Protein AF-A0AAN8ECB1-F1 (afdb_monomer_lite)

Secondary structure (DSSP, 8-state):
-PPPPPTTSTTTT-PPPHHHHHHHHHHH-TT-EEEEEEEPPTTS-SSEEEEEEEEEPPTT--SS-SEEEEEEEPTTT-HHHHHHHHHHHHHHHHH-TTS--PPEEEEESSSSSEEEEETTEEEEPP-----TT-SS---S-EEEEEPPPSEE--TTGGGS--HHHHHHHHHHHHHHHHHSPPBSSBBEEEEEEPPTT-TTBSSSEEEEEEE-TTSSS--SS-B-SHHHHHHHHHHHHHHHHHH-GGGTTTHHHHHHHHHHIIIIIGGG-GGGS---TT-PPPPS--BEEE-S---GGGEEEEEETTEEEEEEE--GGG-EEE-HHHHHHIIIIITHHHHTTHIIIIIHHHHHHTT---TTTTS-HHHHHHHHHHHHHHHHHS-HHHHTT---THHHHHHHHHHHHHHHHHHHHHHHHHHHHH-

pLDDT: mean 85.13, std 13.66, range [38.84, 98.19]

Radius of gyration: 22.58 Å; chains: 1; bounding box: 56×55×62 Å

InterPro domains:
  IPR002575 Aminoglycoside phosphotransferase [PF01636] (67-331)
  IPR011009 Protein kinase-like domain superfamily [SSF56112] (22-333)
  IPR051678 Aminoglycoside Phosphotransferase Enzymes [PTHR21310] (18-331)

Sequence (423 aa):
MSKATPPNWPIYGLRLSEVQIQQCVKQAFPDSKLVNWAELGQQQSYNNRIYFLDVYHPPTQHELSGQVVLKVIGRHFGASKVQNEVACLFLLAKYCPAVPAPRVVAWSEDGSQGRAIRNGVFSVLDNEAVDGSCEHPLQHGWVMLSRLPGVPLTKYDLSTTDEGLVRQIADLLNTWRTQIPPRPVIGNLGLQPAGHTSSNDLHGLENMVSGLLLCGSQPEQPLRNLYQYYDHLLHDQIEKLKKNDVFAGMRPMILDRVEQFHVRILPHLRCLRGLRNDGTEPARNIAVFTHQDFAPRNILVTKVSGKLSVTGVLDFEFAGFFPETKEYIVCMSRQKSDWGGLFASNILPVLTEQGLPNPSHDFDTSNFDSLRRLDNLIDSIAPWQLESGHMEGDDLDKAIEGAKSVVIRLLGEFEDEERQHHT

Foldseek 3Di:
DDDQDDPLFLCHPVDDDPVLVQLVCCQLAVQKGWDDKDWDDPPLDGFWTKMWTFMGDDPVDPDAHRIKIKIWGGPQQALLLQQLLQLLLLLCVVQPVVAQAWDWRWKDRQQQWIWGQDPLATDTGDCPPPPPPPPDGGGTIMTMTHDWDFAFFALVLLVDPQLVALLQLLCNVLRQQPRRAFAQFDATWGWDQDDPDDPCDRNRIHIDRWAHSPAPDGDPDTHRFQLSVLLRLLVRLLVCCVPPPLNVVLCVPCNVLSVCCSVPQSVPQPLRQAWDPPPDHRPSGFWGKAQLPSFSRQWGWDADPNDIDTGYGYRSSRIDTHGLLRNVLCVVPVCCVRNVCSCVVRNQVSNVVVVRDRCCPRTPVVSSVLVSLSVLLSCLSNPVVSSSVPDDDPRSVVSSVVSSVSNVVSSVVSVVVVVVVVD

Organism: NCBI:txid191047

Structure (mmCIF, N/CA/C/O backbone):
data_AF-A0AAN8ECB1-F1
#
_entry.id   AF-A0AAN8ECB1-F1
#
loop_
_atom_site.group_PDB
_atom_site.id
_atom_site.type_symbol
_atom_site.label_atom_id
_atom_site.label_alt_id
_atom_site.label_comp_id
_atom_site.label_asym_id
_atom_site.label_entity_id
_atom_site.label_seq_id
_atom_site.pdbx_PDB_ins_code
_atom_site.Cartn_x
_atom_site.Cartn_y
_atom_site.Cartn_z
_atom_site.occupancy
_atom_site.B_iso_or_equiv
_atom_site.auth_seq_id
_atom_site.auth_comp_id
_atom_site.auth_asym_id
_atom_site.auth_atom_id
_atom_site.pdbx_PDB_model_num
ATOM 1 N N . MET A 1 1 ? -29.036 -14.623 -5.980 1.00 38.84 1 MET A N 1
ATOM 2 C CA . MET A 1 1 ? -27.899 -15.524 -5.692 1.00 38.84 1 MET A CA 1
ATOM 3 C C . MET A 1 1 ? -26.627 -14.721 -5.905 1.00 38.84 1 MET A C 1
ATOM 5 O O . MET A 1 1 ? -26.478 -14.166 -6.987 1.00 38.84 1 MET A O 1
ATOM 9 N N . SER A 1 2 ? -25.785 -14.548 -4.881 1.00 50.09 2 SER A N 1
ATOM 10 C CA . SER A 1 2 ? -24.491 -13.871 -5.055 1.00 50.09 2 SER A CA 1
ATOM 11 C C . SER A 1 2 ? -23.592 -14.725 -5.953 1.00 50.09 2 SER A C 1
ATOM 13 O O . SER A 1 2 ? -23.619 -15.953 -5.864 1.00 50.09 2 SER A O 1
ATOM 15 N N . LYS A 1 3 ? -22.837 -14.100 -6.863 1.00 58.62 3 LYS A N 1
ATOM 16 C CA . LYS A 1 3 ? -21.892 -14.831 -7.720 1.00 58.62 3 LYS A CA 1
ATOM 17 C C . LYS A 1 3 ? -20.788 -15.428 -6.842 1.00 58.62 3 LYS A C 1
ATOM 19 O O . LYS A 1 3 ? -20.358 -14.802 -5.877 1.00 58.62 3 LYS A O 1
ATOM 24 N N . ALA A 1 4 ? -20.335 -16.642 -7.140 1.00 73.75 4 ALA A N 1
ATOM 25 C CA . ALA A 1 4 ? -19.206 -17.230 -6.425 1.00 73.75 4 ALA A CA 1
ATOM 26 C C . ALA A 1 4 ? -17.947 -16.367 -6.621 1.00 73.75 4 ALA A C 1
ATOM 28 O O . ALA A 1 4 ? -17.760 -15.754 -7.672 1.00 73.75 4 ALA A O 1
ATOM 29 N N . THR A 1 5 ? -17.093 -16.296 -5.598 1.00 76.69 5 THR A N 1
ATOM 30 C CA . THR A 1 5 ? -15.782 -15.649 -5.744 1.00 76.69 5 THR A CA 1
ATOM 31 C C . THR A 1 5 ? -14.924 -16.488 -6.683 1.00 76.69 5 THR A C 1
ATOM 33 O O . THR A 1 5 ? -14.877 -17.701 -6.478 1.00 76.69 5 THR A O 1
ATOM 36 N N . PRO A 1 6 ? -14.257 -15.894 -7.684 1.00 75.06 6 PRO A N 1
ATOM 37 C CA . PRO A 1 6 ? -13.486 -16.688 -8.629 1.00 75.06 6 PRO A CA 1
ATOM 38 C C . PRO A 1 6 ? -12.280 -17.383 -7.955 1.00 75.06 6 PRO A C 1
ATOM 40 O O . PRO A 1 6 ? -11.650 -16.766 -7.089 1.00 75.06 6 PRO A O 1
ATOM 43 N N . PRO A 1 7 ? -11.941 -18.640 -8.325 1.00 78.00 7 PRO A N 1
ATOM 44 C CA . PRO A 1 7 ? -10.881 -19.461 -7.707 1.00 78.00 7 PRO A CA 1
ATOM 45 C C . PRO A 1 7 ? -9.498 -18.827 -7.616 1.00 78.00 7 PRO A C 1
ATOM 47 O O . PRO A 1 7 ? -8.668 -19.205 -6.796 1.00 78.00 7 PRO A O 1
ATOM 50 N N . ASN A 1 8 ? -9.251 -17.875 -8.490 1.00 72.25 8 ASN A N 1
ATOM 51 C CA . ASN A 1 8 ? -8.009 -17.175 -8.742 1.00 72.25 8 ASN A CA 1
ATOM 52 C C . ASN A 1 8 ? -7.864 -15.892 -7.893 1.00 72.25 8 ASN A C 1
ATOM 54 O O . ASN A 1 8 ? -6.755 -15.401 -7.708 1.00 72.25 8 ASN A O 1
ATOM 58 N N . TRP A 1 9 ? -8.948 -15.408 -7.273 1.00 78.19 9 TRP A N 1
ATOM 59 C CA . TRP A 1 9 ? -8.889 -14.263 -6.358 1.00 78.19 9 TRP A CA 1
ATOM 60 C C . TRP A 1 9 ? -8.165 -14.618 -5.047 1.00 78.19 9 TRP A C 1
ATOM 62 O O . TRP A 1 9 ? -8.386 -15.710 -4.512 1.00 78.19 9 TRP A O 1
ATOM 72 N N . PRO A 1 10 ? -7.401 -13.680 -4.445 1.00 83.75 10 PRO A N 1
ATOM 73 C CA . PRO A 1 10 ? -6.750 -13.885 -3.146 1.00 83.75 10 PRO A CA 1
ATOM 74 C C . PRO A 1 10 ? -7.719 -14.282 -2.027 1.00 83.75 10 PRO A C 1
ATOM 76 O O . PRO A 1 10 ? -7.323 -14.933 -1.063 1.00 83.75 10 PRO A O 1
ATOM 79 N N . ILE A 1 11 ? -8.987 -13.893 -2.177 1.00 86.88 11 ILE A N 1
ATOM 80 C CA . ILE A 1 11 ? -10.080 -14.101 -1.224 1.00 86.88 11 ILE A CA 1
ATOM 81 C C . ILE A 1 11 ? -10.955 -15.324 -1.519 1.00 86.88 11 ILE A C 1
ATOM 83 O O . ILE A 1 11 ? -12.037 -15.468 -0.930 1.00 86.88 11 ILE A O 1
ATOM 87 N N . TYR A 1 12 ? -10.547 -16.174 -2.461 1.00 84.88 12 TYR A N 1
ATOM 88 C CA . TYR A 1 12 ? -11.228 -17.433 -2.736 1.00 84.88 12 TYR A CA 1
ATOM 89 C C . TYR A 1 12 ? -11.110 -18.392 -1.549 1.00 84.88 12 TYR A C 1
ATOM 91 O O . TYR A 1 12 ? -10.027 -18.573 -1.002 1.00 84.88 12 TYR A O 1
ATOM 99 N N . GLY A 1 13 ? -12.228 -19.001 -1.146 1.00 84.75 13 GLY A N 1
ATOM 100 C CA . GLY A 1 13 ? -12.271 -19.931 -0.011 1.00 84.75 13 GLY A CA 1
ATOM 101 C C . GLY A 1 13 ? -12.136 -19.284 1.375 1.00 84.75 13 GLY A C 1
ATOM 102 O O . GLY A 1 13 ? -12.277 -19.981 2.367 1.00 84.75 13 GLY A O 1
ATOM 103 N N . LEU A 1 14 ? -11.939 -17.962 1.472 1.00 86.94 14 LEU A N 1
ATOM 104 C CA . LEU A 1 14 ? -11.685 -17.264 2.746 1.00 86.94 14 LEU A CA 1
ATOM 105 C C . LEU A 1 14 ? -12.943 -16.847 3.521 1.00 86.94 14 LEU A C 1
ATOM 107 O O . LEU A 1 14 ? -12.885 -15.991 4.408 1.00 86.94 14 LEU A O 1
ATOM 111 N N . ARG A 1 15 ? -14.111 -17.372 3.150 1.00 89.50 15 ARG A N 1
ATOM 112 C CA . ARG A 1 15 ? -15.354 -16.996 3.821 1.00 89.50 15 ARG A CA 1
ATOM 113 C C . ARG A 1 15 ? -15.438 -17.714 5.163 1.00 89.50 15 ARG A C 1
ATOM 115 O O . ARG A 1 15 ? -15.396 -18.938 5.199 1.00 89.50 15 ARG A O 1
ATOM 122 N N . LEU A 1 16 ? -15.583 -16.949 6.237 1.00 90.50 16 LEU A N 1
ATOM 123 C CA . LEU A 1 16 ? -15.741 -17.492 7.575 1.00 90.50 16 LEU A CA 1
ATOM 124 C C . LEU A 1 16 ? -17.204 -17.844 7.825 1.00 90.50 16 LEU A C 1
ATOM 126 O O . LEU A 1 16 ? -18.116 -17.114 7.431 1.00 90.50 16 LEU A O 1
ATOM 130 N N . SER A 1 17 ? -17.413 -18.964 8.505 1.00 90.56 17 SER A N 1
ATOM 131 C CA . SER A 1 17 ? -18.682 -19.276 9.154 1.00 90.56 17 SER A CA 1
ATOM 132 C C . SER A 1 17 ? -18.897 -18.378 10.374 1.00 90.56 17 SER A C 1
ATOM 134 O O . SER A 1 17 ? -17.949 -17.842 10.949 1.00 90.56 17 SER A O 1
ATOM 136 N N . GLU A 1 18 ? -20.144 -18.254 10.823 1.00 91.88 18 GLU A N 1
ATOM 137 C CA . GLU A 1 18 ? -20.454 -17.524 12.055 1.00 91.88 18 GLU A CA 1
ATOM 138 C C . GLU A 1 18 ? -19.700 -18.092 13.268 1.00 91.88 18 GLU A C 1
ATOM 140 O O . GLU A 1 18 ? -19.188 -17.328 14.081 1.00 91.88 18 GLU A O 1
ATOM 145 N N . VAL A 1 19 ? -19.552 -19.420 13.353 1.00 90.00 19 VAL A N 1
ATOM 146 C CA . VAL A 1 19 ? -18.792 -20.089 14.422 1.00 90.00 19 VAL A CA 1
ATOM 147 C C . VAL A 1 19 ? -17.333 -19.623 14.436 1.00 90.00 19 VAL A C 1
ATOM 149 O O . VAL A 1 19 ? -16.802 -19.299 15.495 1.00 90.00 19 VAL A O 1
ATOM 152 N N . GLN A 1 20 ? -16.700 -19.515 13.266 1.00 90.69 20 GLN A N 1
ATOM 153 C CA . GLN A 1 20 ? -15.332 -19.002 13.142 1.00 90.69 20 GLN A CA 1
ATOM 154 C C . GLN A 1 20 ? -15.237 -17.515 13.519 1.00 90.69 20 GLN A C 1
ATOM 156 O O . GLN A 1 20 ? -14.311 -17.116 14.220 1.00 90.69 20 GLN A O 1
ATOM 161 N N . ILE A 1 21 ? -16.213 -16.686 13.130 1.00 93.62 21 ILE A N 1
ATOM 162 C CA . ILE A 1 21 ? -16.255 -15.271 13.544 1.00 93.62 21 ILE A CA 1
ATOM 163 C C . ILE A 1 21 ? -16.388 -15.165 15.073 1.00 93.62 21 ILE A C 1
ATOM 165 O O . ILE A 1 21 ? -15.671 -14.388 15.706 1.00 93.62 21 ILE A O 1
ATOM 169 N N . GLN A 1 22 ? -17.261 -15.970 15.686 1.00 91.19 22 GLN A N 1
ATOM 170 C CA . GLN A 1 22 ? -17.423 -16.026 17.140 1.00 91.19 22 GLN A CA 1
ATOM 171 C C . GLN A 1 22 ? -16.135 -16.469 17.848 1.00 91.19 22 GLN A C 1
ATOM 173 O O . GLN A 1 22 ? -15.828 -15.942 18.915 1.00 91.19 22 GLN A O 1
ATOM 178 N N . GLN A 1 23 ? -15.360 -17.386 17.263 1.00 87.94 23 GLN A N 1
ATOM 179 C CA . GLN A 1 23 ? -14.049 -17.780 17.793 1.00 87.94 23 GLN A CA 1
ATOM 180 C C . GLN A 1 23 ? -13.068 -16.604 17.804 1.00 87.94 23 GLN A C 1
ATOM 182 O O . GLN A 1 23 ? -12.472 -16.334 18.845 1.00 87.94 23 GLN A O 1
ATOM 187 N N . CYS A 1 24 ? -12.955 -15.850 16.703 1.00 90.81 24 CYS A N 1
ATOM 188 C CA . CYS A 1 24 ? -12.120 -14.644 16.664 1.00 90.81 24 CYS A CA 1
ATOM 189 C C . CYS A 1 24 ? -12.542 -13.625 17.739 1.00 90.81 24 CYS A C 1
ATOM 191 O O . CYS A 1 24 ? -11.688 -13.051 18.416 1.00 90.81 24 CYS A O 1
ATOM 193 N N . VAL A 1 25 ? -13.854 -13.425 17.933 1.00 90.88 25 VAL A N 1
ATOM 194 C CA . VAL A 1 25 ? -14.389 -12.534 18.979 1.00 90.88 25 VAL A CA 1
ATOM 195 C C . VAL A 1 25 ? -14.040 -13.036 20.376 1.00 90.88 25 VAL A C 1
ATOM 197 O O . VAL A 1 25 ? -13.587 -12.235 21.182 1.00 90.88 25 VAL A O 1
ATOM 200 N N . LYS A 1 26 ? -14.195 -14.333 20.666 1.00 87.44 26 LYS A N 1
ATOM 201 C CA . LYS A 1 26 ? -13.840 -14.909 21.974 1.00 87.44 26 LYS A CA 1
ATOM 202 C C . LYS A 1 26 ? -12.350 -14.793 22.277 1.00 87.44 26 LYS A C 1
ATOM 204 O O . LYS A 1 26 ? -11.994 -14.457 23.399 1.00 87.44 26 LYS A O 1
ATOM 209 N N . GLN A 1 27 ? -11.481 -15.024 21.291 1.00 86.44 27 GLN A N 1
ATOM 210 C CA . GLN A 1 27 ? -10.042 -14.840 21.487 1.00 86.44 27 GLN A CA 1
ATOM 211 C C . GLN A 1 27 ? -9.730 -13.380 21.845 1.00 86.44 27 GLN A C 1
ATOM 213 O O . GLN A 1 27 ? -9.083 -13.111 22.858 1.00 86.44 27 GLN A O 1
ATOM 218 N N . ALA A 1 28 ? -10.237 -12.427 21.055 1.00 86.75 28 ALA A N 1
ATOM 219 C CA . ALA A 1 28 ? -10.021 -11.000 21.291 1.00 86.75 28 ALA A CA 1
ATOM 220 C C . ALA A 1 28 ? -10.638 -10.520 22.619 1.00 86.75 28 ALA A C 1
ATOM 222 O O . ALA A 1 28 ? -10.009 -9.770 23.369 1.00 86.75 28 ALA A O 1
ATOM 223 N N . PHE A 1 29 ? -11.845 -10.996 22.925 1.00 87.19 29 PHE A N 1
ATOM 224 C CA . PHE A 1 29 ? -12.696 -10.555 24.022 1.00 87.19 29 PHE A CA 1
ATOM 225 C C . PHE A 1 29 ? -13.365 -11.755 24.732 1.00 87.19 29 PHE A C 1
ATOM 227 O O . PHE A 1 29 ? -14.530 -12.056 24.459 1.00 87.19 29 PHE A O 1
ATOM 234 N N . PRO A 1 30 ? -12.672 -12.426 25.673 1.00 84.00 30 PRO A N 1
ATOM 235 C CA . PRO A 1 30 ? -13.144 -13.675 26.286 1.00 84.00 30 PRO A CA 1
ATOM 236 C C . PRO A 1 30 ? -14.536 -13.590 26.919 1.00 84.00 30 PRO A C 1
ATOM 238 O O . PRO A 1 30 ? -15.350 -14.497 26.764 1.00 84.00 30 PRO A O 1
ATOM 241 N N . ASP A 1 31 ? -14.844 -12.464 27.565 1.00 84.88 31 ASP A N 1
ATOM 242 C CA . ASP A 1 31 ? -16.112 -12.269 28.278 1.00 84.88 31 ASP A CA 1
ATOM 243 C C . ASP A 1 31 ? -17.223 -11.658 27.407 1.00 84.88 31 ASP A C 1
ATOM 245 O O . ASP A 1 31 ? -18.320 -11.372 27.891 1.00 84.88 31 ASP A O 1
ATOM 249 N N . SER A 1 32 ? -16.947 -11.398 26.129 1.00 87.31 32 SER A N 1
ATOM 250 C CA . SER A 1 32 ? -17.859 -10.678 25.238 1.00 87.31 32 SER A CA 1
ATOM 251 C C . SER A 1 32 ? -18.622 -11.612 24.305 1.00 87.31 32 SER A C 1
ATOM 253 O O . SER A 1 32 ? -18.267 -12.772 24.101 1.00 87.31 32 SER A O 1
ATOM 255 N N . LYS A 1 33 ? -19.712 -11.103 23.727 1.00 89.56 33 LYS A N 1
ATOM 256 C CA . LYS A 1 33 ? -20.574 -11.869 22.819 1.00 89.56 33 LYS A CA 1
ATOM 257 C C . LYS A 1 33 ? -20.717 -11.164 21.482 1.00 89.56 33 LYS A C 1
ATOM 259 O O . LYS A 1 33 ? -20.940 -9.957 21.445 1.00 89.56 33 LYS A O 1
ATOM 264 N N . LEU A 1 34 ? -20.649 -11.927 20.393 1.00 93.38 34 LEU A N 1
ATOM 265 C CA . LEU A 1 34 ? -21.042 -11.436 19.077 1.00 93.38 34 LEU A CA 1
ATOM 266 C C . LEU A 1 34 ? -22.556 -11.186 19.079 1.00 93.38 34 LEU A C 1
ATOM 268 O O . LEU A 1 34 ? -23.328 -12.088 19.399 1.00 93.38 34 LEU A O 1
ATOM 272 N N . VAL A 1 35 ? -22.964 -9.963 18.752 1.00 93.56 35 VAL A N 1
ATOM 273 C CA . VAL A 1 35 ? -24.375 -9.557 18.669 1.00 93.56 35 VAL A CA 1
ATOM 274 C C . VAL A 1 35 ? -24.858 -9.633 17.232 1.00 93.56 35 VAL A C 1
ATOM 276 O O . VAL A 1 35 ? -25.940 -10.148 16.964 1.00 93.56 35 VAL A O 1
ATOM 279 N N . ASN A 1 36 ? -24.063 -9.096 16.311 1.00 95.06 36 ASN A N 1
ATOM 280 C CA . ASN A 1 36 ? -24.409 -8.998 14.904 1.00 95.06 36 ASN A CA 1
ATOM 281 C C . ASN A 1 36 ? -23.137 -8.939 14.053 1.00 95.06 36 ASN A C 1
ATOM 283 O O . ASN A 1 36 ? -22.080 -8.519 14.527 1.00 95.06 36 ASN A O 1
ATOM 287 N N . TRP A 1 37 ? -23.237 -9.355 12.793 1.00 96.12 37 TRP A N 1
ATOM 288 C CA . TRP A 1 37 ? -22.137 -9.258 11.845 1.00 96.12 37 TRP A CA 1
ATOM 289 C C . TRP A 1 37 ? -22.637 -9.026 10.420 1.00 96.12 37 TRP A C 1
ATOM 291 O O . TRP A 1 37 ? -23.714 -9.474 10.031 1.00 96.12 37 TRP A O 1
ATOM 301 N N . ALA A 1 38 ? -21.825 -8.336 9.624 1.00 95.44 38 ALA A N 1
ATOM 302 C CA . ALA A 1 38 ? -22.061 -8.137 8.202 1.00 95.44 38 ALA A CA 1
ATOM 303 C C . ALA A 1 38 ? -20.752 -8.270 7.421 1.00 95.44 38 ALA A C 1
ATOM 305 O O . ALA A 1 38 ? -19.753 -7.645 7.765 1.00 95.44 38 ALA A O 1
ATOM 306 N N . GLU A 1 39 ? -20.756 -9.060 6.351 1.00 94.19 39 GLU A N 1
ATOM 307 C CA . GLU A 1 39 ? -19.646 -9.109 5.392 1.00 94.19 39 GLU A CA 1
ATOM 308 C C . GLU A 1 39 ? -19.696 -7.869 4.486 1.00 94.19 39 GLU A C 1
ATOM 310 O O . GLU A 1 39 ? -20.768 -7.478 4.013 1.00 94.19 39 GLU A O 1
ATOM 315 N N . LEU A 1 40 ? -18.541 -7.257 4.219 1.00 91.44 40 LEU A N 1
ATOM 316 C CA . LEU A 1 40 ? -18.411 -6.235 3.183 1.00 91.44 40 LEU A CA 1
ATOM 317 C C . LEU A 1 40 ? -18.810 -6.830 1.819 1.00 91.44 40 LEU A C 1
ATOM 319 O O . LEU A 1 40 ? -18.505 -7.985 1.517 1.00 91.44 40 LEU A O 1
ATOM 323 N N . GLY A 1 41 ? -19.500 -6.045 0.988 1.00 80.94 41 GLY A N 1
ATOM 324 C CA . GLY A 1 41 ? -20.035 -6.520 -0.287 1.00 80.94 41 GLY A CA 1
ATOM 325 C C . GLY A 1 41 ? -18.967 -7.123 -1.208 1.00 80.94 41 GLY A C 1
ATOM 326 O O . GLY A 1 41 ? -17.796 -6.740 -1.185 1.00 80.94 41 GLY A O 1
ATOM 327 N N . GLN A 1 42 ? -19.373 -8.067 -2.063 1.00 69.69 42 GLN A N 1
ATOM 328 C CA . GLN A 1 42 ? -18.465 -8.667 -3.045 1.00 69.69 42 GLN A CA 1
ATOM 329 C C . GLN A 1 42 ? -17.813 -7.592 -3.928 1.00 69.69 42 GLN A C 1
ATOM 331 O O . GLN A 1 42 ? -18.467 -6.626 -4.310 1.00 69.69 42 GLN A O 1
ATOM 336 N N . GLN A 1 43 ? -16.534 -7.796 -4.267 1.00 69.62 43 GLN A N 1
ATOM 337 C CA . GLN A 1 43 ? -15.707 -6.890 -5.083 1.00 69.62 43 GLN A CA 1
ATOM 338 C C . GLN A 1 43 ? -15.374 -5.530 -4.442 1.00 69.62 43 GLN A C 1
ATOM 340 O O . GLN A 1 43 ? -14.763 -4.692 -5.095 1.00 69.62 43 GLN A O 1
ATOM 345 N N . GLN A 1 44 ? -15.721 -5.309 -3.170 1.00 78.75 44 GLN A N 1
ATOM 346 C CA . GLN A 1 44 ? -15.344 -4.089 -2.438 1.00 78.75 44 GLN A CA 1
ATOM 347 C C . GLN A 1 44 ? -14.019 -4.227 -1.677 1.00 78.75 44 GLN A C 1
ATOM 349 O O . GLN A 1 44 ? -13.455 -3.231 -1.240 1.00 78.75 44 GLN A O 1
ATOM 354 N N . SER A 1 45 ? -13.503 -5.449 -1.539 1.00 83.81 45 SER A N 1
ATOM 355 C CA . SER A 1 45 ? -12.131 -5.715 -1.115 1.00 83.81 45 SER A CA 1
ATOM 356 C C . SER A 1 45 ? -11.551 -6.816 -1.986 1.00 83.81 45 SER A C 1
ATOM 358 O O . SER A 1 45 ? -12.237 -7.786 -2.317 1.00 83.81 45 SER A O 1
ATOM 360 N N . TYR A 1 46 ? -10.301 -6.627 -2.394 1.00 82.94 46 TYR A N 1
ATOM 361 C CA . TYR A 1 46 ? -9.628 -7.528 -3.316 1.00 82.94 46 TYR A CA 1
ATOM 362 C C . TYR A 1 46 ? -8.748 -8.549 -2.592 1.00 82.94 46 TYR A C 1
ATOM 364 O O . TYR A 1 46 ? -8.824 -9.749 -2.856 1.00 82.94 46 TYR A O 1
ATOM 372 N N . ASN A 1 47 ? -7.934 -8.068 -1.650 1.00 86.88 47 ASN A N 1
ATOM 373 C CA . ASN A 1 47 ? -6.939 -8.890 -0.975 1.00 86.88 47 ASN A CA 1
ATOM 374 C C . ASN A 1 47 ? -7.469 -9.593 0.271 1.00 86.88 47 ASN A C 1
ATOM 376 O O . ASN A 1 47 ? -6.853 -10.561 0.703 1.00 86.88 47 ASN A O 1
ATOM 380 N N . ASN A 1 48 ? -8.555 -9.102 0.871 1.00 92.44 48 ASN A N 1
ATOM 381 C CA . ASN A 1 48 ? -8.996 -9.538 2.192 1.00 92.44 48 ASN A CA 1
ATOM 382 C C . ASN A 1 48 ? -10.512 -9.725 2.241 1.00 92.44 48 ASN A C 1
ATOM 384 O O . ASN A 1 48 ? -11.262 -9.108 1.483 1.00 92.44 48 ASN A O 1
ATOM 388 N N . ARG A 1 49 ? -10.979 -10.558 3.171 1.00 92.88 49 ARG A N 1
ATOM 389 C CA . ARG A 1 49 ? -12.393 -10.583 3.565 1.00 92.88 49 ARG A CA 1
ATOM 390 C C . ARG A 1 49 ? -12.589 -9.684 4.766 1.00 92.88 49 ARG A C 1
ATOM 392 O O . ARG A 1 49 ? -11.817 -9.762 5.714 1.00 92.88 49 ARG A O 1
ATOM 399 N N . ILE A 1 50 ? -13.615 -8.845 4.720 1.00 95.75 50 ILE A N 1
ATOM 400 C CA . ILE A 1 50 ? -13.873 -7.840 5.749 1.00 95.75 50 ILE A CA 1
ATOM 401 C C . ILE A 1 50 ? -15.257 -8.096 6.337 1.00 95.75 50 ILE A C 1
ATOM 403 O O . ILE A 1 50 ? -16.235 -8.197 5.597 1.00 95.75 50 ILE A O 1
ATOM 407 N N . TYR A 1 51 ? -15.329 -8.179 7.662 1.00 96.88 51 TYR A N 1
ATOM 408 C CA . TYR A 1 51 ? -16.565 -8.320 8.422 1.00 96.88 51 TYR A CA 1
ATOM 409 C C . TYR A 1 51 ? -16.687 -7.163 9.413 1.00 96.88 51 TYR A C 1
ATOM 411 O O . TYR A 1 51 ? -15.762 -6.887 10.173 1.00 96.88 51 TYR A O 1
ATOM 419 N N . PHE A 1 52 ? -17.835 -6.499 9.425 1.00 96.81 52 PHE A N 1
ATOM 420 C CA . PHE A 1 52 ? -18.217 -5.532 10.449 1.00 96.81 52 PHE A CA 1
ATOM 421 C C . PHE A 1 52 ? -18.942 -6.275 11.557 1.00 96.81 52 PHE A C 1
ATOM 423 O O . PHE A 1 52 ? -19.924 -6.960 11.277 1.00 96.81 52 PHE A O 1
ATOM 430 N N . LEU A 1 53 ? -18.461 -6.155 12.789 1.00 96.88 53 LEU A N 1
ATOM 431 C CA . LEU A 1 53 ? -18.974 -6.897 13.933 1.00 96.88 53 LEU A CA 1
ATOM 432 C C . LEU A 1 53 ? -19.507 -5.928 14.984 1.00 96.88 53 LEU A C 1
ATOM 434 O O . LEU A 1 53 ? -18.822 -4.966 15.336 1.00 96.88 53 LEU A O 1
ATOM 438 N N . ASP A 1 54 ? -20.685 -6.237 15.518 1.00 94.38 54 ASP A N 1
ATOM 439 C CA . ASP A 1 54 ? -21.197 -5.643 16.746 1.00 94.38 54 ASP A CA 1
ATOM 440 C C . ASP A 1 54 ? -20.965 -6.637 17.899 1.00 94.38 54 ASP A C 1
ATOM 442 O O . ASP A 1 54 ? -21.411 -7.787 17.848 1.00 94.38 54 ASP A O 1
ATOM 446 N N . VAL A 1 55 ? -20.252 -6.209 18.937 1.00 92.19 55 VAL A N 1
ATOM 447 C CA . VAL A 1 55 ? -19.818 -7.014 20.083 1.00 92.19 55 VAL A CA 1
ATOM 448 C C . VAL A 1 55 ? -20.381 -6.413 21.368 1.00 92.19 55 VAL A C 1
ATOM 450 O O . VAL A 1 55 ? -20.228 -5.228 21.646 1.00 92.19 55 VAL A O 1
ATOM 453 N N . TYR A 1 56 ? -21.035 -7.239 22.177 1.00 87.94 56 TYR A N 1
ATOM 454 C CA . TYR A 1 56 ? -21.490 -6.863 23.507 1.00 87.94 56 TYR A CA 1
ATOM 455 C C . TYR A 1 56 ? -20.392 -7.143 24.528 1.00 87.94 56 TYR A C 1
ATOM 457 O O . TYR A 1 56 ? -20.002 -8.299 24.711 1.00 87.94 56 TYR A O 1
ATOM 465 N N . HIS A 1 57 ? -19.953 -6.093 25.218 1.00 84.88 57 HIS A N 1
ATOM 466 C CA . HIS A 1 57 ? -19.043 -6.180 26.353 1.00 84.88 57 HIS A CA 1
ATOM 467 C C . HIS A 1 57 ? -19.839 -6.165 27.669 1.00 84.88 57 HIS A C 1
ATOM 469 O O . HIS A 1 57 ? -20.794 -5.389 27.795 1.00 84.88 57 HIS A O 1
ATOM 475 N N . PRO A 1 58 ? -19.475 -6.989 28.669 1.00 79.25 58 PRO A N 1
ATOM 476 C CA . PRO A 1 58 ? -20.054 -6.891 30.002 1.00 79.25 58 PRO A CA 1
ATOM 477 C C . PRO A 1 58 ? -19.829 -5.494 30.606 1.00 79.25 58 PRO A C 1
ATOM 479 O O . PRO A 1 58 ? -18.809 -4.866 30.318 1.00 79.25 58 PRO A O 1
ATOM 482 N N . PRO A 1 59 ? -20.713 -5.020 31.507 1.00 67.94 59 PRO A N 1
ATOM 483 C CA . PRO A 1 59 ? -20.650 -3.667 32.074 1.00 67.94 59 PRO A CA 1
ATOM 484 C C . PRO A 1 59 ? -19.334 -3.301 32.771 1.00 67.94 59 PRO A C 1
ATOM 486 O O . PRO A 1 59 ? -19.090 -2.132 33.021 1.00 67.94 59 PRO A O 1
ATOM 489 N N . THR A 1 60 ? -18.501 -4.282 33.111 1.00 63.28 60 THR A N 1
ATOM 490 C CA . THR A 1 60 ? -17.214 -4.096 33.787 1.00 63.28 60 THR A CA 1
ATOM 491 C C . THR A 1 60 ? -16.056 -3.748 32.840 1.00 63.28 60 THR A C 1
ATOM 493 O O . THR A 1 60 ? -14.985 -3.390 33.325 1.00 63.28 60 THR A O 1
ATOM 496 N N . GLN A 1 61 ? -16.239 -3.823 31.514 1.00 58.97 61 GLN A N 1
ATOM 497 C CA . GLN A 1 61 ? -15.219 -3.506 30.502 1.00 58.97 61 GLN A CA 1
ATOM 498 C C . GLN A 1 61 ? -15.606 -2.220 29.750 1.00 58.97 61 GLN A C 1
ATOM 500 O O . GLN A 1 61 ? -16.358 -2.247 28.781 1.00 58.97 61 GLN A O 1
ATOM 505 N N . HIS A 1 62 ? -15.125 -1.069 30.228 1.00 52.56 62 HIS A N 1
ATOM 506 C CA . HIS A 1 62 ? -15.595 0.257 29.796 1.00 52.56 62 HIS A CA 1
ATOM 507 C C . HIS A 1 62 ? -14.858 0.885 28.596 1.00 52.56 62 HIS A C 1
ATOM 509 O O . HIS A 1 62 ? -15.230 1.981 28.181 1.00 52.56 62 HIS A O 1
ATOM 515 N N . GLU A 1 63 ? -13.827 0.253 28.027 1.00 54.88 63 GLU A N 1
ATOM 516 C CA . GLU A 1 63 ? -12.864 0.992 27.186 1.00 54.88 63 GLU A CA 1
ATOM 517 C C . GLU A 1 63 ? -12.992 0.810 25.667 1.00 54.88 63 GLU A C 1
ATOM 519 O O . GLU A 1 63 ? -12.447 1.623 24.919 1.00 54.88 63 GLU A O 1
ATOM 524 N N . LEU A 1 64 ? -13.732 -0.187 25.171 1.00 56.06 64 LEU A N 1
ATOM 525 C CA . LEU A 1 64 ? -13.903 -0.396 23.730 1.00 56.06 64 LEU A CA 1
ATOM 526 C C . LEU A 1 64 ? -15.386 -0.393 23.362 1.00 56.06 64 LEU A C 1
ATOM 528 O O . LEU A 1 64 ? -16.188 -1.162 23.884 1.00 56.06 64 LEU A O 1
ATOM 532 N N . SER A 1 65 ? -15.759 0.516 22.458 1.00 55.84 65 SER A N 1
ATOM 533 C CA . SER A 1 65 ? -17.077 0.508 21.833 1.00 55.84 65 SER A CA 1
ATOM 534 C C . SER A 1 65 ? -17.281 -0.820 21.113 1.00 55.84 65 SER A C 1
ATOM 536 O O . SER A 1 65 ? -16.387 -1.257 20.389 1.00 55.84 65 SER A O 1
ATOM 538 N N . GLY A 1 66 ? -18.472 -1.400 21.250 1.00 76.50 66 GLY A N 1
ATOM 539 C CA . GLY A 1 66 ? -18.861 -2.696 20.696 1.00 76.50 66 GLY A CA 1
ATOM 540 C C . GLY A 1 66 ? -18.926 -2.790 19.171 1.00 76.50 66 GLY A C 1
ATOM 541 O O . GLY A 1 66 ? -19.759 -3.526 18.671 1.00 76.50 66 GLY A O 1
ATOM 542 N N . GLN A 1 67 ? -18.121 -2.042 18.415 1.00 91.75 67 GLN A N 1
ATOM 543 C CA . GLN A 1 67 ? -18.050 -2.123 16.957 1.00 91.75 67 GLN A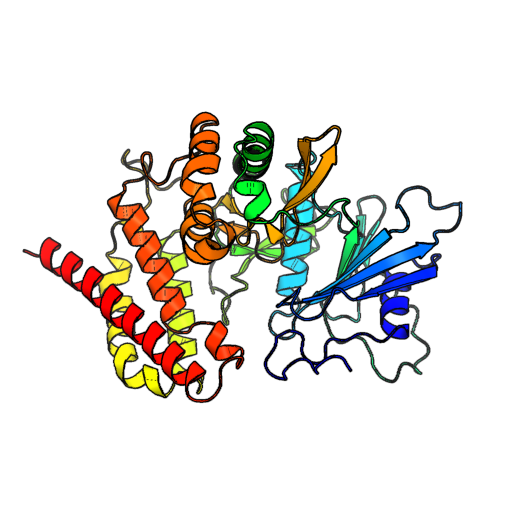 CA 1
ATOM 544 C C . GLN A 1 67 ? -16.606 -2.295 16.498 1.00 91.75 67 GLN A C 1
ATOM 546 O O . GLN A 1 67 ? -15.770 -1.399 16.647 1.00 91.75 67 GLN A O 1
ATOM 551 N N . VAL A 1 68 ? -16.324 -3.441 15.889 1.00 95.25 68 VAL A N 1
ATOM 552 C CA . VAL A 1 68 ? -14.995 -3.798 15.381 1.00 95.25 68 VAL A CA 1
ATOM 553 C C . VAL A 1 68 ? -15.080 -4.272 13.936 1.00 95.25 68 VAL A C 1
ATOM 555 O O . VAL A 1 68 ? -16.148 -4.605 13.420 1.00 95.25 68 VAL A O 1
ATOM 558 N N . VAL A 1 69 ? -13.937 -4.278 13.263 1.00 96.94 69 VAL A N 1
ATOM 559 C CA . VAL A 1 69 ? -13.768 -4.818 11.917 1.00 96.94 69 VAL A CA 1
ATOM 560 C C . VAL A 1 69 ? -12.839 -6.017 12.008 1.00 96.94 69 VAL A C 1
ATOM 562 O O . VAL A 1 69 ? -11.724 -5.893 12.507 1.00 96.94 69 VAL A O 1
ATOM 565 N N . LEU A 1 70 ? -13.289 -7.171 11.524 1.00 97.00 70 LEU A N 1
ATOM 566 C CA . LEU A 1 70 ? -12.463 -8.360 11.354 1.00 97.00 70 LEU A CA 1
ATOM 567 C C . LEU A 1 70 ? -12.028 -8.457 9.893 1.00 97.00 70 LEU A C 1
ATOM 569 O O . LEU A 1 70 ? -12.860 -8.563 8.991 1.00 97.00 70 LEU A O 1
ATOM 573 N N . LYS A 1 71 ? -10.719 -8.435 9.671 1.00 96.50 71 LYS A N 1
ATOM 574 C CA . LYS A 1 71 ? -10.079 -8.514 8.361 1.00 96.50 71 LYS A CA 1
ATOM 575 C C . LYS A 1 71 ? -9.319 -9.833 8.250 1.00 96.50 71 LYS A C 1
ATOM 577 O O . LYS A 1 71 ? -8.360 -10.049 8.980 1.00 96.50 71 LYS A O 1
ATOM 582 N N . VAL A 1 72 ? -9.747 -10.713 7.350 1.00 95.00 72 VAL A N 1
ATOM 583 C CA . VAL A 1 72 ? -9.110 -12.012 7.075 1.00 95.00 72 VAL A CA 1
ATOM 584 C C . VAL A 1 72 ? -8.225 -11.879 5.845 1.00 95.00 72 VAL A C 1
ATOM 586 O O . VAL A 1 72 ? -8.693 -11.446 4.787 1.00 95.00 72 VAL A O 1
ATOM 589 N N . ILE A 1 73 ? -6.956 -12.244 5.987 1.00 92.75 73 ILE A N 1
ATOM 590 C CA . ILE A 1 73 ? -5.918 -11.972 4.997 1.00 92.75 73 ILE A CA 1
ATOM 591 C C . ILE A 1 73 ? -5.942 -12.982 3.846 1.00 92.75 73 ILE A C 1
ATOM 593 O O . ILE A 1 73 ? -6.086 -14.186 4.048 1.00 92.75 73 ILE A O 1
ATOM 597 N N . GLY A 1 74 ? -5.755 -12.466 2.628 1.00 88.69 74 GLY A N 1
ATOM 598 C CA . GLY A 1 74 ? -5.615 -13.223 1.385 1.00 88.69 74 GLY A CA 1
ATOM 599 C C . GLY A 1 74 ? -4.571 -14.343 1.435 1.00 88.69 74 GLY A C 1
ATOM 600 O O . GLY A 1 74 ? -3.488 -14.176 1.997 1.00 88.69 74 GLY A O 1
ATOM 601 N N . ARG A 1 75 ? -4.840 -15.452 0.739 1.00 83.25 75 ARG A N 1
ATOM 602 C CA . ARG A 1 75 ? -4.016 -16.681 0.753 1.00 83.25 75 ARG A CA 1
ATOM 603 C C . ARG A 1 75 ? -2.557 -16.533 0.284 1.00 83.25 75 ARG A C 1
ATOM 605 O O . ARG A 1 75 ? -1.764 -17.435 0.514 1.00 83.25 75 ARG A O 1
ATOM 612 N N . HIS A 1 76 ? -2.207 -15.438 -0.392 1.00 80.56 76 HIS A N 1
ATOM 613 C CA . HIS A 1 76 ? -0.890 -15.252 -1.018 1.00 80.56 76 HIS A CA 1
ATOM 614 C C . HIS A 1 76 ? 0.133 -14.519 -0.142 1.00 80.56 76 HIS A C 1
ATOM 616 O O . HIS A 1 76 ? 1.302 -14.473 -0.504 1.00 80.56 76 HIS A O 1
ATOM 622 N N . PHE A 1 77 ? -0.283 -13.942 0.989 1.00 83.25 77 PHE A N 1
ATOM 623 C CA . PHE A 1 77 ? 0.584 -13.053 1.768 1.00 83.25 77 PHE A CA 1
ATOM 624 C C . PHE A 1 77 ? 1.111 -13.668 3.071 1.00 83.25 77 PHE A C 1
ATOM 626 O O . PHE A 1 77 ? 2.199 -13.319 3.524 1.00 83.25 77 PHE A O 1
ATOM 633 N N . GLY A 1 78 ? 0.339 -14.569 3.685 1.00 86.25 78 GLY A N 1
ATOM 634 C CA . GLY A 1 78 ? 0.702 -15.213 4.949 1.00 86.25 78 GLY A CA 1
ATOM 635 C C . GLY A 1 78 ? 0.872 -14.242 6.128 1.00 86.25 78 GLY A C 1
ATOM 636 O O . GLY A 1 78 ? 0.307 -13.145 6.154 1.00 86.25 78 GLY A O 1
ATOM 637 N N . ALA A 1 79 ? 1.669 -14.669 7.111 1.00 90.31 79 ALA A N 1
ATOM 638 C CA . ALA A 1 79 ? 1.883 -13.967 8.378 1.00 90.31 79 ALA A CA 1
ATOM 639 C C . ALA A 1 79 ? 2.484 -12.561 8.217 1.00 90.31 79 ALA A C 1
ATOM 641 O O . ALA A 1 79 ? 2.119 -11.644 8.952 1.00 90.31 79 ALA A O 1
ATOM 642 N N . SER A 1 80 ? 3.376 -12.362 7.242 1.00 91.00 80 SER A N 1
ATOM 643 C CA . SER A 1 80 ? 4.109 -11.100 7.075 1.00 91.00 80 SER A CA 1
ATOM 644 C C . SER A 1 80 ? 3.186 -9.907 6.837 1.00 91.00 80 SER A C 1
ATOM 646 O O . SER A 1 80 ? 3.467 -8.807 7.305 1.00 91.00 80 SER A O 1
ATOM 648 N N . LYS A 1 81 ? 2.053 -10.106 6.158 1.00 92.94 81 LYS A N 1
ATOM 649 C CA . LYS A 1 81 ? 1.095 -9.023 5.912 1.00 92.94 81 LYS A CA 1
ATOM 650 C C . LYS A 1 81 ? 0.304 -8.634 7.159 1.00 92.94 81 LYS A C 1
ATOM 652 O O . LYS A 1 81 ? 0.106 -7.445 7.392 1.00 92.94 81 LYS A O 1
ATOM 657 N N . VAL A 1 82 ? -0.073 -9.616 7.983 1.00 94.38 82 VAL A N 1
ATOM 658 C CA . VAL A 1 82 ? -0.655 -9.372 9.315 1.00 94.38 82 VAL A CA 1
ATOM 659 C C . VAL A 1 82 ? 0.320 -8.556 10.163 1.00 94.38 82 VAL A C 1
ATOM 661 O O . VAL A 1 82 ? -0.047 -7.513 10.700 1.00 94.38 82 VAL A O 1
ATOM 664 N N . GLN A 1 83 ? 1.573 -9.012 10.249 1.00 93.44 83 GLN A N 1
ATOM 665 C CA . GLN A 1 83 ? 2.616 -8.346 11.027 1.00 93.44 83 GLN A CA 1
ATOM 666 C C . GLN A 1 83 ? 2.847 -6.910 10.559 1.00 93.44 83 GLN A C 1
ATOM 668 O O . GLN A 1 83 ? 2.924 -6.009 11.393 1.00 93.44 83 GLN A O 1
ATOM 673 N N . ASN A 1 84 ? 2.914 -6.691 9.244 1.00 95.50 84 ASN A N 1
ATOM 674 C CA . ASN A 1 84 ? 3.127 -5.367 8.679 1.00 95.50 84 ASN A CA 1
ATOM 675 C C . ASN A 1 84 ? 1.993 -4.402 9.033 1.00 95.50 84 ASN A C 1
ATOM 677 O O . ASN A 1 84 ? 2.265 -3.322 9.551 1.00 95.50 84 ASN A O 1
ATOM 681 N N . GLU A 1 85 ? 0.733 -4.793 8.814 1.00 96.75 85 GLU A N 1
ATOM 682 C CA . GLU A 1 85 ? -0.414 -3.928 9.116 1.00 96.75 85 GLU A CA 1
ATOM 683 C C . GLU A 1 85 ? -0.452 -3.550 10.603 1.00 96.75 85 GLU A C 1
ATOM 685 O O . GLU A 1 85 ? -0.571 -2.373 10.948 1.00 96.75 85 GLU A O 1
ATOM 690 N N . VAL A 1 86 ? -0.263 -4.532 11.490 1.00 95.50 86 VAL A N 1
ATOM 691 C CA . VAL A 1 86 ? -0.229 -4.308 12.941 1.00 95.50 86 VAL A CA 1
ATOM 692 C C . VAL A 1 86 ? 0.933 -3.385 13.334 1.00 95.50 86 VAL A C 1
ATOM 694 O O . VAL A 1 86 ? 0.729 -2.424 14.078 1.00 95.50 86 VAL A O 1
ATOM 697 N N . ALA A 1 87 ? 2.139 -3.619 12.808 1.00 94.62 87 ALA A N 1
ATOM 698 C CA . ALA A 1 87 ? 3.314 -2.793 13.089 1.00 94.62 87 ALA A CA 1
ATOM 699 C C . ALA A 1 87 ? 3.143 -1.342 12.611 1.00 94.62 87 ALA A C 1
ATOM 701 O O . ALA A 1 87 ? 3.501 -0.405 13.331 1.00 94.62 87 ALA A O 1
ATOM 702 N N . CYS A 1 88 ? 2.582 -1.143 11.416 1.00 96.31 88 CYS A N 1
ATOM 703 C CA . CYS A 1 88 ? 2.298 0.175 10.856 1.00 96.31 88 CYS A CA 1
ATOM 704 C C . CYS A 1 88 ? 1.278 0.945 11.702 1.00 96.31 88 CYS A C 1
ATOM 706 O O . CYS A 1 88 ? 1.495 2.122 11.998 1.00 96.31 88 CYS A O 1
ATOM 708 N N . LEU A 1 89 ? 0.203 0.288 12.147 1.00 96.75 89 LEU A N 1
ATOM 709 C CA . LEU A 1 89 ? -0.805 0.916 13.005 1.00 96.75 89 LEU A CA 1
ATOM 710 C C . LEU A 1 89 ? -0.248 1.272 14.392 1.00 96.75 89 LEU A C 1
ATOM 712 O O . LEU A 1 89 ? -0.552 2.347 14.909 1.00 96.75 89 LEU A O 1
ATOM 716 N N . PHE A 1 90 ? 0.620 0.441 14.978 1.00 94.25 90 PHE A N 1
ATOM 717 C CA . PHE A 1 90 ? 1.311 0.796 16.225 1.00 94.25 90 PHE A CA 1
ATOM 718 C C . PHE A 1 90 ? 2.283 1.968 16.057 1.00 94.25 90 PHE A C 1
ATOM 720 O O . PHE A 1 90 ? 2.341 2.839 16.927 1.00 94.25 90 PHE A O 1
ATOM 727 N N . LEU A 1 91 ? 3.014 2.041 14.941 1.00 93.75 91 LEU A N 1
ATOM 728 C CA . LEU A 1 91 ? 3.855 3.202 14.635 1.00 93.75 91 LEU A CA 1
ATOM 729 C C . LEU A 1 91 ? 3.033 4.487 14.524 1.00 93.75 91 LEU A C 1
ATOM 731 O O . LEU A 1 91 ? 3.409 5.495 15.122 1.00 93.75 91 LEU A O 1
ATOM 735 N N . LEU A 1 92 ? 1.908 4.447 13.809 1.00 95.38 92 LEU A N 1
ATOM 736 C CA . LEU A 1 92 ? 1.005 5.592 13.695 1.00 95.38 92 LEU A CA 1
ATOM 737 C C . LEU A 1 92 ? 0.449 6.004 15.053 1.00 95.38 92 LEU A C 1
ATOM 739 O O . LEU A 1 92 ? 0.485 7.182 15.382 1.00 95.38 92 LEU A O 1
ATOM 743 N N . ALA A 1 93 ? 0.011 5.055 15.880 1.00 93.75 93 ALA A N 1
ATOM 744 C CA . ALA A 1 93 ? -0.479 5.367 17.219 1.00 93.75 93 ALA A CA 1
ATOM 745 C C . ALA A 1 93 ? 0.597 6.034 18.099 1.00 93.75 93 ALA A C 1
ATOM 747 O O . ALA A 1 93 ? 0.282 6.941 18.868 1.00 93.75 93 ALA A O 1
ATOM 748 N N . LYS A 1 94 ? 1.864 5.612 17.973 1.00 92.75 94 LYS A N 1
ATOM 749 C CA . LYS A 1 94 ? 2.992 6.152 18.748 1.00 92.75 94 LYS A CA 1
ATOM 750 C C . LYS A 1 94 ? 3.413 7.549 18.296 1.00 92.75 94 LYS A C 1
ATOM 752 O O . LYS A 1 94 ? 3.622 8.420 19.134 1.00 92.75 94 LYS A O 1
ATOM 757 N N . TYR A 1 95 ? 3.592 7.744 16.994 1.00 95.62 95 TYR A N 1
ATOM 758 C CA . TYR A 1 95 ? 4.204 8.959 16.447 1.00 95.62 95 TYR A CA 1
ATOM 759 C C . TYR A 1 95 ? 3.191 9.953 15.888 1.00 95.62 95 TYR A C 1
ATOM 761 O O . TYR A 1 95 ? 3.494 11.135 15.817 1.00 95.62 95 TYR A O 1
ATOM 769 N N . CYS A 1 96 ? 2.003 9.492 15.506 1.00 96.75 96 CYS A N 1
ATOM 770 C CA . CYS A 1 96 ? 0.972 10.279 14.837 1.00 96.75 96 CYS A CA 1
ATOM 771 C C . CYS A 1 96 ? -0.411 10.074 15.486 1.00 96.75 96 CYS A C 1
ATOM 773 O O . CYS A 1 96 ? -1.370 9.757 14.780 1.00 96.75 96 CYS A O 1
ATOM 775 N N . PRO A 1 97 ? -0.572 10.267 16.811 1.00 95.69 97 PRO A N 1
ATOM 776 C CA . PRO A 1 97 ? -1.826 9.963 17.512 1.00 95.69 97 PRO A CA 1
ATOM 777 C C . PRO A 1 97 ? -3.030 10.796 17.037 1.00 95.69 97 PRO A C 1
ATOM 779 O O . PRO A 1 97 ? -4.171 10.444 17.328 1.00 95.69 97 PRO A O 1
ATOM 782 N N . ALA A 1 98 ? -2.785 11.899 16.320 1.00 94.88 98 ALA A N 1
ATOM 783 C CA . ALA A 1 98 ? -3.820 12.731 15.709 1.00 94.88 98 ALA A CA 1
ATOM 784 C C . ALA A 1 98 ? -4.357 12.171 14.378 1.00 94.88 98 ALA A C 1
ATOM 786 O O . ALA A 1 98 ? -5.423 12.596 13.936 1.00 94.88 98 ALA A O 1
ATOM 787 N N . VAL A 1 99 ? -3.651 11.233 13.732 1.00 96.75 99 VAL A N 1
ATOM 788 C CA . VAL A 1 99 ? -4.134 10.583 12.507 1.00 96.75 99 VAL A CA 1
ATOM 789 C C . VAL A 1 99 ? -5.274 9.633 12.881 1.00 96.75 99 VAL A C 1
ATOM 791 O O . VAL A 1 99 ? -5.062 8.718 13.682 1.00 96.75 99 VAL A O 1
ATOM 794 N N . PRO A 1 100 ? -6.483 9.798 12.311 1.00 96.75 100 PRO A N 1
ATOM 795 C CA . PRO A 1 100 ? -7.600 8.909 12.590 1.00 96.75 100 PRO A CA 1
ATOM 796 C C . PRO A 1 100 ? -7.400 7.574 11.856 1.00 96.75 100 PRO A C 1
ATOM 798 O O . PRO A 1 100 ? -7.906 7.369 10.759 1.00 96.75 100 PRO A O 1
ATOM 801 N N . ALA A 1 101 ? -6.635 6.660 12.447 1.00 97.56 101 ALA A N 1
ATOM 802 C CA . ALA A 1 101 ? -6.410 5.310 11.932 1.00 97.56 101 ALA A CA 1
ATOM 803 C C . ALA A 1 101 ? -7.075 4.252 12.836 1.00 97.56 101 ALA A C 1
ATOM 805 O O . ALA A 1 101 ? -7.305 4.512 14.024 1.00 97.56 101 ALA A O 1
ATOM 806 N N . PRO A 1 102 ? -7.400 3.053 12.312 1.00 96.56 102 PRO A N 1
ATOM 807 C CA . PRO A 1 102 ? -7.927 1.973 13.128 1.00 96.56 102 PRO A CA 1
ATOM 808 C C . PRO A 1 102 ? -6.936 1.574 14.222 1.00 96.56 102 PRO A C 1
ATOM 810 O O . PRO A 1 102 ? -5.735 1.464 13.992 1.00 96.56 102 PRO A O 1
ATOM 813 N N . ARG A 1 103 ? -7.443 1.307 15.422 1.00 93.81 103 ARG A N 1
ATOM 814 C CA . ARG A 1 103 ? -6.657 0.736 16.516 1.00 93.81 103 ARG A CA 1
ATOM 815 C C . ARG A 1 103 ? -6.656 -0.778 16.401 1.00 93.81 103 ARG A C 1
ATOM 817 O O . ARG A 1 103 ? -7.711 -1.375 16.189 1.00 93.81 103 ARG A O 1
ATOM 824 N N . VAL A 1 104 ? -5.492 -1.391 16.588 1.00 94.19 104 VAL A N 1
ATOM 825 C CA . VAL A 1 104 ? -5.374 -2.850 16.659 1.00 94.19 104 VAL A CA 1
ATOM 826 C C . VAL A 1 104 ? -5.985 -3.337 17.967 1.00 94.19 104 VAL A C 1
ATOM 828 O O . VAL A 1 104 ? -5.594 -2.890 19.042 1.00 94.19 104 VAL A O 1
ATOM 831 N N . VAL A 1 105 ? -6.939 -4.257 17.862 1.00 92.25 105 VAL A N 1
ATOM 832 C CA . VAL A 1 105 ? -7.576 -4.924 19.003 1.00 92.25 105 VAL A CA 1
ATOM 833 C C . VAL A 1 105 ? -6.866 -6.245 19.281 1.00 92.25 105 VAL A C 1
ATOM 835 O O . VAL A 1 105 ? -6.357 -6.476 20.375 1.00 92.25 105 VAL A O 1
ATOM 838 N N . ALA A 1 106 ? -6.824 -7.107 18.269 1.00 93.50 106 ALA A N 1
ATOM 839 C CA . ALA A 1 106 ? -6.217 -8.428 18.323 1.00 93.50 106 ALA A CA 1
ATOM 840 C C . ALA A 1 106 ? -5.844 -8.871 16.907 1.00 93.50 106 ALA A C 1
ATOM 842 O O . ALA A 1 106 ? -6.371 -8.343 15.929 1.00 93.50 106 ALA A O 1
ATOM 843 N N . TRP A 1 107 ? -4.955 -9.844 16.780 1.00 95.25 107 TRP A N 1
ATOM 844 C CA . TRP A 1 107 ? -4.602 -10.431 15.492 1.00 95.25 107 TRP A CA 1
ATOM 845 C C . TRP A 1 107 ? -4.152 -11.878 15.653 1.00 95.25 107 TRP A C 1
ATOM 847 O O . TRP A 1 107 ? -3.818 -12.325 16.748 1.00 95.25 107 TRP A O 1
ATOM 857 N N . SER A 1 108 ? -4.099 -12.598 14.542 1.00 93.38 108 SER A N 1
ATOM 858 C CA . SER A 1 108 ? -3.464 -13.903 14.439 1.00 93.38 108 SER A CA 1
ATOM 859 C C . SER A 1 108 ? -2.726 -13.998 13.113 1.00 93.38 108 SER A C 1
ATOM 861 O O . SER A 1 108 ? -3.236 -13.578 12.078 1.00 93.38 108 SER A O 1
ATOM 863 N N . GLU A 1 109 ? -1.513 -14.534 13.140 1.00 92.19 109 GLU A N 1
ATOM 864 C CA . GLU A 1 109 ? -0.666 -14.685 11.952 1.00 92.19 109 GLU A CA 1
ATOM 865 C C . GLU A 1 109 ? -1.040 -15.924 11.129 1.00 92.19 109 GLU A C 1
ATOM 867 O O . GLU A 1 109 ? -0.957 -15.900 9.903 1.00 92.19 109 GLU A O 1
ATOM 872 N N . ASP A 1 110 ? -1.476 -16.985 11.808 1.00 88.06 110 ASP A N 1
ATOM 873 C CA . ASP A 1 110 ? -1.789 -18.298 11.237 1.00 88.06 110 ASP A CA 1
ATOM 874 C C . ASP A 1 110 ? -3.283 -18.659 11.330 1.00 88.06 110 ASP A C 1
ATOM 876 O O . ASP A 1 110 ? -3.720 -19.662 10.770 1.00 88.06 110 ASP A O 1
ATOM 880 N N . GLY A 1 111 ? -4.077 -17.826 12.008 1.00 86.94 111 GLY A N 1
ATOM 881 C CA . GLY A 1 111 ? -5.501 -18.040 12.259 1.00 86.94 111 GLY A CA 1
ATOM 882 C C . GLY A 1 111 ? -5.797 -18.855 13.517 1.00 86.94 111 GLY A C 1
ATOM 883 O O . GLY A 1 111 ? -6.939 -18.851 13.977 1.00 86.94 111 GLY A O 1
ATOM 884 N N . SER A 1 112 ? -4.784 -19.500 14.097 1.00 83.12 112 SER A N 1
ATOM 885 C CA . SER A 1 112 ? -4.914 -20.399 15.240 1.00 83.12 112 SER A CA 1
ATOM 886 C C . SER A 1 112 ? -4.540 -19.732 16.560 1.00 83.12 112 SER A C 1
ATOM 888 O O . SER A 1 112 ? -5.259 -19.893 17.541 1.00 83.12 112 SER A O 1
ATOM 890 N N . GLN A 1 113 ? -3.446 -18.966 16.597 1.00 87.25 113 GLN A N 1
ATOM 891 C CA . GLN A 1 113 ? -2.934 -18.355 17.820 1.00 87.25 113 GLN A CA 1
ATOM 892 C C . GLN A 1 113 ? -3.244 -16.859 17.828 1.00 87.25 113 GLN A C 1
ATOM 894 O O . GLN A 1 113 ? -2.649 -16.081 17.074 1.00 87.25 113 GLN A O 1
ATOM 899 N N . GLY A 1 114 ? -4.183 -16.455 18.682 1.00 88.19 114 GLY A N 1
ATOM 900 C CA . GLY A 1 114 ? -4.529 -15.053 18.890 1.00 88.19 114 GLY A CA 1
ATOM 901 C C . GLY A 1 114 ? -3.456 -14.300 19.682 1.00 88.19 114 GLY A C 1
ATOM 902 O O . GLY A 1 114 ? -2.779 -14.860 20.549 1.00 88.19 114 GLY A O 1
ATOM 903 N N . ARG A 1 115 ? -3.308 -13.009 19.388 1.00 90.88 115 ARG A N 1
ATOM 904 C CA . ARG A 1 115 ? -2.395 -12.057 20.033 1.00 90.88 115 ARG A CA 1
ATOM 905 C C . ARG A 1 115 ? -3.114 -10.724 20.237 1.00 90.88 115 ARG A C 1
ATOM 907 O O . ARG A 1 115 ? -3.941 -10.343 19.412 1.00 90.88 115 ARG A O 1
ATOM 914 N N . ALA A 1 116 ? -2.809 -10.010 21.315 1.00 87.75 116 ALA A N 1
ATOM 915 C CA . ALA A 1 116 ? -3.358 -8.678 21.583 1.00 87.75 116 ALA A CA 1
ATOM 916 C C . ALA A 1 116 ? -2.396 -7.830 22.423 1.00 87.75 116 ALA A C 1
ATOM 918 O O . ALA A 1 116 ? -1.459 -8.350 23.030 1.00 87.75 116 ALA A O 1
ATOM 919 N N . ILE A 1 117 ? -2.668 -6.526 22.507 1.00 80.31 117 ILE A N 1
ATOM 920 C CA . ILE A 1 117 ? -2.058 -5.642 23.506 1.00 80.31 117 ILE A CA 1
ATOM 921 C C . ILE A 1 117 ? -3.084 -5.405 24.615 1.00 80.31 117 ILE A C 1
ATOM 923 O O . ILE A 1 117 ? -4.120 -4.787 24.378 1.00 80.31 117 ILE A O 1
ATOM 927 N N . ARG A 1 118 ? -2.806 -5.887 25.830 1.00 76.88 118 ARG A N 1
ATOM 928 C CA . ARG A 1 118 ? -3.662 -5.685 27.010 1.00 76.88 118 ARG A CA 1
ATOM 929 C C . ARG A 1 118 ? -2.931 -4.814 28.018 1.00 76.88 118 ARG A C 1
ATOM 931 O O . ARG A 1 118 ? -1.803 -5.121 28.388 1.00 76.88 118 ARG A O 1
ATOM 938 N N . ASN A 1 119 ? -3.550 -3.709 28.436 1.00 71.31 119 ASN A N 1
ATOM 939 C CA . ASN A 1 119 ? -2.942 -2.730 29.349 1.00 71.31 119 ASN A CA 1
ATOM 940 C C . ASN A 1 119 ? -1.541 -2.268 28.895 1.00 71.31 119 ASN A C 1
ATOM 942 O O . ASN A 1 119 ? -0.635 -2.092 29.705 1.00 71.31 119 ASN A O 1
ATOM 946 N N . GLY A 1 120 ? -1.349 -2.117 27.579 1.00 69.56 120 GLY A N 1
ATOM 947 C CA . GLY A 1 120 ? -0.074 -1.709 26.984 1.00 69.56 120 GLY A CA 1
ATOM 948 C C . GLY A 1 120 ? 0.985 -2.811 26.865 1.00 69.56 120 GLY A C 1
ATOM 949 O O . GLY A 1 120 ? 2.089 -2.503 26.422 1.00 69.56 120 GLY A O 1
ATOM 950 N N . VAL A 1 121 ? 0.661 -4.062 27.209 1.00 74.25 121 VAL A N 1
ATOM 951 C CA . VAL A 1 121 ? 1.587 -5.203 27.190 1.00 74.25 121 VAL A CA 1
ATOM 952 C C . VAL A 1 121 ? 1.152 -6.238 26.153 1.00 74.25 121 VAL A C 1
ATOM 954 O O . VAL A 1 121 ? -0.016 -6.636 26.106 1.00 74.25 121 VAL A O 1
ATOM 957 N N . PHE A 1 122 ? 2.098 -6.697 25.332 1.00 81.25 122 PHE A N 1
ATOM 958 C CA . PHE A 1 122 ? 1.889 -7.824 24.429 1.00 81.25 122 PHE A CA 1
ATOM 959 C C . PHE A 1 122 ? 1.464 -9.082 25.192 1.00 81.25 122 PHE A C 1
ATOM 961 O O . PHE A 1 122 ? 2.091 -9.484 26.169 1.00 81.25 122 PHE A O 1
ATOM 968 N N . SER A 1 123 ? 0.388 -9.709 24.730 1.00 79.88 123 SER A N 1
ATOM 969 C CA . SER A 1 123 ? -0.158 -10.934 25.302 1.00 79.88 123 SER A CA 1
ATOM 970 C C . SER A 1 123 ? -0.485 -11.927 24.194 1.00 79.88 123 SER A C 1
ATOM 972 O O . SER A 1 123 ? -1.132 -11.586 23.199 1.00 79.88 123 SER A O 1
ATOM 974 N N . VAL A 1 124 ? -0.063 -13.173 24.393 1.00 81.69 124 VAL A N 1
ATOM 975 C CA . VAL A 1 124 ? -0.566 -14.322 23.639 1.00 81.69 124 VAL A CA 1
ATOM 976 C C . VAL A 1 124 ? -1.909 -14.705 24.256 1.00 81.69 124 VAL A C 1
ATOM 978 O O . VAL A 1 124 ? -2.022 -14.782 25.476 1.00 81.69 124 VAL A O 1
ATOM 981 N N . LEU A 1 125 ? -2.939 -14.851 23.428 1.00 80.81 125 LEU A N 1
ATOM 982 C CA . LEU A 1 125 ? -4.294 -15.143 23.888 1.00 80.81 125 LEU A CA 1
ATOM 983 C C . LEU A 1 125 ? -4.443 -16.651 24.056 1.00 80.81 125 LEU A C 1
ATOM 985 O O . LEU A 1 125 ? -4.081 -17.405 23.155 1.00 80.81 125 LEU A O 1
ATOM 989 N N . ASP A 1 126 ? -4.970 -17.093 25.193 1.00 69.69 126 ASP A N 1
ATOM 990 C CA . ASP A 1 126 ? -5.194 -18.516 25.409 1.00 69.69 126 ASP A CA 1
ATOM 991 C C . ASP A 1 126 ? -6.179 -19.052 24.369 1.00 69.69 126 ASP A C 1
ATOM 993 O O . ASP A 1 126 ? -7.286 -18.536 24.186 1.00 69.69 126 ASP A O 1
ATOM 997 N N . ASN A 1 127 ? -5.770 -20.124 23.699 1.00 63.03 127 ASN A N 1
ATOM 998 C CA . ASN A 1 127 ? -6.697 -20.973 22.981 1.00 63.03 127 ASN A CA 1
ATOM 999 C C . ASN A 1 127 ? -7.423 -21.797 24.037 1.00 63.03 127 ASN A C 1
ATOM 1001 O O . ASN A 1 127 ? -7.023 -22.928 24.313 1.00 63.03 127 ASN A O 1
ATOM 1005 N N . GLU A 1 128 ? -8.471 -21.247 24.660 1.00 54.59 128 GLU A N 1
ATOM 1006 C CA . GLU A 1 128 ? -9.448 -22.131 25.288 1.00 54.59 128 GLU A CA 1
ATOM 1007 C C . GLU A 1 128 ? -9.865 -23.113 24.204 1.00 54.59 128 GLU A C 1
ATOM 1009 O O . GLU A 1 128 ? -10.377 -22.696 23.160 1.00 54.59 128 GLU A O 1
ATOM 1014 N N . ALA A 1 129 ? -9.499 -24.382 24.411 1.00 42.66 129 ALA A N 1
ATOM 1015 C CA . ALA A 1 129 ? -9.657 -25.439 23.438 1.00 42.66 129 ALA A CA 1
ATOM 1016 C C . ALA A 1 129 ? -11.075 -25.340 22.893 1.00 42.66 129 ALA A C 1
ATOM 1018 O O . ALA A 1 129 ? -12.050 -25.585 23.606 1.00 42.66 129 ALA A O 1
ATOM 1019 N N . VAL A 1 130 ? -11.177 -24.907 21.637 1.00 47.06 130 VAL A N 1
ATOM 1020 C CA . VAL A 1 130 ? -12.410 -25.029 20.887 1.00 47.06 130 VAL A CA 1
ATOM 1021 C C . VAL A 1 130 ? -12.724 -26.506 20.979 1.00 47.06 130 VAL A C 1
ATOM 1023 O O . VAL A 1 130 ? -11.936 -27.325 20.505 1.00 47.06 130 VAL A O 1
ATOM 1026 N N . ASP A 1 131 ? -13.810 -26.824 21.678 1.00 44.28 131 ASP A N 1
ATOM 1027 C CA . ASP A 1 131 ? -14.370 -28.162 21.757 1.00 44.28 131 ASP A CA 1
ATOM 1028 C C . ASP A 1 131 ? -14.238 -28.764 20.357 1.00 44.28 131 ASP A C 1
ATOM 1030 O O . ASP A 1 131 ? -14.738 -28.149 19.409 1.00 44.28 131 ASP A O 1
ATOM 1034 N N . GLY A 1 132 ? -13.454 -29.843 20.202 1.00 45.31 132 GLY A N 1
ATOM 1035 C CA . GLY A 1 132 ? -12.815 -30.303 18.946 1.00 45.31 132 GLY A CA 1
ATOM 1036 C C . GLY A 1 132 ? -13.758 -30.658 17.782 1.00 45.31 132 GLY A C 1
ATOM 1037 O O . GLY A 1 132 ? -13.366 -31.307 16.822 1.00 45.31 132 GLY A O 1
ATOM 1038 N N . SER A 1 133 ? -15.009 -30.236 17.900 1.00 46.47 133 SER A N 1
ATOM 1039 C CA . SER A 1 133 ? -16.152 -30.265 17.001 1.00 46.47 133 SER A CA 1
ATOM 1040 C C . SER A 1 133 ? -16.157 -29.217 15.880 1.00 46.47 133 SER A C 1
ATOM 1042 O O . SER A 1 133 ? -17.020 -29.296 15.008 1.00 46.47 133 SER A O 1
ATOM 1044 N N . CYS A 1 134 ? -15.255 -28.226 15.860 1.00 49.53 134 CYS A N 1
ATOM 1045 C CA . CYS A 1 134 ? -15.217 -27.290 14.733 1.00 49.53 134 CYS A CA 1
ATOM 1046 C C . CYS A 1 134 ? -14.563 -27.982 13.529 1.00 49.53 134 CYS A C 1
ATOM 1048 O O . CYS A 1 134 ? -13.342 -27.974 13.395 1.00 49.53 134 CYS A O 1
ATOM 1050 N N . GLU A 1 135 ? -15.384 -28.569 12.653 1.00 51.56 135 GLU A N 1
ATOM 1051 C CA . GLU A 1 135 ? -14.963 -29.329 11.461 1.00 51.56 135 GLU A CA 1
ATOM 1052 C C . GLU A 1 135 ? -14.010 -28.548 10.527 1.00 51.56 135 GLU A C 1
ATOM 1054 O O . GLU A 1 135 ? -13.321 -29.145 9.697 1.00 51.56 135 GLU A O 1
ATOM 1059 N N . HIS A 1 136 ? -13.911 -27.220 10.685 1.00 60.19 136 HIS A N 1
ATOM 1060 C CA . HIS A 1 136 ? -13.053 -26.335 9.895 1.00 60.19 136 HIS A CA 1
ATOM 1061 C C . HIS A 1 136 ? -12.298 -25.311 10.774 1.00 60.19 136 HIS A C 1
ATOM 1063 O O . HIS A 1 136 ? -12.829 -24.226 11.041 1.00 60.19 136 HIS A O 1
ATOM 1069 N N . PRO A 1 137 ? -11.065 -25.606 11.235 1.00 67.06 137 PRO A N 1
ATOM 1070 C CA . PRO A 1 137 ? -10.237 -24.628 11.945 1.00 67.06 137 PRO A CA 1
ATOM 1071 C C . PRO A 1 137 ? -9.900 -23.421 11.052 1.00 67.06 137 PRO A C 1
ATOM 1073 O O . PRO A 1 137 ? -9.784 -23.553 9.833 1.00 67.06 137 PRO A O 1
ATOM 1076 N N . LEU A 1 138 ? -9.741 -22.236 11.652 1.00 72.50 138 LEU A N 1
ATOM 1077 C CA . LEU A 1 138 ? -9.227 -21.046 10.962 1.00 72.50 138 LEU A CA 1
ATOM 1078 C C . LEU A 1 138 ? -7.763 -21.284 10.561 1.00 72.50 138 LEU A C 1
ATOM 1080 O O . LEU A 1 138 ? -6.911 -21.481 11.419 1.00 72.50 138 LEU A O 1
ATOM 1084 N N . GLN A 1 139 ? -7.483 -21.262 9.257 1.00 81.00 139 GLN A N 1
ATOM 1085 C CA . GLN A 1 139 ? -6.140 -21.480 8.688 1.00 81.00 139 GLN A CA 1
ATOM 1086 C C . GLN A 1 139 ? -5.552 -20.212 8.051 1.00 81.00 139 GLN A C 1
ATOM 1088 O O . GLN A 1 139 ? -4.599 -20.270 7.273 1.00 81.00 139 GLN A O 1
ATOM 1093 N N . HIS A 1 140 ? -6.168 -19.061 8.315 1.00 86.31 140 HIS A N 1
ATOM 1094 C CA . HIS A 1 140 ? -5.807 -17.798 7.692 1.00 86.31 140 HIS A CA 1
ATOM 1095 C C . HIS A 1 140 ? -5.579 -16.740 8.755 1.00 86.31 140 HIS A C 1
ATOM 1097 O O . HIS A 1 140 ? -6.401 -16.572 9.660 1.00 86.31 140 HIS A O 1
ATOM 1103 N N . GLY A 1 141 ? -4.480 -16.005 8.600 1.00 93.12 141 GLY A N 1
ATOM 1104 C CA . GLY A 1 141 ? -4.195 -14.851 9.4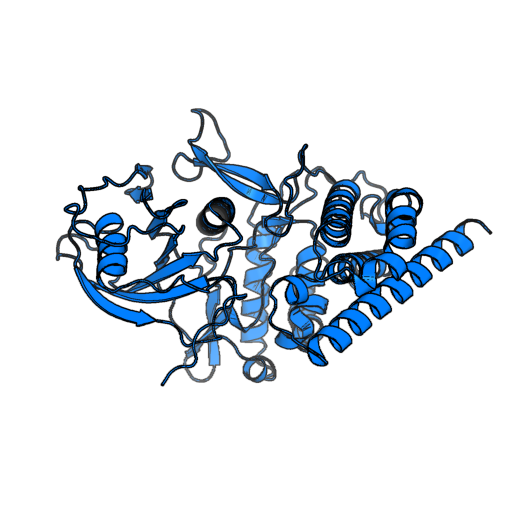32 1.00 93.12 141 GLY A CA 1
ATOM 1105 C C . GLY A 1 141 ? -5.318 -13.817 9.354 1.00 93.12 141 GLY A C 1
ATOM 1106 O O . GLY A 1 141 ? -5.962 -13.632 8.315 1.00 93.12 141 GLY A O 1
ATOM 1107 N N . TRP A 1 142 ? -5.564 -13.144 10.469 1.00 95.31 142 TRP A N 1
ATOM 1108 C CA . TRP A 1 142 ? -6.607 -12.140 10.596 1.00 95.31 142 TRP A CA 1
ATOM 1109 C C . TRP A 1 142 ? -6.174 -11.008 11.522 1.00 95.31 142 TRP A C 1
ATOM 1111 O O . TRP A 1 142 ? -5.340 -11.185 12.408 1.00 95.31 142 TRP A O 1
ATOM 1121 N N . VAL A 1 143 ? -6.771 -9.836 11.327 1.00 96.94 143 VAL A N 1
ATOM 1122 C CA . VAL A 1 143 ? -6.594 -8.658 12.178 1.00 96.94 143 VAL A CA 1
ATOM 1123 C C . VAL A 1 143 ? -7.968 -8.143 12.584 1.00 96.94 143 VAL A C 1
ATOM 1125 O O . VAL A 1 143 ? -8.857 -7.985 11.748 1.00 96.94 143 VAL A O 1
ATOM 1128 N N . MET A 1 144 ? -8.151 -7.889 13.874 1.00 96.31 144 MET A N 1
ATOM 1129 C CA . MET A 1 144 ? -9.318 -7.217 14.427 1.00 96.31 144 MET A CA 1
ATOM 1130 C C . MET A 1 144 ? -8.953 -5.776 14.772 1.00 96.31 144 MET A C 1
ATOM 1132 O O . MET A 1 144 ? -8.000 -5.517 15.510 1.00 96.31 144 MET A O 1
ATOM 1136 N N . LEU A 1 145 ? -9.721 -4.839 14.228 1.00 96.44 145 LEU A N 1
ATOM 1137 C CA . LEU A 1 145 ? -9.473 -3.405 14.298 1.00 96.44 145 LEU A CA 1
ATOM 1138 C C . LEU A 1 145 ? -10.690 -2.668 14.861 1.00 96.44 145 LEU A C 1
ATOM 1140 O O . LEU A 1 145 ? -11.828 -3.103 14.678 1.00 96.44 145 LEU A O 1
ATOM 1144 N N . SER A 1 146 ? -10.484 -1.515 15.495 1.00 94.62 146 SER A N 1
ATOM 1145 C CA . SER A 1 146 ? -11.591 -0.612 15.828 1.00 94.62 146 SER A CA 1
ATOM 1146 C C . SER A 1 146 ? -12.286 -0.124 14.555 1.00 94.62 146 SER A C 1
ATOM 1148 O O . SER A 1 146 ? -11.613 0.277 13.601 1.00 94.62 146 SER A O 1
ATOM 1150 N N . ARG A 1 147 ? -13.619 -0.067 14.549 1.00 94.94 147 ARG A N 1
ATOM 1151 C CA . ARG A 1 147 ? -14.359 0.513 13.425 1.00 94.94 147 ARG A CA 1
ATOM 1152 C C . ARG A 1 147 ? -14.271 2.041 13.449 1.00 94.94 147 ARG A C 1
ATOM 1154 O O . ARG A 1 147 ? -14.634 2.665 14.441 1.00 94.94 147 ARG A O 1
ATOM 1161 N N . LEU A 1 148 ? -13.836 2.642 12.343 1.00 95.06 148 LEU A N 1
ATOM 1162 C CA . LEU A 1 148 ? -13.872 4.095 12.161 1.00 95.06 148 LEU A CA 1
ATOM 1163 C C . LEU A 1 148 ? -15.224 4.547 11.575 1.00 95.06 148 LEU A C 1
ATOM 1165 O O . LEU A 1 148 ? -15.813 3.815 10.771 1.00 95.06 148 LEU A O 1
ATOM 1169 N N . PRO A 1 149 ? -15.737 5.731 11.958 1.00 93.75 149 PRO A N 1
ATOM 1170 C CA . PRO A 1 149 ? -16.968 6.278 11.400 1.00 93.75 149 PRO A CA 1
ATOM 1171 C C . PRO A 1 149 ? -16.732 6.885 10.010 1.00 93.75 149 PRO A C 1
ATOM 1173 O O . PRO A 1 149 ? -15.629 7.322 9.682 1.00 93.75 149 PRO A O 1
ATOM 1176 N N . GLY A 1 150 ? -17.802 6.989 9.222 1.00 94.50 150 GLY A N 1
ATOM 1177 C CA . GLY A 1 150 ? -17.793 7.649 7.915 1.00 94.50 150 GLY A CA 1
ATOM 1178 C C . GLY A 1 150 ? -17.965 6.697 6.738 1.00 94.50 150 GLY A C 1
ATOM 1179 O O . GLY A 1 150 ? -18.206 5.502 6.904 1.00 94.50 150 GLY A O 1
ATOM 1180 N N . VAL A 1 151 ? -17.886 7.266 5.539 1.00 93.69 151 VAL A N 1
ATOM 1181 C CA . VAL A 1 151 ? -17.971 6.551 4.260 1.00 93.69 151 VAL A CA 1
ATOM 1182 C C . VAL A 1 151 ? -16.718 6.828 3.429 1.00 93.69 151 VAL A C 1
ATOM 1184 O O . VAL A 1 151 ? -16.152 7.913 3.572 1.00 93.69 151 VAL A O 1
ATOM 1187 N N . PRO A 1 152 ? -16.268 5.889 2.577 1.00 93.75 152 PRO A N 1
ATOM 1188 C CA . PRO A 1 152 ? -15.131 6.120 1.693 1.00 93.75 152 PRO A CA 1
ATOM 1189 C C . PRO A 1 152 ? -15.321 7.343 0.801 1.00 93.75 152 PRO A C 1
ATOM 1191 O O . PRO A 1 152 ? -16.403 7.555 0.247 1.00 93.75 152 PRO A O 1
ATOM 1194 N N . LEU A 1 153 ? -14.253 8.112 0.631 1.00 91.50 153 LEU A N 1
ATOM 1195 C CA . LEU A 1 153 ? -14.211 9.241 -0.276 1.00 91.50 153 LEU A CA 1
ATOM 1196 C C . LEU A 1 153 ? -14.278 8.744 -1.721 1.00 91.50 153 LEU A C 1
ATOM 1198 O O . LEU A 1 153 ? -13.587 7.804 -2.122 1.00 91.50 153 LEU A O 1
ATOM 1202 N N . THR A 1 154 ? -15.098 9.400 -2.532 1.00 86.06 154 THR A N 1
ATOM 1203 C CA . THR A 1 154 ? -15.212 9.098 -3.956 1.00 86.06 154 THR A CA 1
ATOM 1204 C C . THR A 1 154 ? -14.491 10.146 -4.795 1.00 86.06 154 THR A C 1
ATOM 1206 O O . THR A 1 154 ? -14.281 11.287 -4.381 1.00 86.06 154 THR A O 1
ATOM 1209 N N . LYS A 1 155 ? -14.168 9.798 -6.044 1.00 75.38 155 LYS A N 1
ATOM 1210 C CA . LYS A 1 155 ? -13.619 10.758 -7.017 1.00 75.38 155 LYS A CA 1
ATOM 1211 C C . LYS A 1 155 ? -14.514 11.989 -7.236 1.00 75.38 155 LYS A C 1
ATOM 1213 O O . LYS A 1 155 ? -14.021 13.034 -7.646 1.00 75.38 155 LYS A O 1
ATOM 1218 N N . TYR A 1 156 ? -15.823 11.871 -6.989 1.00 78.62 156 TYR A N 1
ATOM 1219 C CA . TYR A 1 156 ? -16.772 12.972 -7.154 1.00 78.62 156 TYR A CA 1
ATOM 1220 C C . TYR A 1 156 ? -16.690 13.965 -5.999 1.00 78.62 156 TYR A C 1
ATOM 1222 O O . TYR A 1 156 ? -16.785 15.168 -6.229 1.00 78.62 156 TYR A O 1
ATOM 1230 N N . ASP A 1 157 ? -16.432 13.487 -4.784 1.00 79.00 157 ASP A N 1
ATOM 1231 C CA . ASP A 1 157 ? -16.244 14.347 -3.614 1.00 79.00 157 ASP A CA 1
ATOM 1232 C C . ASP A 1 157 ? -15.012 15.248 -3.785 1.00 79.00 157 ASP A C 1
ATOM 1234 O O . ASP A 1 157 ? -15.035 16.427 -3.437 1.00 79.00 157 ASP A O 1
ATOM 1238 N N . LEU A 1 158 ? -13.968 14.720 -4.430 1.00 70.81 158 LEU A N 1
ATOM 1239 C CA . LEU A 1 158 ? -12.733 15.441 -4.745 1.00 70.81 158 LEU A CA 1
ATOM 1240 C C . LEU A 1 158 ? -12.860 16.437 -5.910 1.00 70.81 158 LEU A C 1
ATOM 1242 O O . LEU A 1 158 ? -11.982 17.278 -6.090 1.00 70.81 158 LEU A O 1
ATOM 1246 N N . SER A 1 159 ? -13.927 16.355 -6.711 1.00 66.69 159 SER A N 1
ATOM 1247 C CA . SER A 1 159 ? -14.185 17.330 -7.784 1.00 66.69 159 SER A CA 1
ATOM 1248 C C . SER A 1 159 ? -14.685 18.676 -7.250 1.00 66.69 159 SER A C 1
ATOM 1250 O O . SER A 1 159 ? -14.745 19.659 -7.989 1.00 66.69 159 SER A O 1
ATOM 1252 N N . THR A 1 160 ? -15.036 18.727 -5.963 1.00 58.47 160 THR A N 1
ATOM 1253 C CA . THR A 1 160 ? -15.422 19.957 -5.280 1.00 58.47 160 THR A CA 1
ATOM 1254 C C . THR A 1 160 ? -14.170 20.733 -4.867 1.00 58.47 160 THR A C 1
ATOM 1256 O O . THR A 1 160 ? -13.205 20.159 -4.368 1.00 58.47 160 THR A O 1
ATOM 1259 N N . THR A 1 161 ? -14.167 22.052 -5.061 1.00 62.44 161 THR A N 1
ATOM 1260 C CA . THR A 1 161 ? -13.091 22.966 -4.632 1.00 62.44 161 THR A CA 1
ATOM 1261 C C . THR A 1 161 ? -13.073 23.159 -3.107 1.00 62.44 161 THR A C 1
ATOM 1263 O O . THR A 1 161 ? -12.833 24.265 -2.628 1.00 62.44 161 THR A O 1
ATOM 1266 N N . ASP A 1 162 ? -13.406 22.128 -2.322 1.00 82.44 162 ASP A N 1
ATOM 1267 C CA . ASP A 1 162 ? -13.368 22.197 -0.861 1.00 82.44 162 ASP A CA 1
ATOM 1268 C C . ASP A 1 162 ? -11.906 22.164 -0.399 1.00 82.44 162 ASP A C 1
ATOM 1270 O O . ASP A 1 162 ? -11.334 21.117 -0.086 1.00 82.44 162 ASP A O 1
ATOM 1274 N N . GLU A 1 163 ? -11.293 23.348 -0.382 1.00 86.81 163 GLU A N 1
ATOM 1275 C CA . GLU A 1 163 ? -9.922 23.575 0.079 1.00 86.81 163 GLU A CA 1
ATOM 1276 C C . GLU A 1 163 ? -9.686 23.010 1.488 1.00 86.81 163 GLU A C 1
ATOM 1278 O O . GLU A 1 163 ? -8.581 22.566 1.803 1.00 86.81 163 GLU A O 1
ATOM 1283 N N . GLY A 1 164 ? -10.727 22.973 2.329 1.00 90.94 164 GLY A N 1
ATOM 1284 C CA . GLY A 1 164 ? -10.651 22.419 3.676 1.00 90.94 164 GLY A CA 1
ATOM 1285 C C . GLY A 1 164 ? -10.466 20.904 3.680 1.00 90.94 164 GLY A C 1
ATOM 1286 O O . GLY A 1 164 ? -9.692 20.388 4.487 1.00 90.94 164 GLY A O 1
ATOM 1287 N N . LEU A 1 165 ? -11.139 20.179 2.783 1.00 92.19 165 LEU A N 1
ATOM 1288 C CA . LEU A 1 165 ? -10.958 18.733 2.640 1.00 92.19 165 LEU A CA 1
ATOM 1289 C C . LEU A 1 165 ? -9.588 18.401 2.035 1.00 92.19 165 LEU A C 1
ATOM 1291 O O . LEU A 1 165 ? -8.890 17.527 2.544 1.00 92.19 165 LEU A O 1
ATOM 1295 N N . VAL A 1 166 ?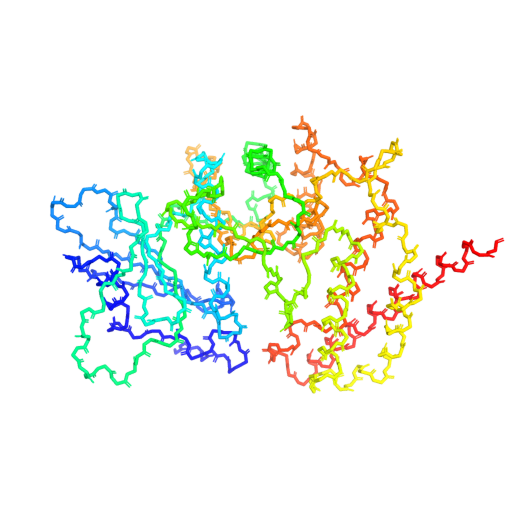 -9.181 19.125 0.987 1.00 92.12 166 VAL A N 1
ATOM 1296 C CA . VAL A 1 166 ? -7.860 18.971 0.348 1.00 92.12 166 VAL A CA 1
ATOM 1297 C C . VAL A 1 166 ? -6.744 19.153 1.379 1.00 92.12 166 VAL A C 1
ATOM 1299 O O . VAL A 1 166 ? -5.836 18.325 1.453 1.00 92.12 166 VAL A O 1
ATOM 1302 N N . ARG A 1 167 ? -6.844 20.187 2.226 1.00 94.06 167 ARG A N 1
ATOM 1303 C CA . ARG A 1 167 ? -5.868 20.441 3.290 1.00 94.06 167 ARG A CA 1
ATOM 1304 C C . ARG A 1 167 ? -5.853 19.337 4.345 1.00 94.06 167 ARG A C 1
ATOM 1306 O O . ARG A 1 167 ? -4.773 18.864 4.662 1.00 94.06 167 ARG A O 1
ATOM 1313 N N . GLN A 1 168 ? -7.011 18.845 4.797 1.00 95.44 168 GLN A N 1
ATOM 1314 C CA . GLN A 1 168 ? -7.069 17.700 5.722 1.00 95.44 168 GLN A CA 1
ATOM 1315 C C . GLN A 1 168 ? -6.375 16.451 5.152 1.00 95.44 168 GLN A C 1
ATOM 1317 O O . GLN A 1 168 ? -5.666 15.757 5.873 1.00 95.44 168 GLN A O 1
ATOM 1322 N N . ILE A 1 169 ? -6.558 16.162 3.860 1.00 95.12 169 ILE A N 1
ATOM 1323 C CA . ILE A 1 169 ? -5.915 15.019 3.194 1.00 95.12 169 ILE A CA 1
ATOM 1324 C C . ILE A 1 169 ? -4.396 15.226 3.093 1.00 95.12 169 ILE A C 1
ATOM 1326 O O . ILE A 1 169 ? -3.634 14.295 3.353 1.00 95.12 169 ILE A O 1
ATOM 1330 N N . ALA A 1 170 ? -3.946 16.437 2.752 1.00 94.81 170 ALA A N 1
ATOM 1331 C CA . ALA A 1 170 ? -2.524 16.779 2.735 1.00 94.81 170 ALA A CA 1
ATOM 1332 C C . ALA A 1 170 ? -1.896 16.690 4.140 1.00 94.81 170 ALA A C 1
ATOM 1334 O O . ALA A 1 170 ? -0.814 16.123 4.296 1.00 94.81 170 ALA A O 1
ATOM 1335 N N . ASP A 1 171 ? -2.610 17.152 5.171 1.00 96.88 171 ASP A N 1
ATOM 1336 C CA . ASP A 1 171 ? -2.170 17.111 6.567 1.00 96.88 171 ASP A CA 1
ATOM 1337 C C . ASP A 1 171 ? -1.903 15.677 7.041 1.00 96.88 171 ASP A C 1
ATOM 1339 O O . ASP A 1 171 ? -0.936 15.454 7.770 1.00 96.88 171 ASP A O 1
ATOM 1343 N N . LEU A 1 172 ? -2.698 14.690 6.604 1.00 96.75 172 LEU A N 1
ATOM 1344 C CA . LEU A 1 172 ? -2.457 13.273 6.907 1.00 96.75 172 LEU A CA 1
ATOM 1345 C C . LEU A 1 172 ? -1.081 12.815 6.405 1.00 96.75 172 LEU A C 1
ATOM 1347 O O . LEU A 1 172 ? -0.271 12.311 7.186 1.00 96.75 172 LEU A O 1
ATOM 1351 N N . LEU A 1 173 ? -0.813 13.037 5.112 1.00 94.31 173 LEU A N 1
ATOM 1352 C CA . LEU A 1 173 ? 0.458 12.687 4.477 1.00 94.31 173 LEU A CA 1
ATOM 1353 C C . LEU A 1 173 ? 1.622 13.406 5.154 1.00 94.31 173 LEU A C 1
ATOM 1355 O O . LEU A 1 173 ? 2.606 12.773 5.534 1.00 94.31 173 LEU A O 1
ATOM 1359 N N . ASN A 1 174 ? 1.499 14.718 5.348 1.00 95.44 174 ASN A N 1
ATOM 1360 C CA . ASN A 1 174 ? 2.531 15.513 5.994 1.00 95.44 174 ASN A CA 1
ATOM 1361 C C . ASN A 1 174 ? 2.824 15.031 7.419 1.00 95.44 174 ASN A C 1
ATOM 1363 O O . ASN A 1 174 ? 3.987 14.908 7.808 1.00 95.44 174 ASN A O 1
ATOM 1367 N N . THR A 1 175 ? 1.785 14.676 8.174 1.00 96.44 175 THR A N 1
ATOM 1368 C CA . THR A 1 175 ? 1.910 14.204 9.554 1.00 96.44 175 THR A CA 1
ATOM 1369 C C . THR A 1 175 ? 2.798 12.967 9.651 1.00 96.44 175 THR A C 1
ATOM 1371 O O . THR A 1 175 ? 3.816 13.015 10.339 1.00 96.44 175 THR A O 1
ATOM 1374 N N . TRP A 1 176 ? 2.500 11.872 8.944 1.00 95.12 176 TRP A N 1
ATOM 1375 C CA . TRP A 1 176 ? 3.346 10.676 9.063 1.00 95.12 176 TRP A CA 1
ATOM 1376 C C . TRP A 1 176 ? 4.694 10.813 8.352 1.00 95.12 176 TRP A C 1
ATOM 1378 O O . TRP A 1 176 ? 5.661 10.176 8.765 1.00 95.12 176 TRP A O 1
ATOM 1388 N N . ARG A 1 177 ? 4.801 11.672 7.328 1.00 91.62 177 ARG A N 1
ATOM 1389 C CA . ARG A 1 177 ? 6.075 11.936 6.638 1.00 91.62 177 ARG A CA 1
ATOM 1390 C C . ARG A 1 177 ? 7.068 12.704 7.507 1.00 91.62 177 ARG A C 1
ATOM 1392 O O . ARG A 1 177 ? 8.268 12.548 7.291 1.00 91.62 177 ARG A O 1
ATOM 1399 N N . THR A 1 178 ? 6.585 13.514 8.449 1.00 92.12 178 THR A N 1
ATOM 1400 C CA . THR A 1 178 ? 7.422 14.381 9.294 1.00 92.12 178 THR A CA 1
ATOM 1401 C C . THR A 1 178 ? 7.546 13.898 10.737 1.00 92.12 178 THR A C 1
ATOM 1403 O O . THR A 1 178 ? 8.584 14.122 11.356 1.00 92.12 178 THR A O 1
ATOM 1406 N N . GLN A 1 179 ? 6.530 13.220 11.281 1.00 95.31 179 GLN A N 1
ATOM 1407 C CA . GLN A 1 179 ? 6.524 12.787 12.683 1.00 95.31 179 GLN A CA 1
ATOM 1408 C C . GLN A 1 179 ? 7.060 11.366 12.889 1.00 95.31 179 GLN A C 1
ATOM 1410 O O . GLN A 1 179 ? 7.624 11.093 13.949 1.00 95.31 179 GLN A O 1
ATOM 1415 N N . ILE A 1 180 ? 6.929 10.461 11.908 1.00 94.25 180 ILE A N 1
ATOM 1416 C CA . ILE A 1 180 ? 7.539 9.125 11.995 1.00 94.25 180 ILE A CA 1
ATOM 1417 C C . ILE A 1 180 ? 9.013 9.236 11.591 1.00 94.25 180 ILE A C 1
ATOM 1419 O O . ILE A 1 180 ? 9.297 9.609 10.449 1.00 94.25 180 ILE A O 1
ATOM 1423 N N . PRO A 1 181 ? 9.967 8.887 12.476 1.00 92.00 181 PRO A N 1
ATOM 1424 C CA . PRO A 1 181 ? 11.381 8.967 12.147 1.00 92.00 181 PRO A CA 1
ATOM 1425 C C . PRO A 1 181 ? 11.725 8.089 10.937 1.00 92.00 181 PRO A C 1
ATOM 1427 O O . PRO A 1 181 ? 11.316 6.922 10.895 1.00 92.00 181 PRO A O 1
ATOM 1430 N N . PRO A 1 182 ? 12.496 8.607 9.968 1.00 91.19 182 PRO A N 1
ATOM 1431 C CA . PRO A 1 182 ? 12.921 7.820 8.822 1.00 91.19 182 PRO A CA 1
ATOM 1432 C C . PRO A 1 182 ? 13.874 6.693 9.240 1.00 91.19 182 PRO A C 1
ATOM 1434 O O . PRO A 1 182 ? 14.453 6.695 10.330 1.00 91.19 182 PRO A O 1
ATOM 1437 N N . ARG A 1 183 ? 14.050 5.714 8.350 1.00 88.94 183 ARG A N 1
ATOM 1438 C CA . ARG A 1 183 ? 14.883 4.530 8.573 1.00 88.94 183 ARG A CA 1
ATOM 1439 C C . ARG A 1 183 ? 16.024 4.448 7.553 1.00 88.94 183 ARG A C 1
ATOM 1441 O O . ARG A 1 183 ? 15.881 4.903 6.416 1.00 88.94 183 ARG A O 1
ATOM 1448 N N . PRO A 1 184 ? 17.152 3.819 7.926 1.00 87.88 184 PRO A N 1
ATOM 1449 C CA . PRO A 1 184 ? 18.261 3.555 7.009 1.00 87.88 184 PRO A CA 1
ATOM 1450 C C . PRO A 1 184 ? 18.017 2.331 6.107 1.00 87.88 184 PRO A C 1
ATOM 1452 O O . PRO A 1 184 ? 18.915 1.936 5.369 1.00 87.88 184 PRO A O 1
ATOM 1455 N N . VAL A 1 185 ? 16.846 1.692 6.199 1.00 90.31 185 VAL A N 1
ATOM 1456 C CA . VAL A 1 185 ? 16.491 0.465 5.475 1.00 90.31 185 VAL A CA 1
ATOM 1457 C C . VAL A 1 185 ? 15.111 0.628 4.842 1.00 90.31 185 VAL A C 1
ATOM 1459 O O . VAL A 1 185 ? 14.209 1.179 5.473 1.00 90.31 185 VAL A O 1
ATOM 1462 N N . ILE A 1 186 ? 14.967 0.132 3.614 1.00 93.25 186 ILE A N 1
ATOM 1463 C CA . ILE A 1 186 ? 13.734 0.107 2.827 1.00 93.25 186 ILE A CA 1
ATOM 1464 C C . ILE A 1 186 ? 13.017 -1.234 3.025 1.00 93.25 186 ILE A C 1
ATOM 1466 O O . ILE A 1 186 ? 13.637 -2.291 2.917 1.00 93.25 186 ILE A O 1
ATOM 1470 N N . GLY A 1 187 ? 11.709 -1.187 3.266 1.00 95.44 187 GLY A N 1
ATOM 1471 C CA . GLY A 1 187 ? 10.838 -2.351 3.286 1.00 95.44 187 GLY A CA 1
ATOM 1472 C C . GLY A 1 187 ? 9.593 -2.215 4.161 1.00 95.44 187 GLY A C 1
ATOM 1473 O O . GLY A 1 187 ? 9.362 -1.222 4.860 1.00 95.44 187 GLY A O 1
ATOM 1474 N N . ASN A 1 188 ? 8.804 -3.280 4.132 1.00 95.50 188 ASN A N 1
ATOM 1475 C CA . ASN A 1 188 ? 7.721 -3.562 5.058 1.00 95.50 188 ASN A CA 1
ATOM 1476 C C . ASN A 1 188 ? 8.265 -4.019 6.420 1.00 95.50 188 ASN A C 1
ATOM 1478 O O . ASN A 1 188 ? 9.413 -4.457 6.566 1.00 95.50 188 ASN A O 1
ATOM 1482 N N . LEU A 1 189 ? 7.415 -3.890 7.430 1.00 92.88 189 LEU A N 1
ATOM 1483 C CA . LEU A 1 189 ? 7.706 -4.182 8.821 1.00 92.88 189 LEU A CA 1
ATOM 1484 C C . LEU A 1 189 ? 7.291 -5.606 9.187 1.00 92.88 189 LEU A C 1
ATOM 1486 O O . LEU A 1 189 ? 6.246 -6.099 8.773 1.00 92.88 189 LEU A O 1
ATOM 1490 N N . GLY A 1 190 ? 8.109 -6.231 10.023 1.00 89.00 190 GLY A N 1
ATOM 1491 C CA . GLY A 1 190 ? 7.780 -7.437 10.769 1.00 89.00 190 GLY A CA 1
ATOM 1492 C C . GLY A 1 190 ? 7.723 -7.135 12.263 1.00 89.00 190 GLY A C 1
ATOM 1493 O O . GLY A 1 190 ? 8.303 -6.148 12.730 1.00 89.00 190 GLY A O 1
ATOM 1494 N N . LEU A 1 191 ? 7.040 -8.001 13.008 1.00 86.31 191 LEU A N 1
ATOM 1495 C CA . LEU A 1 191 ? 6.984 -7.960 14.467 1.00 86.31 191 LEU A CA 1
ATOM 1496 C C . LEU A 1 191 ? 7.798 -9.116 15.038 1.00 86.31 191 LEU A C 1
ATOM 1498 O O . LEU A 1 191 ? 7.602 -10.267 14.649 1.00 86.31 191 LEU A O 1
ATOM 1502 N N . GLN A 1 192 ? 8.676 -8.815 15.989 1.00 75.25 192 GLN A N 1
ATOM 1503 C CA . GLN A 1 192 ? 9.367 -9.817 16.797 1.00 75.25 192 GLN A CA 1
ATOM 1504 C C . GLN A 1 192 ? 9.225 -9.479 18.285 1.00 75.25 192 GLN A C 1
ATOM 1506 O O . GLN A 1 192 ? 9.079 -8.305 18.623 1.00 75.25 192 GLN A O 1
ATOM 1511 N N . PRO A 1 193 ? 9.248 -10.469 19.197 1.00 66.19 193 PRO A N 1
ATOM 1512 C CA . PRO A 1 193 ? 9.362 -10.190 20.627 1.00 66.19 193 PRO A CA 1
ATOM 1513 C C . PRO A 1 193 ? 10.602 -9.329 20.892 1.00 66.19 193 PRO A C 1
ATOM 1515 O O . PRO A 1 193 ? 11.692 -9.677 20.440 1.00 66.19 193 PRO A O 1
ATOM 1518 N N . ALA A 1 194 ? 10.446 -8.205 21.592 1.00 61.00 194 ALA A N 1
ATOM 1519 C CA . ALA A 1 194 ? 11.566 -7.313 21.860 1.00 61.00 194 ALA A CA 1
ATOM 1520 C C . ALA A 1 194 ? 12.589 -7.984 22.789 1.00 61.00 194 ALA A C 1
ATOM 1522 O O . ALA A 1 194 ? 12.239 -8.546 23.830 1.00 61.00 194 ALA A O 1
ATOM 1523 N N . GLY A 1 195 ? 13.876 -7.870 22.453 1.00 56.22 195 GLY A N 1
ATOM 1524 C CA . GLY A 1 195 ? 14.943 -8.054 23.438 1.00 56.22 195 GLY A CA 1
ATOM 1525 C C . GLY A 1 195 ? 14.911 -6.934 24.490 1.00 56.22 195 GLY A C 1
ATOM 1526 O O . GLY A 1 195 ? 14.421 -5.839 24.220 1.00 56.22 195 GLY A O 1
ATOM 1527 N N . HIS A 1 196 ? 15.469 -7.176 25.682 1.00 45.88 196 HIS A N 1
ATOM 1528 C CA . HIS A 1 196 ? 15.399 -6.287 26.860 1.00 45.88 196 HIS A CA 1
ATOM 1529 C C . HIS A 1 196 ? 15.941 -4.840 26.691 1.00 45.88 196 HIS A C 1
ATOM 1531 O O . HIS A 1 196 ? 15.943 -4.086 27.661 1.00 45.88 196 HIS A O 1
ATOM 1537 N N . THR A 1 197 ? 16.409 -4.424 25.509 1.00 45.31 197 THR A N 1
ATOM 1538 C CA . THR A 1 197 ? 17.100 -3.138 25.284 1.00 45.31 197 THR A CA 1
ATOM 1539 C C . THR A 1 197 ? 16.752 -2.429 23.963 1.00 45.31 197 THR A C 1
ATOM 1541 O O . THR A 1 197 ? 17.475 -1.521 23.550 1.00 45.31 197 THR A O 1
ATOM 1544 N N . SER A 1 198 ? 15.660 -2.791 23.281 1.00 51.88 198 SER A N 1
ATOM 1545 C CA . SER A 1 198 ? 15.310 -2.183 21.985 1.00 51.88 198 SER A CA 1
ATOM 1546 C C . SER A 1 198 ? 14.689 -0.781 22.129 1.00 51.88 198 SER A C 1
ATOM 1548 O O . SER A 1 198 ? 13.629 -0.611 22.724 1.00 51.88 198 SER A O 1
ATOM 1550 N N . SER A 1 199 ? 15.298 0.245 21.521 1.00 51.69 199 SER A N 1
ATOM 1551 C CA . SER A 1 199 ? 14.699 1.590 21.388 1.00 51.69 199 SER A CA 1
ATOM 1552 C C . SER A 1 199 ? 13.518 1.637 20.402 1.00 51.69 199 SER A C 1
ATOM 1554 O O . SER A 1 199 ? 12.803 2.640 20.326 1.00 51.69 199 SER A O 1
ATOM 1556 N N . ASN A 1 200 ? 13.294 0.542 19.669 1.00 57.59 200 ASN A N 1
ATOM 1557 C CA . ASN A 1 200 ? 12.191 0.335 18.732 1.00 57.59 200 ASN A CA 1
ATOM 1558 C C . ASN A 1 200 ? 10.982 -0.349 19.379 1.00 57.59 200 ASN A C 1
ATOM 1560 O O . ASN A 1 200 ? 10.088 -0.804 18.668 1.00 57.59 200 ASN A O 1
ATOM 1564 N N . ASP A 1 201 ? 10.947 -0.402 20.710 1.00 63.47 201 ASP A N 1
ATOM 1565 C CA . ASP A 1 201 ? 9.876 -1.048 21.446 1.00 63.47 201 ASP A CA 1
ATOM 1566 C C . ASP A 1 201 ? 8.501 -0.414 21.145 1.00 63.47 201 ASP A C 1
ATOM 1568 O O . ASP A 1 201 ? 8.279 0.806 21.268 1.00 63.47 201 ASP A O 1
ATOM 1572 N N . LEU A 1 202 ? 7.589 -1.281 20.713 1.00 65.62 202 LEU A N 1
ATOM 1573 C CA . LEU A 1 202 ? 6.159 -1.078 20.556 1.00 65.62 202 LEU A CA 1
ATOM 1574 C C . LEU A 1 202 ? 5.440 -2.145 21.390 1.00 65.62 202 LEU A C 1
ATOM 1576 O O . LEU A 1 202 ? 5.083 -3.204 20.880 1.00 65.62 202 LEU A O 1
ATOM 1580 N N . HIS A 1 203 ? 5.203 -1.856 22.670 1.00 64.44 203 HIS A N 1
ATOM 1581 C CA . HIS A 1 203 ? 4.460 -2.734 23.590 1.00 64.44 203 HIS A CA 1
ATOM 1582 C C . HIS A 1 203 ? 5.124 -4.093 23.892 1.00 64.44 203 HIS A C 1
ATOM 1584 O O . HIS A 1 203 ? 4.442 -5.104 24.058 1.00 64.44 203 HIS A O 1
ATOM 1590 N N . GLY A 1 204 ? 6.450 -4.130 23.985 1.00 57.66 204 GLY A N 1
ATOM 1591 C CA . GLY A 1 204 ? 7.257 -5.341 24.137 1.00 57.66 204 GLY A CA 1
ATOM 1592 C C . GLY A 1 204 ? 7.579 -6.035 22.811 1.00 57.66 204 GLY A C 1
ATOM 1593 O O . GLY A 1 204 ? 8.035 -7.180 22.822 1.00 57.66 204 GLY A O 1
ATOM 1594 N N . LEU A 1 205 ? 7.330 -5.379 21.673 1.00 65.31 205 LEU A N 1
ATOM 1595 C CA . LEU A 1 205 ? 7.626 -5.888 20.335 1.00 65.31 205 LEU A CA 1
ATOM 1596 C C . LEU A 1 205 ? 8.635 -4.984 19.633 1.00 65.31 205 LEU A C 1
ATOM 1598 O O . LEU A 1 205 ? 8.495 -3.763 19.611 1.00 65.31 205 LEU A O 1
ATOM 1602 N N . GLU A 1 206 ? 9.635 -5.596 19.014 1.00 73.19 206 GLU A N 1
ATOM 1603 C CA . GLU A 1 206 ? 10.557 -4.915 18.124 1.00 73.19 206 GLU A CA 1
ATOM 1604 C C . GLU A 1 206 ? 9.982 -4.906 16.707 1.00 73.19 206 GLU A C 1
ATOM 1606 O O . GLU A 1 206 ? 9.598 -5.949 16.165 1.00 73.19 206 GLU A O 1
ATOM 1611 N N . ASN A 1 207 ? 9.927 -3.720 16.096 1.00 76.00 207 ASN A N 1
ATOM 1612 C CA . ASN A 1 207 ? 9.614 -3.599 14.682 1.00 76.00 207 ASN A CA 1
ATOM 1613 C C . ASN A 1 207 ? 10.893 -3.609 13.841 1.00 76.00 207 ASN A C 1
ATOM 1615 O O . ASN A 1 207 ? 11.779 -2.767 13.990 1.00 76.00 207 ASN A O 1
ATOM 1619 N N . MET A 1 208 ? 10.982 -4.561 12.917 1.00 83.25 208 MET A N 1
ATOM 1620 C CA . MET A 1 208 ? 12.111 -4.655 11.996 1.00 83.25 208 MET A CA 1
ATOM 1621 C C . MET A 1 208 ? 11.641 -4.474 10.566 1.00 83.25 208 MET A C 1
ATOM 1623 O O . MET A 1 208 ? 10.700 -5.129 10.120 1.00 83.25 208 MET A O 1
ATOM 1627 N N . VAL A 1 209 ? 12.338 -3.617 9.825 1.00 84.19 209 VAL A N 1
ATOM 1628 C CA . VAL A 1 209 ? 12.191 -3.550 8.371 1.00 84.19 209 VAL A CA 1
ATOM 1629 C C . VAL A 1 209 ? 12.828 -4.815 7.804 1.00 84.19 209 VAL A C 1
ATOM 1631 O O . VAL A 1 209 ? 14.045 -4.972 7.886 1.00 84.19 209 VAL A O 1
ATOM 1634 N N . SER A 1 210 ? 12.007 -5.748 7.328 1.00 73.69 210 SER A N 1
ATOM 1635 C CA . SER A 1 210 ? 12.439 -7.135 7.091 1.00 73.69 210 SER A CA 1
ATOM 1636 C C . SER A 1 210 ? 12.071 -7.690 5.720 1.00 73.69 210 SER A C 1
ATOM 1638 O O . SER A 1 210 ? 12.378 -8.847 5.446 1.00 73.69 210 SER A O 1
ATOM 1640 N N . GLY A 1 211 ? 11.460 -6.894 4.838 1.00 84.75 211 GLY A N 1
ATOM 1641 C CA . GLY A 1 211 ? 11.022 -7.460 3.573 1.00 84.75 211 GLY A CA 1
ATOM 1642 C C . GLY A 1 211 ? 10.286 -6.542 2.623 1.00 84.75 211 GLY A C 1
ATOM 1643 O O . GLY A 1 211 ? 10.112 -5.355 2.880 1.00 84.75 211 GLY A O 1
ATOM 1644 N N . LEU A 1 212 ? 9.816 -7.133 1.528 1.00 92.31 212 LEU A N 1
ATOM 1645 C CA . LEU A 1 212 ? 8.917 -6.507 0.563 1.00 92.31 212 LEU A CA 1
ATOM 1646 C C . LEU A 1 212 ? 7.725 -7.439 0.334 1.00 92.31 212 LEU A C 1
ATOM 1648 O O . LEU A 1 212 ? 7.877 -8.512 -0.240 1.00 92.31 212 LEU A O 1
ATOM 1652 N N . LEU A 1 213 ? 6.534 -7.033 0.782 1.00 90.31 213 LEU A N 1
ATOM 1653 C CA . LEU A 1 213 ? 5.328 -7.878 0.757 1.00 90.31 213 LEU A CA 1
ATOM 1654 C C . LEU A 1 213 ? 4.861 -8.259 -0.651 1.00 90.31 213 LEU A C 1
ATOM 1656 O O . LEU A 1 213 ? 4.147 -9.243 -0.812 1.00 90.31 213 LEU A O 1
ATOM 1660 N N . LEU A 1 214 ? 5.213 -7.455 -1.654 1.00 87.56 214 LEU A N 1
ATOM 1661 C CA . LEU A 1 214 ? 4.816 -7.674 -3.048 1.00 87.56 214 LEU A CA 1
ATOM 1662 C C . LEU A 1 214 ? 5.823 -8.538 -3.827 1.00 87.56 214 LEU A C 1
ATOM 1664 O O . LEU A 1 214 ? 5.563 -8.903 -4.978 1.00 87.56 214 LEU A O 1
ATOM 1668 N N . CYS A 1 215 ? 6.953 -8.884 -3.208 1.00 89.75 215 CYS A N 1
ATOM 1669 C CA . CYS A 1 215 ? 7.952 -9.768 -3.790 1.00 89.75 215 CYS A CA 1
ATOM 1670 C C . CYS A 1 215 ? 7.717 -11.212 -3.338 1.00 89.75 215 CYS A C 1
ATOM 1672 O O . CYS A 1 215 ? 7.337 -11.469 -2.197 1.00 89.75 215 CYS A O 1
ATOM 1674 N N . GLY A 1 216 ? 7.951 -12.159 -4.244 1.00 85.31 216 GLY A N 1
ATOM 1675 C CA . GLY A 1 216 ? 7.923 -13.588 -3.942 1.00 85.31 216 GLY A CA 1
ATOM 1676 C C . GLY A 1 216 ? 9.135 -14.040 -3.123 1.00 85.31 216 GLY A C 1
ATOM 1677 O O . GLY A 1 216 ? 9.054 -15.048 -2.423 1.00 85.31 216 GLY A O 1
ATOM 1678 N N . SER A 1 217 ? 10.241 -13.290 -3.173 1.00 87.81 217 SER A N 1
ATOM 1679 C CA . SER A 1 217 ? 11.434 -13.512 -2.352 1.00 87.81 217 SER A CA 1
ATOM 1680 C C . SER A 1 217 ? 11.723 -12.339 -1.412 1.00 87.81 217 SER A C 1
ATOM 1682 O O . SER A 1 217 ? 11.515 -11.165 -1.740 1.00 87.81 217 SER A O 1
ATOM 1684 N N . GLN A 1 218 ? 12.230 -12.671 -0.223 1.00 89.75 218 GLN A N 1
ATOM 1685 C CA . GLN A 1 218 ? 12.734 -11.683 0.727 1.00 89.75 218 GLN A CA 1
ATOM 1686 C C . GLN A 1 218 ? 14.170 -11.283 0.367 1.00 89.75 218 GLN A C 1
ATOM 1688 O O . GLN A 1 218 ? 14.927 -12.129 -0.115 1.00 89.75 218 GLN A O 1
ATOM 1693 N N . PRO A 1 219 ? 14.560 -10.017 0.587 1.00 90.12 219 PRO A N 1
ATOM 1694 C CA . PRO A 1 219 ? 15.927 -9.584 0.344 1.00 90.12 219 PRO A CA 1
ATOM 1695 C C . PRO A 1 219 ? 16.889 -10.281 1.316 1.00 90.12 219 PRO A C 1
ATOM 1697 O O . PRO A 1 219 ? 16.637 -10.341 2.518 1.00 90.12 219 PRO A O 1
ATOM 1700 N N . GLU A 1 220 ? 18.014 -10.785 0.804 1.00 87.44 220 GLU A N 1
ATOM 1701 C CA . GLU A 1 220 ? 19.035 -11.464 1.622 1.00 87.44 220 GLU A CA 1
ATOM 1702 C C . GLU A 1 220 ? 19.728 -10.516 2.610 1.00 87.44 220 GLU A C 1
ATOM 1704 O O . GLU A 1 220 ? 20.258 -10.940 3.637 1.00 87.44 220 GLU A O 1
ATOM 1709 N N . GLN A 1 221 ? 19.753 -9.223 2.283 1.00 87.56 221 GLN A N 1
ATOM 1710 C CA . GLN A 1 221 ? 20.362 -8.164 3.077 1.00 87.56 221 GLN A CA 1
ATOM 1711 C C . GLN A 1 221 ? 19.423 -6.955 3.152 1.00 87.56 221 GLN A C 1
ATOM 1713 O O . GLN A 1 221 ? 18.675 -6.702 2.207 1.00 87.56 221 GLN A O 1
ATOM 1718 N N . PRO A 1 222 ? 19.484 -6.153 4.232 1.00 89.88 222 PRO A N 1
ATOM 1719 C CA . PRO A 1 222 ? 18.722 -4.914 4.322 1.00 89.88 222 PRO A CA 1
ATOM 1720 C C . PRO A 1 222 ? 18.975 -3.994 3.121 1.00 89.88 222 PRO A C 1
ATOM 1722 O O . PRO A 1 222 ? 20.124 -3.670 2.812 1.00 89.88 222 PRO A O 1
ATOM 1725 N N . LEU A 1 223 ? 17.901 -3.532 2.481 1.00 90.94 223 LEU A N 1
ATOM 1726 C CA . LEU A 1 223 ? 17.958 -2.641 1.323 1.00 90.94 223 LEU A CA 1
ATOM 1727 C C . LEU A 1 223 ? 18.258 -1.211 1.793 1.00 90.94 223 LEU A C 1
ATOM 1729 O O . LEU A 1 223 ? 17.435 -0.585 2.457 1.00 90.94 223 LEU A O 1
ATOM 1733 N N . ARG A 1 224 ? 19.450 -0.697 1.482 1.00 89.19 224 ARG A N 1
ATOM 1734 C CA . ARG A 1 224 ? 20.014 0.558 2.015 1.00 89.19 224 ARG A CA 1
ATOM 1735 C C . ARG A 1 224 ? 20.210 1.658 0.971 1.00 89.19 224 ARG A C 1
ATOM 1737 O O . ARG A 1 224 ? 20.815 2.685 1.266 1.00 89.19 224 ARG A O 1
ATOM 1744 N N . ASN A 1 225 ? 19.716 1.480 -0.247 1.00 87.31 225 ASN A N 1
ATOM 1745 C CA . ASN A 1 225 ? 19.667 2.543 -1.249 1.00 87.31 225 ASN A CA 1
ATOM 1746 C C . ASN A 1 225 ? 18.665 2.206 -2.363 1.00 87.31 225 ASN A C 1
ATOM 1748 O O . ASN A 1 225 ? 18.137 1.095 -2.429 1.00 87.31 225 ASN A O 1
ATOM 1752 N N . LEU A 1 226 ? 18.420 3.186 -3.241 1.00 89.50 226 LEU A N 1
ATOM 1753 C CA . LEU A 1 226 ? 17.531 3.040 -4.396 1.00 89.50 226 LEU A CA 1
ATOM 1754 C C . LEU A 1 226 ? 17.969 1.908 -5.326 1.00 89.50 226 LEU A C 1
ATOM 1756 O O . LEU A 1 226 ? 17.119 1.133 -5.747 1.00 89.50 226 LEU A O 1
ATOM 1760 N N . TYR A 1 227 ? 19.268 1.791 -5.618 1.00 91.12 227 TYR A N 1
ATOM 1761 C CA . TYR A 1 227 ? 19.770 0.730 -6.489 1.00 91.12 227 TYR A CA 1
ATOM 1762 C C . TYR A 1 227 ? 19.415 -0.655 -5.943 1.00 91.12 227 TYR A C 1
ATOM 1764 O O . TYR A 1 227 ? 18.750 -1.408 -6.634 1.00 91.12 227 TYR A O 1
ATOM 1772 N N . GLN A 1 228 ? 19.755 -0.952 -4.686 1.00 91.88 228 GLN A N 1
ATOM 1773 C CA . GLN A 1 228 ? 19.432 -2.231 -4.042 1.00 91.88 228 GLN A CA 1
ATOM 1774 C C . GLN A 1 228 ? 17.925 -2.517 -4.045 1.00 91.88 228 GLN A C 1
ATOM 1776 O O . GLN A 1 228 ? 17.512 -3.649 -4.271 1.00 91.88 228 GLN A O 1
ATOM 1781 N N . TYR A 1 229 ? 17.097 -1.495 -3.810 1.00 93.38 229 TYR A N 1
ATOM 1782 C CA . TYR A 1 229 ? 15.643 -1.639 -3.854 1.00 93.38 229 TYR A CA 1
ATOM 1783 C C . TYR A 1 229 ? 15.136 -2.022 -5.250 1.00 93.38 229 TYR A C 1
ATOM 1785 O O . TYR A 1 229 ? 14.412 -3.005 -5.386 1.00 93.38 229 TYR A O 1
ATOM 1793 N N . TYR A 1 230 ? 15.526 -1.278 -6.285 1.00 95.00 230 TYR A N 1
ATOM 1794 C CA . TYR A 1 230 ? 15.081 -1.540 -7.654 1.00 95.00 230 TYR A CA 1
ATOM 1795 C C . TYR A 1 230 ? 15.707 -2.800 -8.261 1.00 95.00 230 TYR A C 1
ATOM 1797 O O . TYR A 1 230 ? 15.038 -3.487 -9.026 1.00 95.00 230 TYR A O 1
ATOM 1805 N N . ASP A 1 231 ? 16.942 -3.130 -7.888 1.00 95.06 231 ASP A N 1
ATOM 1806 C CA . ASP A 1 231 ? 17.618 -4.381 -8.239 1.00 95.06 231 ASP A CA 1
ATOM 1807 C C . ASP A 1 231 ? 16.838 -5.591 -7.712 1.00 95.06 231 ASP A C 1
ATOM 1809 O O . ASP A 1 231 ? 16.492 -6.485 -8.484 1.00 95.06 231 ASP A O 1
ATOM 1813 N N . HIS A 1 232 ? 16.448 -5.564 -6.431 1.00 96.31 232 HIS A N 1
ATOM 1814 C CA . HIS A 1 232 ? 15.630 -6.623 -5.833 1.00 96.31 232 HIS A CA 1
ATOM 1815 C C . HIS A 1 232 ? 14.260 -6.747 -6.507 1.00 96.31 232 HIS A C 1
ATOM 1817 O O . HIS A 1 232 ? 13.833 -7.852 -6.842 1.00 96.31 232 HIS A O 1
ATOM 1823 N N . LEU A 1 233 ? 13.570 -5.622 -6.735 1.00 96.00 233 LEU A N 1
ATOM 1824 C CA . LEU A 1 233 ? 12.272 -5.622 -7.417 1.00 96.00 233 LEU A CA 1
ATOM 1825 C C . LEU A 1 233 ? 12.367 -6.203 -8.831 1.00 96.00 233 LEU A C 1
ATOM 1827 O O . LEU A 1 233 ? 11.529 -7.012 -9.222 1.00 96.00 233 LEU A O 1
ATOM 1831 N N . LEU A 1 234 ? 13.374 -5.788 -9.601 1.00 97.19 234 LEU A N 1
ATOM 1832 C CA . LEU A 1 234 ? 13.551 -6.244 -10.973 1.00 97.19 234 LEU A CA 1
ATOM 1833 C C . LEU A 1 234 ? 13.903 -7.734 -11.020 1.00 97.19 234 LEU A C 1
ATOM 1835 O O . LEU A 1 234 ? 13.323 -8.468 -11.818 1.00 97.19 234 LEU A O 1
ATOM 1839 N N . HIS A 1 235 ? 14.786 -8.190 -10.129 1.00 97.19 235 HIS A N 1
ATOM 1840 C CA . HIS A 1 235 ? 15.120 -9.603 -9.997 1.00 97.19 235 HIS A CA 1
ATOM 1841 C C . HIS A 1 235 ? 13.879 -10.457 -9.691 1.00 97.19 235 HIS A C 1
ATOM 1843 O O . HIS A 1 235 ? 13.637 -11.453 -10.372 1.00 97.19 235 HIS A O 1
ATOM 1849 N N . ASP A 1 236 ? 13.046 -10.041 -8.730 1.00 96.25 236 ASP A N 1
ATOM 1850 C CA . ASP A 1 236 ? 11.795 -10.734 -8.394 1.00 96.25 236 ASP A CA 1
ATOM 1851 C C . ASP A 1 236 ? 10.848 -10.850 -9.603 1.00 96.25 236 ASP A C 1
ATOM 1853 O O . ASP A 1 236 ? 10.301 -11.922 -9.872 1.00 96.25 236 ASP A O 1
A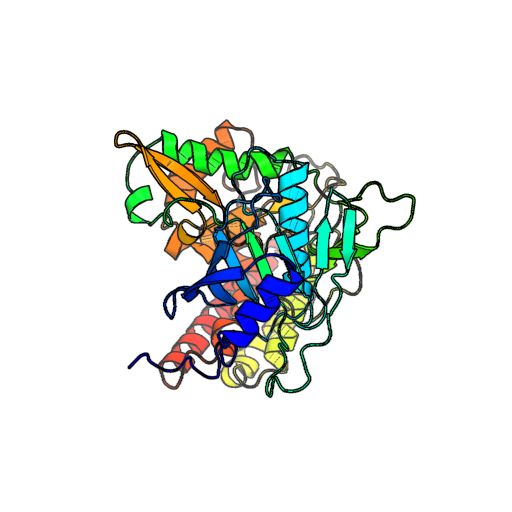TOM 1857 N N . GLN A 1 237 ? 10.690 -9.773 -10.378 1.00 96.88 237 GLN A N 1
ATOM 1858 C CA . GLN A 1 237 ? 9.849 -9.775 -11.579 1.00 96.88 237 GLN A CA 1
ATOM 1859 C C . GLN A 1 237 ? 10.414 -10.661 -12.697 1.00 96.88 237 GLN A C 1
ATOM 1861 O O . GLN A 1 237 ? 9.652 -11.370 -13.356 1.00 96.88 237 GLN A O 1
ATOM 1866 N N . ILE A 1 238 ? 11.736 -10.678 -12.894 1.00 97.50 238 ILE A N 1
ATOM 1867 C CA . ILE A 1 238 ? 12.402 -11.583 -13.844 1.00 97.50 238 ILE A CA 1
ATOM 1868 C C . ILE A 1 238 ? 12.159 -13.043 -13.448 1.00 97.50 238 ILE A C 1
ATOM 1870 O O . ILE A 1 238 ? 11.818 -13.871 -14.294 1.00 97.50 238 ILE A O 1
ATOM 1874 N N . GLU A 1 239 ? 12.288 -13.374 -12.164 1.00 96.69 239 GLU A N 1
ATOM 1875 C CA . GLU A 1 239 ? 12.056 -14.734 -11.679 1.00 96.69 239 GLU A CA 1
ATOM 1876 C C . GLU A 1 239 ? 10.591 -15.164 -11.841 1.00 96.69 239 GLU A C 1
ATOM 1878 O O . GLU A 1 239 ? 10.330 -16.301 -12.250 1.00 96.69 239 GLU A O 1
ATOM 1883 N N . LYS A 1 240 ? 9.631 -14.260 -11.608 1.00 94.62 240 LYS A N 1
ATOM 1884 C CA . LYS A 1 240 ? 8.206 -14.497 -11.903 1.00 94.62 240 LYS A CA 1
ATOM 1885 C C . LYS A 1 240 ? 7.968 -14.730 -13.395 1.00 94.62 240 LYS A C 1
ATOM 1887 O O . LYS A 1 240 ? 7.352 -15.733 -13.756 1.00 94.62 240 LYS A O 1
ATOM 1892 N N . LEU A 1 241 ? 8.522 -13.879 -14.262 1.00 95.62 241 LEU A N 1
ATOM 1893 C CA . LEU A 1 241 ? 8.446 -14.023 -15.721 1.00 95.62 241 LEU A CA 1
ATOM 1894 C C . LEU A 1 241 ? 8.985 -15.387 -16.192 1.00 95.62 241 LEU A C 1
ATOM 1896 O O . LEU A 1 241 ? 8.397 -16.022 -17.074 1.00 95.62 241 LEU A O 1
ATOM 1900 N N . LYS A 1 242 ? 10.083 -15.868 -15.597 1.00 96.06 242 LYS A N 1
ATOM 1901 C CA . LYS A 1 242 ? 10.680 -17.178 -15.909 1.00 96.06 242 LYS A CA 1
ATOM 1902 C C . LYS A 1 242 ? 9.816 -18.355 -15.465 1.00 96.06 242 LYS A C 1
ATOM 1904 O O . LYS A 1 242 ? 9.695 -19.318 -16.218 1.00 96.06 242 LYS A O 1
ATOM 1909 N N . LYS A 1 243 ? 9.258 -18.298 -14.253 1.00 93.75 243 LYS A N 1
ATOM 1910 C CA . LYS A 1 243 ? 8.646 -19.460 -13.582 1.00 93.75 243 LYS A CA 1
ATOM 1911 C C . LYS A 1 243 ? 7.143 -19.585 -13.792 1.00 93.75 243 LYS A C 1
ATOM 1913 O O . LYS A 1 243 ? 6.638 -20.700 -13.774 1.00 93.75 243 LYS A O 1
ATOM 1918 N N . ASN A 1 244 ? 6.426 -18.474 -13.942 1.00 91.12 244 ASN A N 1
ATOM 1919 C CA . ASN A 1 244 ? 4.970 -18.492 -14.004 1.00 91.12 244 ASN A CA 1
ATOM 1920 C C . ASN A 1 244 ? 4.488 -18.697 -15.450 1.00 91.12 244 ASN A C 1
ATOM 1922 O O . ASN A 1 244 ? 4.832 -17.928 -16.353 1.00 91.12 244 ASN A O 1
ATOM 1926 N N . ASP A 1 245 ? 3.690 -19.743 -15.668 1.00 90.56 245 ASP A N 1
ATOM 1927 C CA . ASP A 1 245 ? 3.196 -20.146 -16.989 1.00 90.56 245 ASP A CA 1
ATOM 1928 C C . ASP A 1 245 ? 2.267 -19.115 -17.628 1.00 90.56 245 ASP A C 1
ATOM 1930 O O . ASP A 1 245 ? 2.205 -19.035 -18.856 1.00 90.56 245 ASP A O 1
ATOM 1934 N N . VAL A 1 246 ? 1.622 -18.258 -16.827 1.00 88.56 246 VAL A N 1
ATOM 1935 C CA . VAL A 1 246 ? 0.776 -17.175 -17.354 1.00 88.56 246 VAL A CA 1
ATOM 1936 C C . VAL A 1 246 ? 1.558 -16.214 -18.260 1.00 88.56 246 VAL A C 1
ATOM 1938 O O . VAL A 1 246 ? 0.988 -15.603 -19.160 1.00 88.56 246 VAL A O 1
ATOM 1941 N N . PHE A 1 247 ? 2.881 -16.122 -18.084 1.00 91.75 247 PHE A N 1
ATOM 1942 C CA . PHE A 1 247 ? 3.746 -15.259 -18.889 1.00 91.75 247 PHE A CA 1
ATOM 1943 C C . PHE A 1 247 ? 4.461 -15.984 -20.033 1.00 91.75 247 PHE A C 1
ATOM 1945 O O . PHE A 1 247 ? 5.316 -15.386 -20.691 1.00 91.75 247 PHE A O 1
ATOM 1952 N N . ALA A 1 248 ? 4.129 -17.249 -20.318 1.00 91.06 248 ALA A N 1
ATOM 1953 C CA . ALA A 1 248 ? 4.799 -18.030 -21.358 1.00 91.06 248 ALA A CA 1
ATOM 1954 C C . ALA A 1 248 ? 4.755 -17.358 -22.744 1.00 91.06 248 ALA A C 1
ATOM 1956 O O . ALA A 1 248 ? 5.734 -17.436 -23.483 1.00 91.06 248 ALA A O 1
ATOM 1957 N N . GLY A 1 249 ? 3.669 -16.648 -23.076 1.00 87.00 249 GLY A N 1
ATOM 1958 C CA . GLY A 1 249 ? 3.538 -15.913 -24.341 1.00 87.00 249 GLY A CA 1
ATOM 1959 C C . GLY A 1 249 ? 4.406 -14.650 -24.437 1.00 87.00 249 GLY A C 1
ATOM 1960 O O . GLY A 1 249 ? 4.809 -14.256 -25.527 1.00 87.00 249 GLY A O 1
ATOM 1961 N N . MET A 1 250 ? 4.738 -14.029 -23.303 1.00 90.81 250 MET A N 1
ATOM 1962 C CA . MET A 1 250 ? 5.549 -12.808 -23.251 1.00 90.81 250 MET A CA 1
ATOM 1963 C C . MET A 1 250 ? 7.046 -13.114 -23.117 1.00 90.81 250 MET A C 1
ATOM 1965 O O . MET A 1 250 ? 7.883 -12.413 -23.687 1.00 90.81 250 MET A O 1
ATOM 1969 N N . ARG A 1 251 ? 7.384 -14.188 -22.393 1.00 94.81 251 ARG A N 1
ATOM 1970 C CA . ARG A 1 251 ? 8.750 -14.560 -22.004 1.00 94.81 251 ARG A CA 1
ATOM 1971 C C . ARG A 1 251 ? 9.754 -14.574 -23.171 1.00 94.81 251 ARG A C 1
ATOM 1973 O O . ARG A 1 251 ? 10.752 -13.868 -23.045 1.00 94.81 251 ARG A O 1
ATOM 1980 N N . PRO A 1 252 ? 9.521 -15.249 -24.319 1.00 94.75 252 PRO A N 1
ATOM 1981 C CA . PRO A 1 252 ? 10.506 -15.298 -25.407 1.00 94.75 252 PRO A CA 1
ATOM 1982 C C . PRO A 1 252 ? 10.783 -13.941 -26.065 1.00 94.75 252 PRO A C 1
ATOM 1984 O O . PRO A 1 252 ? 11.777 -13.793 -26.765 1.00 94.75 252 PRO A O 1
ATOM 1987 N N . MET A 1 253 ? 9.891 -12.963 -25.888 1.00 91.12 253 MET A N 1
ATOM 1988 C CA . MET A 1 253 ? 9.978 -11.669 -26.564 1.00 91.12 253 MET A CA 1
ATOM 1989 C C . MET A 1 253 ? 10.727 -10.616 -25.749 1.00 91.12 253 MET A C 1
ATOM 1991 O O . MET A 1 253 ? 11.285 -9.689 -26.333 1.00 91.12 253 MET A O 1
ATOM 1995 N N . ILE A 1 254 ? 10.700 -10.719 -24.417 1.00 96.88 254 ILE A N 1
ATOM 1996 C CA . ILE A 1 254 ? 11.242 -9.673 -23.539 1.00 96.88 254 ILE A CA 1
ATOM 1997 C C . ILE A 1 254 ? 12.316 -10.165 -22.572 1.00 96.88 254 ILE A C 1
ATOM 1999 O O . ILE A 1 254 ? 13.083 -9.327 -22.109 1.00 96.88 254 ILE A O 1
ATOM 2003 N N . LEU A 1 255 ? 12.394 -11.469 -22.264 1.00 97.62 255 LEU A N 1
ATOM 2004 C CA . LEU A 1 255 ? 13.239 -11.972 -21.173 1.00 97.62 255 LEU A CA 1
ATOM 2005 C C . LEU A 1 255 ? 14.706 -11.562 -21.350 1.00 97.62 255 LEU A C 1
ATOM 2007 O O . LEU A 1 255 ? 15.233 -10.858 -20.493 1.00 97.62 255 LEU A O 1
ATOM 2011 N N . ASP A 1 256 ? 15.315 -11.899 -22.488 1.00 97.62 256 ASP A N 1
ATOM 2012 C CA . ASP A 1 256 ? 16.723 -11.585 -22.763 1.00 97.62 256 ASP A CA 1
ATOM 2013 C C . ASP A 1 256 ? 17.008 -10.081 -22.665 1.00 97.62 256 ASP A C 1
ATOM 2015 O O . ASP A 1 256 ? 18.059 -9.662 -22.184 1.00 97.62 256 ASP A O 1
ATOM 2019 N N . ARG A 1 257 ? 16.064 -9.246 -23.114 1.00 97.12 257 ARG A N 1
ATOM 2020 C CA . ARG A 1 257 ? 16.220 -7.787 -23.110 1.00 97.12 257 ARG A CA 1
ATOM 2021 C C . ARG A 1 257 ? 16.092 -7.211 -21.702 1.00 97.12 257 ARG A C 1
ATOM 2023 O O . ARG A 1 257 ? 16.860 -6.328 -21.335 1.00 97.12 257 ARG A O 1
ATOM 2030 N N . VAL A 1 258 ? 15.159 -7.729 -20.903 1.00 98.12 258 VAL A N 1
ATOM 2031 C CA . VAL A 1 258 ? 14.999 -7.356 -19.492 1.00 98.12 258 VAL A CA 1
ATOM 2032 C C . VAL A 1 258 ? 16.230 -7.780 -18.684 1.00 98.12 258 VAL A C 1
ATOM 2034 O O . VAL A 1 258 ? 16.730 -6.987 -17.892 1.00 98.12 258 VAL A O 1
ATOM 2037 N N . GLU A 1 259 ? 16.763 -8.984 -18.907 1.00 98.19 259 GLU A N 1
ATOM 2038 C CA . GLU A 1 259 ? 17.990 -9.451 -18.246 1.00 98.19 259 GLU A CA 1
ATOM 2039 C C . GLU A 1 259 ? 19.211 -8.613 -18.647 1.00 98.19 259 GLU A C 1
ATOM 2041 O O . GLU A 1 259 ? 20.017 -8.232 -17.798 1.00 98.19 259 GLU A O 1
ATOM 2046 N N . GLN A 1 260 ? 19.333 -8.254 -19.929 1.00 97.06 260 GLN A N 1
ATOM 2047 C CA . GLN A 1 260 ? 20.387 -7.346 -20.383 1.00 97.06 260 GLN A CA 1
ATOM 2048 C C . GLN A 1 260 ? 20.256 -5.959 -19.754 1.00 97.06 260 GLN A C 1
ATOM 2050 O O . GLN A 1 260 ? 21.260 -5.407 -19.305 1.00 97.06 260 GLN A O 1
ATOM 2055 N N . PHE A 1 261 ? 19.043 -5.410 -19.675 1.00 97.75 261 PHE A N 1
ATOM 2056 C CA . PHE A 1 261 ? 18.787 -4.149 -18.984 1.00 97.75 261 PHE A CA 1
ATOM 2057 C C . PHE A 1 261 ? 19.169 -4.231 -17.502 1.00 97.75 261 PHE A C 1
ATOM 2059 O O . PHE A 1 261 ? 19.848 -3.333 -17.002 1.00 97.75 261 PHE A O 1
ATOM 2066 N N . HIS A 1 262 ? 18.795 -5.319 -16.819 1.00 97.50 262 HIS A N 1
ATOM 2067 C CA . HIS A 1 262 ? 19.119 -5.555 -15.410 1.00 97.50 262 HIS A CA 1
ATOM 2068 C C . HIS A 1 262 ? 20.629 -5.528 -15.165 1.00 97.50 262 HIS A C 1
ATOM 2070 O O . HIS A 1 262 ? 21.092 -4.837 -14.263 1.00 97.50 262 HIS A O 1
ATOM 2076 N N . VAL A 1 263 ? 21.407 -6.217 -16.000 1.00 95.81 263 VAL A N 1
ATOM 2077 C CA . VAL A 1 263 ? 22.859 -6.333 -15.803 1.00 95.81 263 VAL A CA 1
ATOM 2078 C C . VAL A 1 263 ? 23.625 -5.104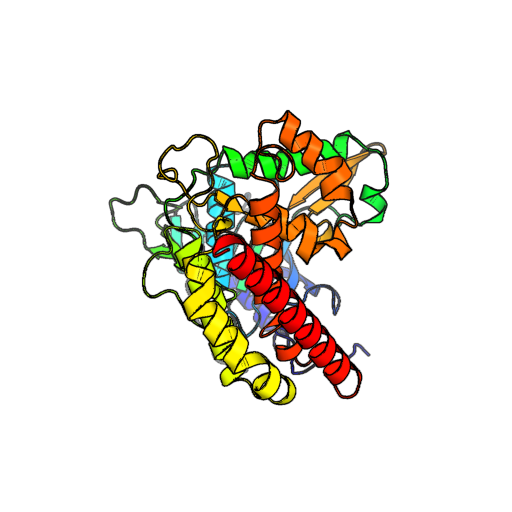 -16.298 1.00 95.81 263 VAL A C 1
ATOM 2080 O O . VAL A 1 263 ? 24.631 -4.731 -15.698 1.00 95.81 263 VAL A O 1
ATOM 2083 N N . ARG A 1 264 ? 23.194 -4.481 -17.402 1.00 94.38 264 ARG A N 1
ATOM 2084 C CA . ARG A 1 264 ? 23.985 -3.451 -18.099 1.00 94.38 264 ARG A CA 1
ATOM 2085 C C . ARG A 1 264 ? 23.537 -2.028 -17.804 1.00 94.38 264 ARG A C 1
ATOM 2087 O O . ARG A 1 264 ? 24.385 -1.168 -17.617 1.00 94.38 264 ARG A O 1
ATOM 2094 N N . ILE A 1 265 ? 22.231 -1.780 -17.754 1.00 94.62 265 ILE A N 1
ATOM 2095 C CA . ILE A 1 265 ? 21.686 -0.417 -17.716 1.00 94.62 265 ILE A CA 1
ATOM 2096 C C . ILE A 1 265 ? 21.323 -0.016 -16.288 1.00 94.62 265 ILE A C 1
ATOM 2098 O O . ILE A 1 265 ? 21.718 1.061 -15.836 1.00 94.62 265 ILE A O 1
ATOM 2102 N N . LEU A 1 266 ? 20.623 -0.884 -15.544 1.00 93.81 266 LEU A N 1
ATOM 2103 C CA . LEU A 1 266 ? 20.154 -0.586 -14.185 1.00 93.81 266 LEU A CA 1
ATOM 2104 C C . LEU A 1 266 ? 21.272 -0.050 -13.261 1.00 93.81 266 LEU A C 1
ATOM 2106 O O . LEU A 1 266 ? 21.057 1.000 -12.649 1.00 93.81 266 LEU A O 1
ATOM 2110 N N . PRO A 1 267 ? 22.481 -0.651 -13.185 1.00 91.38 267 PRO A N 1
ATOM 2111 C CA . PRO A 1 267 ? 23.550 -0.170 -12.297 1.00 91.38 267 PRO A CA 1
ATOM 2112 C C . PRO A 1 267 ? 24.101 1.212 -12.669 1.00 91.38 267 PRO A C 1
ATOM 2114 O O . PRO A 1 267 ? 24.855 1.830 -11.908 1.00 91.38 267 PRO A O 1
ATOM 2117 N N . HIS A 1 268 ? 23.770 1.707 -13.859 1.00 88.56 268 HIS A N 1
ATOM 2118 C CA . HIS A 1 268 ? 24.284 2.955 -14.400 1.00 88.56 268 HIS A CA 1
ATOM 2119 C C . HIS A 1 268 ? 23.239 4.072 -14.458 1.00 88.56 268 HIS A C 1
ATOM 2121 O O . HIS A 1 268 ? 23.618 5.222 -14.690 1.00 88.56 268 HIS A O 1
ATOM 2127 N N . LEU A 1 269 ? 21.971 3.782 -14.144 1.00 88.06 269 LEU A N 1
ATOM 2128 C CA . LEU A 1 269 ? 20.916 4.791 -14.092 1.00 88.06 269 LEU A CA 1
ATOM 2129 C C . LEU A 1 269 ? 21.236 5.886 -13.067 1.00 88.06 269 LEU A C 1
ATOM 2131 O O . LEU A 1 269 ? 21.412 5.635 -11.872 1.00 88.06 269 LEU A O 1
ATOM 2135 N N . ARG A 1 270 ? 21.266 7.135 -13.542 1.00 84.44 270 ARG A N 1
ATOM 2136 C CA . ARG A 1 270 ? 21.565 8.316 -12.715 1.00 84.44 270 ARG A CA 1
ATOM 2137 C C . ARG A 1 270 ? 20.562 8.493 -11.581 1.00 84.44 270 ARG A C 1
ATOM 2139 O O . ARG A 1 270 ? 20.968 8.789 -10.465 1.00 84.44 270 ARG A O 1
ATOM 2146 N N . CYS A 1 271 ? 19.285 8.212 -11.835 1.00 84.38 271 CYS A N 1
ATOM 2147 C CA . CYS A 1 271 ? 18.218 8.345 -10.847 1.00 84.38 271 CYS A CA 1
ATOM 2148 C C . CYS A 1 271 ? 18.356 7.403 -9.634 1.00 84.38 271 CYS A C 1
ATOM 2150 O O . CYS A 1 271 ? 17.726 7.639 -8.605 1.00 84.38 271 CYS A O 1
ATOM 2152 N N . LEU A 1 272 ? 19.192 6.359 -9.728 1.00 86.00 272 LEU A N 1
ATOM 2153 C CA . LEU A 1 272 ? 19.489 5.433 -8.629 1.00 86.00 272 LEU A CA 1
ATOM 2154 C C . LEU A 1 272 ? 20.727 5.843 -7.820 1.00 86.00 272 LEU A C 1
ATOM 2156 O O . LEU A 1 272 ? 20.943 5.342 -6.713 1.00 86.00 272 LEU A O 1
ATOM 2160 N N . ARG A 1 273 ? 21.527 6.781 -8.340 1.00 74.50 273 ARG A N 1
ATOM 2161 C CA . ARG A 1 273 ? 22.682 7.362 -7.653 1.00 74.50 273 ARG A CA 1
ATOM 2162 C C . ARG A 1 273 ? 22.187 8.503 -6.766 1.00 74.50 273 ARG A C 1
ATOM 2164 O O . ARG A 1 273 ? 22.161 9.638 -7.206 1.00 74.50 273 ARG A O 1
ATOM 2171 N N . GLY A 1 274 ? 21.744 8.158 -5.551 1.00 58.38 274 GLY A N 1
ATOM 2172 C CA . GLY A 1 274 ? 21.446 9.064 -4.427 1.00 58.38 274 GLY A CA 1
ATOM 2173 C C . GLY A 1 274 ? 20.955 10.466 -4.809 1.00 58.38 274 GLY A C 1
ATOM 2174 O O . GLY A 1 274 ? 21.756 11.369 -5.012 1.00 58.38 274 GLY A O 1
ATOM 2175 N N . LEU A 1 275 ? 19.637 10.658 -4.865 1.00 52.31 275 LEU A N 1
ATOM 2176 C CA . LEU A 1 275 ? 19.015 11.942 -5.187 1.00 52.31 275 LEU A CA 1
ATOM 2177 C C . LEU A 1 275 ? 19.318 13.009 -4.126 1.00 52.31 275 LEU A C 1
ATOM 2179 O O . LEU A 1 275 ? 18.578 13.123 -3.156 1.00 52.31 275 LEU A O 1
ATOM 2183 N N . ARG A 1 276 ? 20.361 13.818 -4.337 1.00 48.91 276 ARG A N 1
ATOM 2184 C CA . ARG A 1 276 ? 20.411 15.222 -3.906 1.00 48.91 276 ARG A CA 1
ATOM 2185 C C . ARG A 1 276 ? 21.216 16.052 -4.904 1.00 48.91 276 ARG A C 1
ATOM 2187 O O . ARG A 1 276 ? 22.382 15.772 -5.164 1.00 48.91 276 ARG A O 1
ATOM 2194 N N . ASN A 1 277 ? 20.596 17.111 -5.422 1.00 40.31 277 ASN A N 1
ATOM 2195 C CA . ASN A 1 277 ? 21.220 18.069 -6.345 1.00 40.31 277 ASN A CA 1
ATOM 2196 C C . ASN A 1 277 ? 22.354 18.894 -5.698 1.00 40.31 277 ASN A C 1
ATOM 2198 O O . ASN A 1 277 ? 23.024 19.654 -6.390 1.00 40.31 277 ASN A O 1
ATOM 2202 N N . ASP A 1 278 ? 22.573 18.762 -4.384 1.00 50.25 278 ASP A N 1
ATOM 2203 C CA . ASP A 1 278 ? 23.553 19.534 -3.612 1.00 50.25 278 ASP A CA 1
ATOM 2204 C C . ASP A 1 278 ? 24.920 18.839 -3.435 1.00 50.25 278 ASP A C 1
ATOM 2206 O O . ASP A 1 278 ? 25.811 19.399 -2.798 1.00 50.25 278 ASP A O 1
ATOM 2210 N N . GLY A 1 279 ? 25.114 17.637 -3.994 1.00 41.31 279 GLY A N 1
ATOM 2211 C CA . GLY A 1 279 ? 26.381 16.903 -3.897 1.00 41.31 279 GLY A CA 1
ATOM 2212 C C . GLY A 1 279 ? 26.705 16.359 -2.499 1.00 41.31 279 GLY A C 1
AT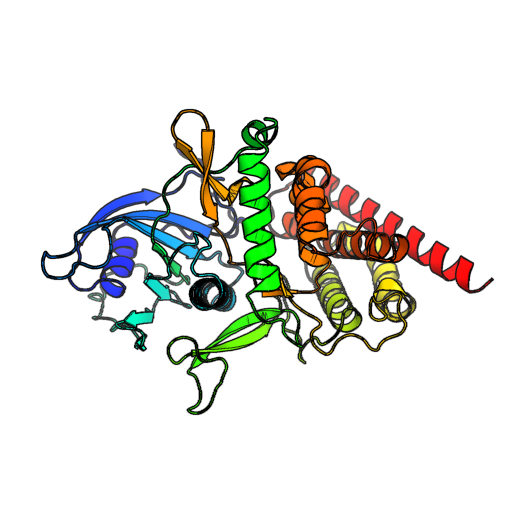OM 2213 O O . GLY A 1 279 ? 27.828 15.907 -2.274 1.00 41.31 279 GLY A O 1
ATOM 2214 N N . THR A 1 280 ? 25.756 16.386 -1.556 1.00 45.16 280 THR A N 1
ATOM 2215 C CA . THR A 1 280 ? 25.922 15.737 -0.250 1.00 45.16 280 THR A CA 1
ATOM 2216 C C . THR A 1 280 ? 25.666 14.232 -0.355 1.00 45.16 280 THR A C 1
ATOM 2218 O O . THR A 1 280 ? 24.827 13.789 -1.140 1.00 45.16 280 THR A O 1
ATOM 2221 N N . GLU A 1 281 ? 26.420 13.426 0.406 1.00 45.50 281 GLU A N 1
ATOM 2222 C CA . GLU A 1 281 ? 26.228 11.969 0.445 1.00 45.50 281 GLU A CA 1
ATOM 2223 C C . GLU A 1 281 ? 24.753 11.605 0.686 1.00 45.50 281 GLU A C 1
ATOM 2225 O O . GLU A 1 281 ? 24.074 12.322 1.433 1.00 45.50 281 GLU A O 1
ATOM 2230 N N . PRO A 1 282 ? 24.247 10.494 0.103 1.00 50.50 282 PRO A N 1
ATOM 2231 C CA . PRO A 1 282 ? 22.875 10.063 0.330 1.00 50.50 282 PRO A CA 1
ATOM 2232 C C . PRO A 1 282 ? 22.613 10.017 1.833 1.00 50.50 282 PRO A C 1
ATOM 2234 O O . PRO A 1 282 ? 23.341 9.367 2.588 1.00 50.50 282 PRO A O 1
ATOM 2237 N N . ALA A 1 283 ? 21.608 10.782 2.265 1.00 51.19 283 ALA A N 1
ATOM 2238 C CA . ALA A 1 283 ? 21.307 10.972 3.672 1.00 51.19 283 ALA A CA 1
ATOM 2239 C C . ALA A 1 283 ? 21.253 9.613 4.384 1.00 51.19 283 ALA A C 1
ATOM 2241 O O . ALA A 1 283 ? 20.656 8.665 3.876 1.00 51.19 283 ALA A O 1
ATOM 2242 N N . ARG A 1 284 ? 21.814 9.532 5.599 1.00 50.06 284 ARG A N 1
ATOM 2243 C CA . ARG A 1 284 ? 21.795 8.342 6.482 1.00 50.06 284 ARG A CA 1
ATOM 2244 C C . ARG A 1 284 ? 20.382 7.775 6.763 1.00 50.06 284 ARG A C 1
ATOM 2246 O O . ARG A 1 284 ? 20.259 6.750 7.421 1.00 50.06 284 ARG A O 1
ATOM 2253 N N . ASN A 1 285 ? 19.341 8.430 6.251 1.00 59.97 285 ASN A N 1
ATOM 2254 C CA . ASN A 1 285 ? 17.920 8.160 6.384 1.00 59.97 285 ASN A CA 1
ATOM 2255 C C . ASN A 1 285 ? 17.276 8.148 4.985 1.00 59.97 285 ASN A C 1
ATOM 2257 O O . ASN A 1 285 ? 16.787 9.171 4.511 1.00 59.97 285 ASN A O 1
ATOM 2261 N N . ILE A 1 286 ? 17.321 7.000 4.315 1.00 77.19 286 ILE A N 1
ATOM 2262 C CA . ILE A 1 286 ? 16.920 6.839 2.904 1.00 77.19 286 ILE A CA 1
ATOM 2263 C C . ILE A 1 286 ? 15.430 6.524 2.713 1.00 77.19 286 ILE A C 1
ATOM 2265 O O . ILE A 1 286 ? 14.926 6.585 1.592 1.00 77.19 286 ILE A O 1
ATOM 2269 N N . ALA A 1 287 ? 14.758 6.086 3.781 1.00 90.44 287 ALA A N 1
ATOM 2270 C CA . ALA A 1 287 ? 13.415 5.539 3.720 1.00 90.44 287 ALA A CA 1
ATOM 2271 C C . ALA A 1 287 ? 12.511 6.246 4.722 1.00 90.44 287 ALA A C 1
ATOM 2273 O O . ALA A 1 287 ? 12.856 6.436 5.889 1.00 90.44 287 ALA A O 1
ATOM 2274 N N . VAL A 1 288 ? 11.332 6.615 4.258 1.00 93.50 288 VAL A N 1
ATOM 2275 C CA . VAL A 1 288 ? 10.331 7.368 5.005 1.00 93.50 288 VAL A CA 1
ATOM 2276 C C . VAL A 1 288 ? 9.068 6.534 5.097 1.00 93.50 288 VAL A C 1
ATOM 2278 O O . VAL A 1 288 ? 8.836 5.665 4.255 1.00 93.50 288 VAL A O 1
ATOM 2281 N N . PHE A 1 289 ? 8.252 6.775 6.120 1.00 96.06 289 PHE A N 1
ATOM 2282 C CA . PHE A 1 289 ? 6.985 6.067 6.222 1.00 96.06 289 PHE A CA 1
ATOM 2283 C C . PHE A 1 289 ? 6.060 6.482 5.073 1.00 96.06 289 PHE A C 1
ATOM 2285 O O . PHE A 1 289 ? 5.834 7.671 4.835 1.00 96.06 289 PHE A O 1
ATOM 2292 N N . THR A 1 290 ? 5.543 5.486 4.364 1.00 95.75 290 THR A N 1
ATOM 2293 C CA . THR A 1 290 ? 4.601 5.638 3.252 1.00 95.75 290 THR A CA 1
ATOM 2294 C C . THR A 1 290 ? 3.478 4.620 3.408 1.00 95.75 290 THR A C 1
ATOM 2296 O O . THR A 1 290 ? 3.696 3.531 3.942 1.00 95.75 290 THR A O 1
ATOM 2299 N N . HIS A 1 291 ? 2.286 4.968 2.944 1.00 96.69 291 HIS A N 1
ATOM 2300 C CA . HIS A 1 291 ? 1.089 4.142 3.000 1.00 96.69 291 HIS A CA 1
ATOM 2301 C C . HIS A 1 291 ? 1.065 3.086 1.887 1.00 96.69 291 HIS A C 1
ATOM 2303 O O . HIS A 1 291 ? 0.506 2.011 2.089 1.00 96.69 291 HIS A O 1
ATOM 2309 N N . GLN A 1 292 ? 1.643 3.388 0.715 1.00 93.62 292 GLN A N 1
ATOM 2310 C CA . GLN A 1 292 ? 1.667 2.537 -0.496 1.00 93.62 292 GLN A CA 1
ATOM 2311 C C . GLN A 1 292 ? 0.296 2.189 -1.101 1.00 93.62 292 GLN A C 1
ATOM 2313 O O . GLN A 1 292 ? 0.241 1.603 -2.180 1.00 93.62 292 GLN A O 1
ATOM 2318 N N . ASP A 1 293 ? -0.802 2.574 -0.450 1.00 94.31 293 ASP A N 1
ATOM 2319 C CA . ASP A 1 293 ? -2.156 2.497 -0.991 1.00 94.31 293 ASP A CA 1
ATOM 2320 C C . ASP A 1 293 ? -3.000 3.718 -0.578 1.00 94.31 293 ASP A C 1
ATOM 2322 O O . ASP A 1 293 ? -4.177 3.607 -0.241 1.00 94.31 293 ASP A O 1
ATOM 2326 N N . PHE A 1 294 ? -2.399 4.914 -0.585 1.00 95.00 294 PHE A N 1
ATOM 2327 C CA . PHE A 1 294 ? -3.100 6.146 -0.223 1.00 95.00 294 PHE A CA 1
ATOM 2328 C C . PHE A 1 294 ? -4.049 6.596 -1.341 1.00 95.00 294 PHE A C 1
ATOM 2330 O O . PHE A 1 294 ? -3.691 7.401 -2.192 1.00 95.00 294 PHE A O 1
ATOM 2337 N N . ALA A 1 295 ? -5.267 6.057 -1.346 1.00 92.88 295 ALA A N 1
ATOM 2338 C CA . ALA A 1 295 ? -6.311 6.356 -2.323 1.00 92.88 295 ALA A CA 1
ATOM 2339 C C . ALA A 1 295 ? -7.589 6.888 -1.646 1.00 92.88 295 ALA A C 1
ATOM 2341 O O . ALA A 1 295 ? -7.845 6.560 -0.487 1.00 92.88 295 ALA A O 1
ATOM 2342 N N . PRO A 1 296 ? -8.468 7.615 -2.368 1.00 93.25 296 PRO A N 1
ATOM 2343 C CA . PRO A 1 296 ? -9.744 8.110 -1.842 1.00 93.25 296 PRO A CA 1
ATOM 2344 C C . PRO A 1 296 ? -10.611 7.012 -1.211 1.00 93.25 296 PRO A C 1
ATOM 2346 O O . PRO A 1 296 ? -11.172 7.210 -0.139 1.00 93.25 296 PRO A O 1
ATOM 2349 N N . ARG A 1 297 ? -10.635 5.807 -1.798 1.00 92.94 297 ARG A N 1
ATOM 2350 C CA . ARG A 1 297 ? -11.359 4.644 -1.246 1.00 92.94 297 ARG A CA 1
ATOM 2351 C C . ARG A 1 297 ? -10.917 4.239 0.171 1.00 92.94 297 ARG A C 1
ATOM 2353 O O . ARG A 1 297 ? -11.689 3.598 0.876 1.00 92.94 297 ARG A O 1
ATOM 2360 N N . ASN A 1 298 ? -9.709 4.627 0.576 1.00 96.00 298 ASN A N 1
ATOM 2361 C CA . ASN A 1 298 ? -9.125 4.329 1.882 1.00 96.00 298 ASN A CA 1
ATOM 2362 C C . ASN A 1 298 ? -9.210 5.531 2.839 1.00 96.00 298 ASN A C 1
ATOM 2364 O O . ASN A 1 298 ? -8.738 5.446 3.967 1.00 96.00 298 ASN A O 1
ATOM 2368 N N . ILE A 1 299 ? -9.828 6.642 2.427 1.00 96.50 299 ILE A N 1
ATOM 2369 C CA . ILE A 1 299 ? -10.064 7.824 3.260 1.00 96.50 299 ILE A CA 1
ATOM 2370 C C . ILE A 1 299 ? -11.553 7.876 3.584 1.00 96.50 299 ILE A C 1
ATOM 2372 O O . ILE A 1 299 ? -12.386 7.963 2.686 1.00 96.50 299 ILE A O 1
ATOM 2376 N N . LEU A 1 300 ? -11.906 7.831 4.865 1.00 96.94 300 LEU A N 1
ATOM 2377 C CA . LEU A 1 300 ? -13.283 7.982 5.316 1.00 96.94 300 LEU A CA 1
ATOM 2378 C C . LEU A 1 300 ? -13.604 9.446 5.580 1.00 96.94 300 LEU A C 1
ATOM 2380 O O . LEU A 1 300 ? -12.811 10.171 6.186 1.00 96.94 300 LEU A O 1
ATOM 2384 N N . VAL A 1 301 ? -14.805 9.850 5.185 1.00 95.75 301 VAL A N 1
ATOM 2385 C CA . VAL A 1 301 ? -15.350 11.175 5.456 1.00 95.75 301 VAL A CA 1
ATOM 2386 C C . VAL A 1 301 ? -16.739 11.100 6.071 1.00 95.75 301 VAL A C 1
ATOM 2388 O O . VAL A 1 301 ? -17.509 10.159 5.861 1.00 95.75 301 VAL A O 1
ATOM 2391 N N . THR A 1 302 ? -17.090 12.147 6.807 1.00 94.31 302 THR A N 1
ATOM 2392 C CA . THR A 1 302 ? -18.471 12.447 7.194 1.00 94.31 302 THR A CA 1
ATOM 2393 C C . THR A 1 302 ? -18.836 13.850 6.743 1.00 94.31 302 THR A C 1
ATOM 2395 O O . THR A 1 302 ? -17.967 14.692 6.510 1.00 94.31 302 THR A O 1
ATOM 2398 N N . LYS A 1 303 ? -20.138 14.112 6.613 1.00 90.94 303 LYS A N 1
ATOM 2399 C CA . LYS A 1 303 ? -20.647 15.441 6.291 1.00 90.94 303 LYS A CA 1
ATOM 2400 C C . LYS A 1 303 ? -21.156 16.112 7.560 1.00 90.94 303 LYS A C 1
ATOM 2402 O O . LYS A 1 303 ? -22.168 15.690 8.114 1.00 90.94 303 LYS A O 1
ATOM 2407 N N . VAL A 1 304 ? -20.482 17.174 7.990 1.00 84.62 304 VAL A N 1
ATOM 2408 C CA . VAL A 1 304 ? -20.861 17.980 9.156 1.00 84.62 304 VAL A CA 1
ATOM 2409 C C . VAL A 1 304 ? -21.193 19.386 8.675 1.00 84.62 304 VAL A C 1
ATOM 2411 O O . VAL A 1 304 ? -20.383 20.038 8.021 1.00 84.62 304 VAL A O 1
ATOM 2414 N N . SER A 1 305 ? -22.416 19.848 8.950 1.00 85.25 305 SER A N 1
ATOM 2415 C CA . SER A 1 305 ? -22.883 21.191 8.564 1.00 85.25 305 SER A CA 1
ATOM 2416 C C . SER A 1 305 ? -22.665 21.524 7.080 1.00 85.25 305 SER A C 1
ATOM 2418 O O . SER A 1 305 ? -22.322 22.647 6.720 1.00 85.25 305 SER A O 1
ATOM 2420 N N . GLY A 1 306 ? -22.836 20.532 6.202 1.00 84.69 306 GLY A N 1
ATOM 2421 C CA . GLY A 1 306 ? -22.680 20.703 4.758 1.00 84.69 306 GLY A CA 1
ATOM 2422 C C . GLY A 1 306 ? -21.262 20.503 4.213 1.00 84.69 306 GLY A C 1
ATOM 2423 O O . GLY A 1 306 ? -21.136 20.374 2.998 1.00 84.69 306 GLY A O 1
ATOM 2424 N N . LYS A 1 307 ? -20.235 20.408 5.068 1.00 87.88 307 LYS A N 1
ATOM 2425 C CA . LYS A 1 307 ? -18.825 20.238 4.676 1.00 87.88 307 LYS A CA 1
ATOM 2426 C C . LYS A 1 307 ? -18.328 18.823 4.942 1.00 87.88 307 LYS A C 1
ATOM 2428 O O . LYS A 1 307 ? -18.773 18.187 5.899 1.00 87.88 307 LYS A O 1
ATOM 2433 N N . LEU A 1 308 ? -17.424 18.337 4.097 1.00 92.00 308 LEU A N 1
ATOM 2434 C CA . LEU A 1 308 ? -16.784 17.041 4.299 1.00 92.00 308 LEU A CA 1
ATOM 2435 C C . LEU A 1 308 ? -15.615 17.181 5.278 1.00 92.00 308 LEU A C 1
ATOM 2437 O O . LEU A 1 308 ? -14.806 18.101 5.180 1.00 92.00 308 LEU A O 1
ATOM 2441 N N . SER A 1 309 ? -15.533 16.253 6.224 1.00 93.62 309 SER A N 1
ATOM 2442 C CA . SER A 1 309 ? -14.435 16.155 7.182 1.00 93.62 309 SER A CA 1
ATOM 2443 C C . SER A 1 309 ? -13.896 14.738 7.169 1.00 93.62 309 SER A C 1
ATOM 2445 O O . SER A 1 309 ? -14.678 13.785 7.219 1.00 93.62 309 SER A O 1
ATOM 2447 N N . VAL A 1 310 ? -12.572 14.605 7.128 1.00 95.75 310 VAL A N 1
ATOM 2448 C CA . VAL A 1 310 ? -11.890 13.317 7.256 1.00 95.75 310 VAL A CA 1
ATOM 2449 C C . VAL A 1 310 ? -12.160 12.752 8.644 1.00 95.75 310 VAL A C 1
ATOM 2451 O O . VAL A 1 310 ? -11.987 13.434 9.653 1.00 95.75 310 VAL A O 1
ATOM 2454 N N . THR A 1 311 ? -12.584 11.495 8.690 1.00 97.00 311 THR A N 1
ATOM 2455 C CA . THR A 1 311 ? -12.845 10.749 9.927 1.00 97.00 311 THR A CA 1
ATOM 2456 C C . THR A 1 311 ? -12.052 9.455 10.023 1.00 97.00 311 THR A C 1
ATOM 2458 O O . THR A 1 311 ? -12.078 8.815 11.074 1.00 97.00 311 THR A O 1
ATOM 2461 N N . GLY A 1 312 ? -11.345 9.061 8.961 1.00 97.44 312 GLY A N 1
ATOM 2462 C CA . GLY A 1 312 ? -10.522 7.861 8.983 1.00 97.44 312 GLY A CA 1
ATOM 2463 C C . GLY A 1 312 ? -9.572 7.708 7.801 1.00 97.44 312 GLY A C 1
ATOM 2464 O O . GLY A 1 312 ? -9.851 8.206 6.715 1.00 97.44 312 GLY A O 1
ATOM 2465 N N . VAL A 1 313 ? -8.486 6.966 8.007 1.00 98.06 313 VAL A N 1
ATOM 2466 C CA . VAL A 1 313 ? -7.599 6.431 6.961 1.00 98.06 313 VAL A CA 1
ATOM 2467 C C . VAL A 1 313 ? -7.436 4.934 7.201 1.00 98.06 313 VAL A C 1
ATOM 2469 O O . VAL A 1 313 ? -7.180 4.525 8.331 1.00 98.06 313 VAL A O 1
ATOM 2472 N N . LEU A 1 314 ? -7.626 4.115 6.172 1.00 97.25 314 LEU A N 1
ATOM 2473 C CA . LEU A 1 314 ? -7.713 2.654 6.248 1.00 97.25 314 LEU A CA 1
ATOM 2474 C C . LEU A 1 314 ? -6.597 1.967 5.446 1.00 97.25 314 LEU A C 1
ATOM 2476 O O . LEU A 1 314 ? -5.942 2.597 4.632 1.00 97.25 314 LEU A O 1
ATOM 2480 N N . ASP A 1 315 ? -6.453 0.651 5.624 1.00 95.50 315 ASP A N 1
ATOM 2481 C CA . ASP A 1 315 ? -5.628 -0.229 4.778 1.00 95.50 315 ASP A CA 1
ATOM 2482 C C . ASP A 1 315 ? -4.121 0.092 4.742 1.00 95.50 315 ASP A C 1
ATOM 2484 O O . ASP A 1 315 ? -3.475 0.133 3.696 1.00 95.50 315 ASP A O 1
ATOM 2488 N N . PHE A 1 316 ? -3.506 0.169 5.925 1.00 96.94 316 PHE A N 1
ATOM 2489 C CA . PHE A 1 316 ? -2.047 0.275 6.098 1.00 96.94 316 PHE A CA 1
ATOM 2490 C C . PHE A 1 316 ? -1.286 -1.043 5.846 1.00 96.94 316 PHE A C 1
ATOM 2492 O O . PHE A 1 316 ? -0.127 -1.189 6.225 1.00 96.94 316 PHE A O 1
ATOM 2499 N N . GLU A 1 317 ? -1.909 -2.023 5.196 1.00 94.62 317 GLU A N 1
ATOM 2500 C CA . GLU A 1 317 ? -1.354 -3.370 5.028 1.00 94.62 317 GLU A CA 1
ATOM 2501 C C . GLU A 1 317 ? -0.136 -3.447 4.104 1.00 94.62 317 GLU A C 1
ATOM 2503 O O . GLU A 1 317 ? 0.657 -4.378 4.228 1.00 94.62 317 GLU A O 1
ATOM 2508 N N . PHE A 1 318 ? 0.036 -2.469 3.212 1.00 94.75 318 PHE A N 1
ATOM 2509 C CA . PHE A 1 318 ? 1.216 -2.335 2.349 1.00 94.75 318 PHE A CA 1
ATOM 2510 C C . PHE A 1 318 ? 2.140 -1.193 2.772 1.00 94.75 318 PHE A C 1
ATOM 2512 O O . PHE A 1 318 ? 3.191 -1.002 2.157 1.00 94.75 318 PHE A O 1
ATOM 2519 N N . ALA A 1 319 ? 1.778 -0.467 3.832 1.00 97.06 319 ALA A N 1
ATOM 2520 C CA . ALA A 1 319 ? 2.579 0.625 4.349 1.00 97.06 319 ALA A CA 1
ATOM 2521 C C . ALA A 1 319 ? 3.944 0.124 4.840 1.00 97.06 319 ALA A C 1
ATOM 2523 O O . ALA A 1 319 ? 4.143 -1.063 5.110 1.00 97.06 319 ALA A O 1
ATOM 2524 N N . GLY A 1 320 ? 4.905 1.032 4.945 1.00 96.31 320 GLY A N 1
ATOM 2525 C CA . GLY A 1 320 ? 6.261 0.699 5.365 1.00 96.31 320 GLY A CA 1
ATOM 2526 C C . GLY A 1 320 ? 7.236 1.836 5.113 1.00 96.31 320 GLY A C 1
ATOM 2527 O O . GLY A 1 320 ? 6.838 2.966 4.820 1.00 96.31 320 GLY A O 1
ATOM 2528 N N . PHE A 1 321 ? 8.525 1.530 5.216 1.00 96.00 321 PHE A N 1
ATOM 2529 C CA . PHE A 1 321 ? 9.597 2.486 4.978 1.00 96.00 321 PHE A CA 1
ATOM 2530 C C . PHE A 1 321 ? 10.084 2.361 3.541 1.00 96.00 321 PHE A C 1
ATOM 2532 O O . PHE A 1 321 ? 10.737 1.390 3.185 1.00 96.00 321 PHE A O 1
ATOM 2539 N N . PHE A 1 322 ? 9.784 3.347 2.706 1.00 94.75 322 PHE A N 1
ATOM 2540 C CA . PHE A 1 322 ? 10.116 3.322 1.282 1.00 94.75 322 PHE A CA 1
ATOM 2541 C C . PHE A 1 322 ? 10.815 4.615 0.865 1.00 94.75 322 PHE A C 1
ATOM 2543 O O . PHE A 1 322 ? 10.813 5.579 1.635 1.00 94.75 322 PHE A O 1
ATOM 2550 N N . PRO A 1 323 ? 11.435 4.667 -0.326 1.00 91.06 323 PRO A N 1
ATOM 2551 C CA . PRO A 1 323 ? 11.979 5.913 -0.841 1.00 91.06 323 PRO A CA 1
ATOM 2552 C C . PRO A 1 323 ? 10.941 7.033 -0.838 1.00 91.06 323 PRO A C 1
ATOM 2554 O O . PRO A 1 323 ? 9.768 6.798 -1.126 1.00 91.06 323 PRO A O 1
ATOM 2557 N N . GLU A 1 324 ? 11.368 8.262 -0.564 1.00 88.00 324 GLU A N 1
ATOM 2558 C CA . GLU A 1 324 ? 10.453 9.405 -0.453 1.00 88.00 324 GLU A CA 1
ATOM 2559 C C . GLU A 1 324 ? 9.640 9.691 -1.715 1.00 88.00 324 GLU A C 1
ATOM 2561 O O . GLU A 1 324 ? 8.522 10.195 -1.637 1.00 88.00 324 GLU A O 1
ATOM 2566 N N . THR A 1 325 ? 10.180 9.316 -2.872 1.00 87.94 325 THR A N 1
ATOM 2567 C CA . THR A 1 325 ? 9.524 9.435 -4.172 1.00 87.94 325 THR A CA 1
ATOM 2568 C C . THR A 1 325 ? 8.377 8.441 -4.344 1.00 87.94 325 THR A C 1
ATOM 2570 O O . THR A 1 325 ? 7.496 8.664 -5.174 1.00 87.94 325 THR A O 1
ATOM 2573 N N . LYS A 1 326 ? 8.355 7.352 -3.565 1.00 91.31 326 LYS A N 1
ATOM 2574 C CA . LYS A 1 326 ? 7.480 6.206 -3.813 1.00 91.31 326 LYS A CA 1
ATOM 2575 C C . LYS A 1 326 ? 6.003 6.538 -3.631 1.00 91.31 326 LYS A C 1
ATOM 2577 O O . LYS A 1 326 ? 5.212 6.186 -4.498 1.00 91.31 326 LYS A O 1
ATOM 2582 N N . GLU A 1 327 ? 5.628 7.236 -2.558 1.00 91.81 327 GLU A N 1
ATOM 2583 C CA . GLU A 1 327 ? 4.225 7.624 -2.323 1.00 91.81 327 GLU A CA 1
ATOM 2584 C C . GLU A 1 327 ? 3.685 8.479 -3.479 1.00 91.81 327 GLU A C 1
ATOM 2586 O O . GLU A 1 327 ? 2.587 8.240 -3.978 1.00 91.81 327 GLU A O 1
ATOM 2591 N N . TYR A 1 328 ? 4.493 9.426 -3.970 1.00 91.12 328 TYR A N 1
ATOM 2592 C CA . TYR A 1 328 ? 4.120 10.272 -5.100 1.00 91.12 328 TYR A CA 1
ATOM 2593 C C . TYR A 1 328 ? 3.964 9.465 -6.390 1.00 91.12 328 TYR A C 1
ATOM 2595 O O . TYR A 1 328 ? 2.979 9.641 -7.104 1.00 91.12 328 TYR A O 1
ATOM 2603 N N . ILE A 1 329 ? 4.895 8.548 -6.682 1.00 91.00 329 ILE A N 1
ATOM 2604 C CA . ILE A 1 329 ? 4.804 7.667 -7.856 1.00 91.00 329 ILE A CA 1
ATOM 2605 C C . ILE A 1 329 ? 3.527 6.822 -7.791 1.00 91.00 329 ILE A C 1
ATOM 2607 O O . ILE A 1 329 ? 2.802 6.736 -8.787 1.00 91.00 329 ILE A O 1
ATOM 2611 N N . VAL A 1 330 ? 3.218 6.244 -6.626 1.00 91.12 330 VAL A N 1
ATOM 2612 C CA . VAL A 1 330 ? 2.002 5.450 -6.409 1.00 91.12 330 VAL A CA 1
ATOM 2613 C C . VAL A 1 330 ? 0.753 6.301 -6.650 1.00 91.12 330 VAL A C 1
ATOM 2615 O O . VAL A 1 330 ? -0.067 5.931 -7.492 1.00 91.12 330 VAL A O 1
ATOM 2618 N N . CYS A 1 331 ? 0.640 7.464 -6.004 1.00 90.56 331 CYS A N 1
ATOM 2619 C CA . CYS A 1 331 ? -0.537 8.330 -6.117 1.00 90.56 331 CYS A CA 1
ATOM 2620 C C . CYS A 1 331 ? -0.725 8.895 -7.538 1.00 90.56 331 CYS A C 1
ATOM 2622 O O . CYS A 1 331 ? -1.840 8.935 -8.055 1.00 90.56 331 CYS A O 1
ATOM 2624 N N . MET A 1 332 ? 0.360 9.319 -8.197 1.00 87.38 332 MET A N 1
ATOM 2625 C CA . MET A 1 332 ? 0.308 9.972 -9.513 1.00 87.38 332 MET A CA 1
ATOM 2626 C C . MET A 1 332 ? 0.231 8.988 -10.688 1.00 87.38 332 MET A C 1
ATOM 2628 O O . MET A 1 332 ? -0.242 9.362 -11.763 1.00 87.38 332 MET A O 1
ATOM 2632 N N . SER A 1 333 ? 0.707 7.750 -10.512 1.00 84.25 333 SER A N 1
ATOM 2633 C CA . SER A 1 333 ? 0.793 6.757 -11.594 1.00 84.25 333 SER A CA 1
ATOM 2634 C C . SER A 1 333 ? -0.110 5.555 -11.342 1.00 84.25 333 SER A C 1
ATOM 2636 O O . SER A 1 333 ? -1.070 5.354 -12.085 1.00 84.25 333 SER A O 1
ATOM 2638 N N . ARG A 1 334 ? 0.156 4.772 -10.288 1.00 80.56 334 ARG A N 1
ATOM 2639 C CA . ARG A 1 334 ? -0.552 3.503 -10.032 1.00 80.56 334 ARG A CA 1
ATOM 2640 C C . ARG A 1 334 ? -2.014 3.714 -9.644 1.00 80.56 334 ARG A C 1
ATOM 2642 O O . ARG A 1 334 ? -2.875 2.947 -10.054 1.00 80.56 334 ARG A O 1
ATOM 2649 N N . GLN A 1 335 ? -2.296 4.781 -8.907 1.00 82.88 335 GLN A N 1
ATOM 2650 C CA . GLN A 1 335 ? -3.637 5.149 -8.448 1.00 82.88 335 GLN A CA 1
ATOM 2651 C C . GLN A 1 335 ? -4.234 6.303 -9.257 1.00 82.88 335 GLN A C 1
ATOM 2653 O O . GLN A 1 335 ? -5.163 6.982 -8.816 1.00 82.88 335 GLN A O 1
ATOM 2658 N N . LYS A 1 336 ? -3.729 6.534 -10.474 1.00 79.44 336 LYS A N 1
ATOM 2659 C CA . LYS A 1 336 ? -4.246 7.582 -11.357 1.00 79.44 336 LYS A CA 1
ATOM 2660 C C . LYS A 1 336 ? -5.739 7.407 -11.649 1.00 79.44 336 LYS A C 1
ATOM 2662 O O . LYS A 1 336 ? -6.443 8.392 -11.822 1.00 79.44 336 LYS A O 1
ATOM 2667 N N . SER A 1 337 ? -6.255 6.179 -11.679 1.00 82.50 337 SER A N 1
ATOM 2668 C CA . SER A 1 337 ? -7.697 5.930 -11.821 1.00 82.50 337 SER A CA 1
ATOM 2669 C C . SER A 1 337 ? -8.515 6.426 -10.629 1.00 82.50 337 SER A C 1
ATOM 2671 O O . SER A 1 337 ? -9.657 6.846 -10.809 1.00 82.50 337 SER A O 1
ATOM 2673 N N . ASP A 1 338 ? -7.941 6.381 -9.428 1.00 84.38 338 ASP A N 1
ATOM 2674 C CA . ASP A 1 338 ? -8.607 6.787 -8.195 1.00 84.38 338 ASP A CA 1
ATOM 2675 C C . ASP A 1 338 ? -8.536 8.298 -7.986 1.00 84.38 338 ASP A C 1
ATOM 2677 O O . ASP A 1 338 ? -9.547 8.945 -7.714 1.00 84.38 338 ASP A O 1
ATOM 2681 N N . TRP A 1 339 ? -7.342 8.864 -8.162 1.00 85.44 339 TRP A N 1
ATOM 2682 C CA . TRP A 1 339 ? -7.090 10.293 -7.997 1.00 85.44 339 TRP A CA 1
ATOM 2683 C C . TRP A 1 339 ? -7.464 11.124 -9.233 1.00 85.44 339 TRP A C 1
ATOM 2685 O O . TRP A 1 339 ? -7.644 12.339 -9.132 1.00 85.44 339 TRP A O 1
ATOM 2695 N N . GLY A 1 340 ? -7.553 10.507 -10.414 1.00 76.69 340 GLY A N 1
ATOM 2696 C CA . GLY A 1 340 ? -7.668 11.198 -11.698 1.00 76.69 340 GLY A CA 1
ATOM 2697 C C . GLY A 1 340 ? -6.411 12.021 -11.994 1.00 76.69 340 GLY A C 1
ATOM 2698 O O . GLY A 1 340 ? -5.407 11.506 -12.480 1.00 76.69 340 GLY A O 1
ATOM 2699 N N . GLY A 1 341 ? -6.474 13.317 -11.684 1.00 81.69 341 GLY A N 1
ATOM 2700 C CA . GLY A 1 341 ? -5.332 14.243 -11.654 1.00 81.69 341 GLY A CA 1
ATOM 2701 C C . GLY A 1 341 ? -5.284 15.102 -10.384 1.00 81.69 341 GLY A C 1
ATOM 2702 O O . GLY A 1 341 ? -4.386 15.926 -10.238 1.00 81.69 341 GLY A O 1
ATOM 2703 N N . LEU A 1 342 ? -6.227 14.892 -9.458 1.00 84.62 342 LEU A N 1
ATOM 2704 C CA . LEU A 1 342 ? -6.482 15.767 -8.310 1.00 84.62 342 LEU A CA 1
ATOM 2705 C C . LEU A 1 342 ? -5.348 15.731 -7.291 1.00 84.62 342 LEU A C 1
ATOM 2707 O O . LEU A 1 342 ? -5.069 16.733 -6.639 1.00 84.62 342 LEU A O 1
ATOM 2711 N N . PHE A 1 343 ? -4.650 14.599 -7.186 1.00 88.62 343 PHE A N 1
ATOM 2712 C CA . PHE A 1 343 ? -3.464 14.518 -6.345 1.00 88.62 343 PHE A CA 1
ATOM 2713 C C . PHE A 1 343 ? -2.402 15.532 -6.793 1.00 88.62 343 PHE A C 1
ATOM 2715 O O . PHE A 1 343 ? -1.932 16.331 -5.990 1.00 88.62 343 PHE A O 1
ATOM 2722 N N . ALA A 1 344 ? -2.076 15.549 -8.088 1.00 87.56 344 ALA A N 1
ATOM 2723 C CA . ALA A 1 344 ? -1.076 16.459 -8.637 1.00 87.56 344 ALA A CA 1
ATOM 2724 C C . ALA A 1 344 ? -1.560 17.918 -8.657 1.00 87.56 344 ALA A C 1
ATOM 2726 O O . ALA A 1 344 ? -0.772 18.814 -8.374 1.00 87.56 344 ALA A O 1
ATOM 2727 N N . SER A 1 345 ? -2.835 18.166 -8.978 1.00 87.25 345 SER A N 1
ATOM 2728 C CA . SER A 1 345 ? -3.354 19.531 -9.125 1.00 87.25 345 SER A CA 1
ATOM 2729 C C . SER A 1 345 ? -3.754 20.203 -7.810 1.00 87.25 345 SER A C 1
ATOM 2731 O O . SER A 1 345 ? -3.707 21.426 -7.742 1.00 87.25 345 SER A O 1
ATOM 2733 N N . ASN A 1 346 ? -4.153 19.440 -6.783 1.00 88.44 346 ASN A N 1
ATOM 2734 C CA . ASN A 1 346 ? -4.753 20.000 -5.564 1.00 88.44 346 ASN A CA 1
ATOM 2735 C C . ASN A 1 346 ? -3.981 19.621 -4.294 1.00 88.44 346 ASN A C 1
ATOM 2737 O O . ASN A 1 346 ? -3.753 20.477 -3.447 1.00 88.44 346 ASN A O 1
ATOM 2741 N N . ILE A 1 347 ? -3.572 18.357 -4.145 1.00 90.88 347 ILE A N 1
ATOM 2742 C CA . ILE A 1 347 ? -2.921 17.877 -2.912 1.00 90.88 347 ILE A CA 1
ATOM 2743 C C . ILE A 1 347 ? -1.437 18.250 -2.894 1.00 90.88 347 ILE A C 1
ATOM 2745 O O . ILE A 1 347 ? -0.943 18.789 -1.907 1.00 90.88 347 ILE A O 1
ATOM 2749 N N . LEU A 1 348 ? -0.725 18.002 -3.995 1.00 90.81 348 LEU A N 1
ATOM 2750 C CA . LEU A 1 348 ? 0.711 18.247 -4.089 1.00 90.81 348 LEU A CA 1
ATOM 2751 C C . LEU A 1 348 ? 1.110 19.720 -3.854 1.00 90.81 348 LEU A C 1
ATOM 2753 O O . LEU A 1 348 ? 2.089 19.939 -3.136 1.00 90.81 348 LEU A O 1
ATOM 2757 N N . PRO A 1 349 ? 0.377 20.737 -4.358 1.00 90.94 349 PRO A N 1
ATOM 2758 C CA . PRO A 1 349 ? 0.663 22.131 -4.022 1.00 90.94 349 PRO A CA 1
ATOM 2759 C C . PRO A 1 349 ? 0.588 22.405 -2.516 1.00 90.94 349 PRO A C 1
ATOM 2761 O O . PRO A 1 349 ? 1.500 23.016 -1.968 1.00 90.94 349 PRO A O 1
ATOM 2764 N N . VAL A 1 350 ? -0.425 21.872 -1.822 1.00 93.44 350 VAL A N 1
ATOM 2765 C CA . VAL A 1 350 ? -0.572 22.047 -0.366 1.00 93.44 350 VAL A CA 1
ATOM 2766 C C . VAL A 1 350 ? 0.557 21.352 0.400 1.00 93.44 350 VAL A C 1
ATOM 2768 O O . VAL A 1 350 ? 1.097 21.927 1.338 1.00 93.44 350 VAL A O 1
ATOM 2771 N N . LEU A 1 351 ? 0.977 20.152 -0.017 1.00 92.56 351 LEU A N 1
ATOM 2772 C CA . LEU A 1 351 ? 2.149 19.485 0.574 1.00 92.56 351 LEU A CA 1
ATOM 2773 C C . LEU A 1 351 ? 3.430 20.316 0.381 1.00 92.56 351 LEU A C 1
ATOM 2775 O O . LEU A 1 351 ? 4.250 20.408 1.293 1.00 92.56 351 LEU A O 1
ATOM 2779 N N . THR A 1 352 ? 3.572 20.959 -0.781 1.00 91.69 352 THR A N 1
ATOM 2780 C CA . THR A 1 352 ? 4.703 21.852 -1.083 1.00 91.69 352 THR A CA 1
ATOM 2781 C C . THR A 1 352 ? 4.694 23.079 -0.165 1.00 91.69 352 THR A C 1
ATOM 2783 O O . THR A 1 352 ? 5.719 23.417 0.422 1.00 91.69 352 THR A O 1
ATOM 2786 N N . GLU A 1 353 ? 3.530 23.713 0.033 1.00 93.00 353 GLU A N 1
ATOM 2787 C CA . GLU A 1 353 ? 3.352 24.814 0.999 1.00 93.00 353 GLU A CA 1
ATOM 2788 C C . GLU A 1 353 ? 3.724 24.403 2.432 1.00 93.00 353 GLU A C 1
ATOM 2790 O O . GLU A 1 353 ? 4.201 25.224 3.215 1.00 93.00 353 GLU A O 1
ATOM 2795 N N . GLN A 1 354 ? 3.516 23.131 2.778 1.00 93.44 354 GLN A N 1
ATOM 2796 C CA . GLN A 1 354 ? 3.855 22.548 4.078 1.00 93.44 354 GLN A CA 1
ATOM 2797 C C . GLN A 1 354 ? 5.335 22.157 4.209 1.00 93.44 354 GLN A C 1
ATOM 2799 O O . GLN A 1 354 ? 5.748 21.676 5.265 1.00 93.44 354 GLN A O 1
ATOM 2804 N N . GLY A 1 355 ? 6.141 22.384 3.168 1.00 89.00 355 GLY A N 1
ATOM 2805 C CA . GLY A 1 355 ? 7.577 22.121 3.162 1.00 89.00 355 GLY A CA 1
ATOM 2806 C C . GLY A 1 355 ? 7.961 20.686 2.803 1.00 89.00 355 GLY A C 1
ATOM 2807 O O . GLY A 1 355 ? 9.121 20.316 2.987 1.00 89.00 355 GLY A O 1
ATOM 2808 N N . LEU A 1 356 ? 7.028 19.868 2.300 1.00 88.06 356 LEU A N 1
ATOM 2809 C CA . LEU A 1 356 ? 7.385 18.576 1.721 1.00 88.06 356 LEU A CA 1
ATOM 2810 C C . LEU A 1 356 ? 7.915 18.741 0.289 1.00 88.06 356 LEU A C 1
ATOM 2812 O O . LEU A 1 356 ? 7.377 19.556 -0.461 1.00 88.06 356 LEU A O 1
ATOM 2816 N N . PRO A 1 357 ? 8.910 17.930 -0.124 1.00 82.56 357 PRO A N 1
ATOM 2817 C CA . PRO A 1 357 ? 9.462 18.004 -1.471 1.00 82.56 357 PRO A CA 1
ATOM 2818 C C . PRO A 1 357 ? 8.403 17.757 -2.544 1.00 82.56 357 PRO A C 1
ATOM 2820 O O . PRO A 1 357 ? 7.664 16.765 -2.483 1.00 82.56 357 PRO A O 1
ATOM 2823 N N . ASN A 1 358 ? 8.386 18.619 -3.553 1.00 80.56 358 ASN A N 1
ATOM 2824 C CA . ASN A 1 358 ? 7.589 18.506 -4.757 1.00 80.56 358 ASN A CA 1
ATOM 2825 C C . ASN A 1 358 ? 8.371 17.765 -5.856 1.00 80.56 358 ASN A C 1
ATOM 2827 O O . ASN A 1 358 ? 9.344 18.311 -6.380 1.00 80.56 358 ASN A O 1
ATOM 2831 N N . PRO A 1 359 ? 7.917 16.574 -6.292 1.00 76.00 359 PRO A N 1
ATOM 2832 C CA . PRO A 1 359 ? 8.492 15.813 -7.407 1.00 76.00 359 PRO A CA 1
ATOM 2833 C C . PRO A 1 359 ? 8.804 16.596 -8.682 1.00 76.00 359 PRO A C 1
ATOM 2835 O O . PRO A 1 359 ? 9.753 16.266 -9.385 1.00 76.00 359 PRO A O 1
ATOM 2838 N N . SER A 1 360 ? 8.014 17.625 -8.986 1.00 67.50 360 SER A N 1
ATOM 2839 C CA . SER A 1 360 ? 8.125 18.389 -10.233 1.00 67.50 360 SER A CA 1
ATOM 2840 C C . SER A 1 360 ? 9.106 19.562 -10.147 1.00 67.50 360 SER A C 1
ATOM 2842 O O . SER A 1 360 ? 9.488 20.090 -11.188 1.00 67.50 360 SER A O 1
ATOM 2844 N N . HIS A 1 361 ? 9.507 19.976 -8.940 1.00 65.94 361 HIS A N 1
ATOM 2845 C CA . HIS A 1 361 ? 10.341 21.165 -8.724 1.00 65.94 361 HIS A CA 1
ATOM 2846 C C . HIS A 1 361 ? 11.598 20.891 -7.894 1.00 65.94 361 HIS A C 1
ATOM 2848 O O . HIS A 1 361 ? 12.667 21.391 -8.233 1.00 65.94 361 HIS A O 1
ATOM 2854 N N . ASP A 1 362 ? 11.477 20.106 -6.824 1.00 63.09 362 ASP A N 1
ATOM 2855 C CA . ASP A 1 362 ? 12.543 19.921 -5.833 1.00 63.09 362 ASP A CA 1
ATOM 2856 C C . ASP A 1 362 ? 13.442 18.719 -6.143 1.00 63.09 362 ASP A C 1
ATOM 2858 O O . ASP A 1 362 ? 14.579 18.638 -5.675 1.00 63.09 362 ASP A O 1
ATOM 2862 N N . PHE A 1 363 ? 12.950 17.789 -6.961 1.00 64.94 363 PHE A N 1
ATOM 2863 C CA . PHE A 1 363 ? 13.754 16.708 -7.515 1.00 64.94 363 PHE A CA 1
ATOM 2864 C C . PHE A 1 363 ? 14.299 17.136 -8.875 1.00 64.94 363 PHE A C 1
ATOM 2866 O O . PHE A 1 363 ? 13.673 17.920 -9.587 1.00 64.94 363 PHE A O 1
ATOM 2873 N N . ASP A 1 364 ? 15.443 16.579 -9.278 1.00 71.00 364 ASP A N 1
ATOM 2874 C CA . ASP A 1 364 ? 15.798 16.584 -10.697 1.00 71.00 364 ASP A CA 1
ATOM 2875 C C . ASP A 1 364 ? 14.657 15.902 -11.468 1.00 71.00 364 ASP A C 1
ATOM 2877 O O . ASP A 1 364 ? 14.451 14.690 -11.346 1.00 71.00 364 ASP A O 1
ATOM 2881 N N . THR A 1 365 ? 13.884 16.699 -12.210 1.00 71.69 365 THR A N 1
ATOM 2882 C CA . THR A 1 365 ? 12.679 16.262 -12.923 1.00 71.69 365 THR A CA 1
ATOM 2883 C C . THR A 1 365 ? 12.989 15.082 -13.840 1.00 71.69 365 THR A C 1
ATOM 2885 O O . THR A 1 365 ? 12.216 14.127 -13.895 1.00 71.69 365 THR A O 1
ATOM 2888 N N . SER A 1 366 ? 14.168 15.091 -14.474 1.00 78.06 366 SER A N 1
ATOM 2889 C CA . SER A 1 366 ? 14.641 13.991 -15.317 1.00 78.06 366 SER A CA 1
ATOM 2890 C C . SER A 1 366 ? 14.813 12.699 -14.513 1.00 78.06 366 SER A C 1
ATOM 2892 O O . SER A 1 366 ? 14.403 11.615 -14.944 1.00 78.06 366 SER A O 1
ATOM 2894 N N . ASN A 1 367 ? 15.347 12.797 -13.294 1.00 82.38 367 ASN A N 1
ATOM 2895 C CA . ASN A 1 367 ? 15.497 11.639 -12.422 1.00 82.38 367 ASN A CA 1
ATOM 2896 C C . ASN A 1 367 ? 14.158 11.133 -11.877 1.00 82.38 367 ASN A C 1
ATOM 2898 O O . ASN A 1 367 ? 13.960 9.919 -11.827 1.00 82.38 367 ASN A O 1
ATOM 2902 N N . PHE A 1 368 ? 13.238 12.018 -11.480 1.00 85.75 368 PHE A N 1
ATOM 2903 C CA . PHE A 1 368 ? 11.919 11.596 -11.000 1.00 85.75 368 PHE A CA 1
ATOM 2904 C C . PHE A 1 368 ? 11.112 10.900 -12.105 1.00 85.75 368 PHE A C 1
ATOM 2906 O O . PHE A 1 368 ? 10.548 9.828 -11.873 1.00 85.75 368 PHE A O 1
ATOM 2913 N N . ASP A 1 369 ? 11.119 11.438 -13.327 1.00 88.62 369 ASP A N 1
ATOM 2914 C CA . ASP A 1 369 ? 10.487 10.780 -14.473 1.00 88.62 369 ASP A CA 1
ATOM 2915 C C . ASP A 1 369 ? 11.152 9.446 -14.819 1.00 88.62 369 ASP A C 1
ATOM 2917 O O . ASP A 1 369 ? 10.466 8.473 -15.144 1.00 88.62 369 ASP A O 1
ATOM 2921 N N . SER A 1 370 ? 12.476 9.356 -14.694 1.00 90.69 370 SER A N 1
ATOM 2922 C CA . SER A 1 370 ? 13.201 8.094 -14.864 1.00 90.69 370 SER A CA 1
ATOM 2923 C C . SER A 1 370 ? 12.814 7.059 -13.807 1.00 90.69 370 SER A C 1
ATOM 2925 O O . SER A 1 370 ? 12.583 5.904 -14.157 1.00 90.69 370 SER A O 1
ATOM 2927 N N . LEU A 1 371 ? 12.647 7.454 -12.539 1.00 91.25 371 LEU A N 1
ATOM 2928 C CA . LEU A 1 371 ? 12.126 6.562 -11.495 1.00 91.25 371 LEU A CA 1
ATOM 2929 C C . LEU A 1 371 ? 10.699 6.103 -11.799 1.00 91.25 371 LEU A C 1
ATOM 2931 O O . LEU A 1 371 ? 10.413 4.916 -11.711 1.00 91.25 371 LEU A O 1
ATOM 2935 N N . ARG A 1 372 ? 9.811 7.013 -12.211 1.00 92.25 372 ARG A N 1
ATOM 2936 C CA . ARG A 1 372 ? 8.426 6.676 -12.570 1.00 92.25 372 ARG A CA 1
ATOM 2937 C C . ARG A 1 372 ? 8.361 5.685 -13.735 1.00 92.25 372 ARG A C 1
ATOM 2939 O O . ARG A 1 372 ? 7.541 4.766 -13.717 1.00 92.25 372 ARG A O 1
ATOM 2946 N N . ARG A 1 373 ? 9.217 5.859 -14.747 1.00 94.88 373 ARG A N 1
ATOM 2947 C CA . ARG A 1 373 ? 9.358 4.914 -15.867 1.00 94.88 373 ARG A CA 1
ATOM 2948 C C . ARG A 1 373 ? 9.906 3.568 -15.410 1.00 94.88 373 ARG A C 1
ATOM 2950 O O . ARG A 1 373 ? 9.380 2.551 -15.847 1.00 94.88 373 ARG A O 1
ATOM 2957 N N . LEU A 1 374 ? 10.893 3.554 -14.516 1.00 95.75 374 LEU A N 1
ATOM 2958 C CA . LEU A 1 374 ? 11.446 2.322 -13.952 1.00 95.75 374 LEU A CA 1
ATOM 2959 C C . LEU A 1 374 ? 10.397 1.547 -13.140 1.00 95.75 374 LEU A C 1
ATOM 2961 O O . LEU A 1 374 ? 10.257 0.341 -13.315 1.00 95.75 374 LEU A O 1
ATOM 2965 N N . ASP A 1 375 ? 9.608 2.241 -12.319 1.00 94.31 375 ASP A N 1
ATOM 2966 C CA . ASP A 1 375 ? 8.491 1.661 -11.566 1.00 94.31 375 ASP A CA 1
ATOM 2967 C C . ASP A 1 375 ? 7.452 1.015 -12.504 1.00 94.31 375 ASP A C 1
ATOM 2969 O O . ASP A 1 375 ? 7.041 -0.126 -12.300 1.00 94.31 375 ASP A O 1
ATOM 2973 N N . ASN A 1 376 ? 7.086 1.716 -13.585 1.00 95.12 376 ASN A N 1
ATOM 2974 C CA . ASN A 1 376 ? 6.147 1.213 -14.590 1.00 95.12 376 ASN A CA 1
ATOM 2975 C C . ASN A 1 376 ? 6.713 0.032 -15.397 1.00 95.12 376 ASN A C 1
ATOM 2977 O O . ASN A 1 376 ? 5.981 -0.898 -15.730 1.00 95.12 376 ASN A O 1
ATOM 2981 N N . LEU A 1 377 ? 8.012 0.057 -15.712 1.00 97.31 377 LEU A N 1
ATOM 2982 C CA . LEU A 1 377 ? 8.699 -1.055 -16.363 1.00 97.31 377 LEU A CA 1
ATOM 2983 C C . LEU A 1 377 ? 8.610 -2.308 -15.489 1.00 97.31 377 LEU A C 1
ATOM 2985 O O . LEU A 1 377 ? 8.166 -3.344 -15.973 1.00 97.31 377 LEU A O 1
ATOM 2989 N N . ILE A 1 378 ? 8.966 -2.195 -14.208 1.00 96.38 378 ILE A N 1
ATOM 2990 C CA . ILE A 1 378 ? 8.944 -3.306 -13.248 1.00 96.38 378 ILE A CA 1
ATOM 2991 C C . ILE A 1 378 ? 7.539 -3.888 -13.106 1.00 96.38 378 ILE A C 1
ATOM 2993 O O . ILE A 1 378 ? 7.378 -5.096 -13.255 1.00 96.38 378 ILE A O 1
ATOM 2997 N N . ASP A 1 379 ? 6.517 -3.049 -12.917 1.00 93.25 379 ASP A N 1
ATOM 2998 C CA . ASP A 1 379 ? 5.123 -3.509 -12.818 1.00 93.25 379 ASP A CA 1
ATOM 2999 C C . ASP A 1 379 ? 4.618 -4.201 -14.095 1.00 93.25 379 ASP A C 1
ATOM 3001 O O . ASP A 1 379 ? 3.665 -4.979 -14.042 1.00 93.25 379 ASP A O 1
ATOM 3005 N N . SER A 1 380 ? 5.236 -3.912 -15.244 1.00 95.69 380 SER A N 1
ATOM 3006 C CA . SER A 1 380 ? 4.839 -4.453 -16.547 1.00 95.69 380 SER A CA 1
ATOM 3007 C C . SER A 1 380 ? 5.555 -5.758 -16.918 1.00 95.69 380 SER A C 1
ATOM 3009 O O . SER A 1 380 ? 5.124 -6.422 -17.858 1.00 95.69 380 SER A O 1
ATOM 3011 N N . ILE A 1 381 ? 6.630 -6.143 -16.215 1.00 96.62 381 ILE A N 1
ATOM 3012 C CA . ILE A 1 381 ? 7.413 -7.358 -16.521 1.00 96.62 381 ILE A CA 1
ATOM 3013 C C . ILE A 1 381 ? 6.669 -8.630 -16.111 1.00 96.62 381 ILE A C 1
ATOM 3015 O O . ILE A 1 381 ? 6.628 -9.582 -16.887 1.00 96.62 381 ILE A O 1
ATOM 3019 N N . ALA A 1 382 ? 6.083 -8.659 -14.916 1.00 94.00 382 ALA A N 1
ATOM 3020 C CA . ALA A 1 382 ? 5.218 -9.743 -14.461 1.00 94.00 382 ALA A CA 1
ATOM 3021 C C . ALA A 1 382 ? 4.018 -9.163 -13.681 1.00 94.00 382 ALA A C 1
ATOM 3023 O O . ALA A 1 382 ? 3.957 -9.258 -12.452 1.00 94.00 382 ALA A O 1
ATOM 3024 N N . PRO A 1 383 ? 3.050 -8.537 -14.384 1.00 90.69 383 PRO A N 1
ATOM 3025 C CA . PRO A 1 383 ? 1.937 -7.850 -13.740 1.00 90.69 383 PRO A CA 1
ATOM 3026 C C . PRO A 1 383 ? 1.107 -8.797 -12.874 1.00 90.69 383 PRO A C 1
ATOM 3028 O O . PRO A 1 383 ? 0.587 -9.812 -13.348 1.00 90.69 383 PRO A O 1
ATOM 3031 N N . TRP A 1 384 ? 0.913 -8.426 -11.609 1.00 84.06 384 TRP A N 1
ATOM 3032 C CA . TRP A 1 384 ? 0.186 -9.244 -10.635 1.00 84.06 384 TRP A CA 1
ATOM 3033 C C . TRP A 1 384 ? -1.267 -9.528 -11.052 1.00 84.06 384 TRP A C 1
ATOM 3035 O O . TRP A 1 384 ? -1.828 -10.557 -10.680 1.00 84.06 384 TRP A O 1
ATOM 3045 N N . GLN A 1 385 ? -1.890 -8.640 -11.837 1.00 80.75 385 GLN A N 1
ATOM 3046 C CA . GLN A 1 385 ? -3.263 -8.800 -12.334 1.00 80.75 385 GLN A CA 1
ATOM 3047 C C . GLN A 1 385 ? -3.404 -9.984 -13.296 1.00 80.75 385 GLN A C 1
ATOM 3049 O O . GLN A 1 385 ? -4.498 -10.524 -13.451 1.00 80.75 385 GLN A O 1
ATOM 3054 N N . LEU A 1 386 ? -2.313 -10.370 -13.963 1.00 84.62 386 LEU A N 1
ATOM 3055 C CA . LEU A 1 386 ? -2.292 -11.538 -14.839 1.00 84.62 386 LEU A CA 1
ATOM 3056 C C . LEU A 1 386 ? -2.145 -12.813 -14.004 1.00 84.62 386 LEU A C 1
ATOM 3058 O O . LEU A 1 386 ? -2.850 -13.790 -14.239 1.00 84.62 386 LEU A O 1
ATOM 3062 N N . GLU A 1 387 ? -1.320 -12.776 -12.954 1.00 78.06 387 GLU A N 1
ATOM 3063 C CA . GLU A 1 387 ? -1.167 -13.895 -12.013 1.00 78.06 387 GLU A CA 1
ATOM 3064 C C . GLU A 1 387 ? -2.450 -14.190 -11.237 1.00 78.06 387 GLU A C 1
ATOM 3066 O O . GLU A 1 387 ? -2.716 -15.333 -10.865 1.00 78.06 387 GLU A O 1
ATOM 3071 N N . SER A 1 388 ? -3.271 -13.165 -11.007 1.00 69.00 388 SER A N 1
ATOM 3072 C CA . SER A 1 388 ? -4.528 -13.329 -10.296 1.00 69.00 388 SER A CA 1
ATOM 3073 C C . SER A 1 388 ? -5.610 -14.021 -11.110 1.00 69.00 388 SER A C 1
ATOM 3075 O O . SER A 1 388 ? -6.692 -14.211 -10.568 1.00 69.00 388 SER A O 1
ATOM 3077 N N . GLY A 1 389 ? -5.368 -14.371 -12.382 1.00 65.44 389 GLY A N 1
ATOM 3078 C CA . GLY A 1 389 ? -6.249 -15.152 -13.259 1.00 65.44 389 GLY A CA 1
ATOM 3079 C C . GLY A 1 389 ? -7.607 -14.515 -13.571 1.00 65.44 389 GLY A C 1
ATOM 3080 O O . GLY A 1 389 ? -8.554 -15.226 -13.890 1.00 65.44 389 GLY A O 1
ATOM 3081 N N . HIS A 1 390 ? -7.794 -13.207 -13.343 1.00 66.62 390 HIS A N 1
ATOM 3082 C CA . HIS A 1 390 ? -9.097 -12.539 -13.568 1.00 66.62 390 HIS A CA 1
ATOM 3083 C C . HIS A 1 390 ? -9.462 -12.389 -15.030 1.00 66.62 390 HIS A C 1
ATOM 3085 O O . HIS A 1 390 ? -10.610 -12.087 -15.349 1.00 66.62 390 HIS A O 1
ATOM 3091 N N . MET A 1 391 ? -8.460 -12.518 -15.881 1.00 76.94 391 MET A N 1
ATOM 3092 C CA . MET A 1 391 ? -8.574 -12.362 -17.308 1.00 76.94 391 MET A CA 1
ATOM 3093 C C . MET A 1 391 ? -8.443 -13.750 -17.917 1.00 76.94 391 MET A C 1
ATOM 3095 O O . MET A 1 391 ? -7.550 -14.513 -17.548 1.00 76.94 391 MET A O 1
ATOM 3099 N N . GLU A 1 392 ? -9.339 -14.065 -18.842 1.00 78.06 392 GLU A N 1
ATOM 3100 C CA . GLU A 1 392 ? -9.335 -15.305 -19.610 1.00 78.06 392 GLU A CA 1
ATOM 3101 C C . GLU A 1 392 ? -9.555 -14.966 -21.088 1.00 78.06 392 GLU A C 1
ATOM 3103 O O . GLU A 1 392 ? -10.132 -13.924 -21.415 1.00 78.06 392 GLU A O 1
ATOM 3108 N N . GLY A 1 393 ? -9.089 -15.844 -21.981 1.00 84.12 393 GLY A N 1
ATOM 3109 C CA . GLY A 1 393 ? -9.238 -15.677 -23.429 1.00 84.12 393 GLY A CA 1
ATOM 3110 C C . GLY A 1 393 ? -8.725 -14.323 -23.931 1.00 84.12 393 GLY A C 1
ATOM 3111 O O . GLY A 1 393 ? -7.670 -13.855 -23.508 1.00 84.12 393 GLY A O 1
ATOM 3112 N N . ASP A 1 394 ? -9.510 -13.670 -24.788 1.00 87.19 394 ASP A N 1
ATOM 3113 C CA . ASP A 1 394 ? -9.145 -12.410 -25.448 1.00 87.19 394 ASP A CA 1
ATOM 3114 C C . ASP A 1 394 ? -8.736 -11.283 -24.485 1.00 87.19 394 ASP A C 1
ATOM 3116 O O . ASP A 1 394 ? -7.915 -10.436 -24.842 1.00 87.19 394 ASP A O 1
ATOM 3120 N N . ASP A 1 395 ? -9.315 -11.223 -23.281 1.00 85.31 395 ASP A N 1
ATOM 3121 C CA . ASP A 1 395 ? -8.976 -10.181 -22.305 1.00 85.31 395 ASP A CA 1
ATOM 3122 C C . ASP A 1 395 ? -7.596 -10.428 -21.686 1.00 85.31 395 ASP A C 1
ATOM 3124 O O . ASP A 1 395 ? -6.837 -9.479 -21.477 1.00 85.31 395 ASP A O 1
ATOM 3128 N N . LEU A 1 396 ? -7.246 -11.700 -21.458 1.00 86.00 396 LEU A N 1
ATOM 3129 C CA . LEU A 1 396 ? -5.911 -12.092 -21.007 1.00 86.00 396 LEU A CA 1
ATOM 3130 C C . LEU A 1 396 ? -4.875 -11.785 -22.087 1.00 86.00 396 LEU A C 1
ATOM 3132 O O . LEU A 1 396 ? -3.860 -11.152 -21.797 1.00 86.00 396 LEU A O 1
ATOM 3136 N N . ASP A 1 397 ? -5.162 -12.157 -23.334 1.00 87.50 397 ASP A N 1
ATOM 3137 C CA . ASP A 1 397 ? -4.263 -11.927 -24.464 1.00 87.50 397 ASP A CA 1
ATOM 3138 C C . ASP A 1 397 ? -4.004 -10.431 -24.687 1.00 87.50 397 ASP A C 1
ATOM 3140 O O . ASP A 1 397 ? -2.857 -10.006 -24.838 1.00 87.50 397 ASP A O 1
ATOM 3144 N N . LYS A 1 398 ? -5.050 -9.593 -24.627 1.00 90.69 398 LYS A N 1
ATOM 3145 C CA . LYS A 1 398 ? -4.908 -8.129 -24.714 1.00 90.69 398 LYS A CA 1
ATOM 3146 C C . LYS A 1 398 ? -4.076 -7.558 -23.574 1.00 90.69 398 LYS A C 1
ATOM 3148 O O . LYS A 1 398 ? -3.293 -6.635 -23.798 1.00 90.69 398 LYS A O 1
ATOM 3153 N N . ALA A 1 399 ? -4.256 -8.061 -22.357 1.00 89.81 399 ALA A N 1
ATOM 3154 C CA . ALA A 1 399 ? -3.522 -7.564 -21.204 1.00 89.81 399 ALA A CA 1
ATOM 3155 C C . ALA A 1 399 ? -2.044 -7.982 -21.242 1.00 89.81 399 ALA A C 1
ATOM 3157 O O . ALA A 1 399 ? -1.177 -7.156 -20.950 1.00 89.81 399 ALA A O 1
ATOM 3158 N N . ILE A 1 400 ? -1.749 -9.207 -21.693 1.00 90.75 400 ILE A N 1
ATOM 3159 C CA . ILE A 1 400 ? -0.386 -9.668 -21.989 1.00 90.75 400 ILE A CA 1
ATOM 3160 C C . ILE A 1 400 ? 0.250 -8.782 -23.069 1.00 90.75 400 ILE A C 1
ATOM 3162 O O . ILE A 1 400 ? 1.367 -8.296 -22.888 1.00 90.75 400 ILE A O 1
ATOM 3166 N N . GLU A 1 401 ? -0.461 -8.513 -24.167 1.00 92.56 401 GLU A N 1
ATOM 3167 C CA . GLU A 1 401 ? 0.044 -7.667 -25.254 1.00 92.56 401 GLU A CA 1
ATOM 3168 C C . GLU A 1 401 ? 0.309 -6.227 -24.796 1.00 92.56 401 GLU A C 1
ATOM 3170 O O . GLU A 1 401 ? 1.323 -5.620 -25.159 1.00 92.56 401 GLU A O 1
ATOM 3175 N N . GLY A 1 402 ? -0.584 -5.687 -23.964 1.00 93.56 402 GLY A N 1
ATOM 3176 C CA . GLY A 1 402 ? -0.446 -4.367 -23.361 1.00 93.56 402 GLY A CA 1
ATOM 3177 C C . GLY A 1 402 ? 0.789 -4.272 -22.467 1.00 93.56 402 GLY A C 1
ATOM 3178 O O . GLY A 1 402 ? 1.610 -3.373 -22.660 1.00 93.56 402 GLY A O 1
ATOM 3179 N N . ALA A 1 403 ? 0.961 -5.220 -21.541 1.00 94.12 403 ALA A N 1
ATOM 3180 C CA . ALA A 1 403 ? 2.126 -5.284 -20.658 1.00 94.12 403 ALA A CA 1
ATOM 3181 C C . ALA A 1 403 ? 3.431 -5.392 -21.461 1.00 94.12 403 ALA A C 1
ATOM 3183 O O . ALA A 1 403 ? 4.344 -4.579 -21.298 1.00 94.12 403 ALA A O 1
ATOM 3184 N N . LYS A 1 404 ? 3.472 -6.313 -22.430 1.00 94.88 404 LYS A N 1
ATOM 3185 C CA . LYS A 1 404 ? 4.609 -6.498 -23.337 1.00 94.88 404 LYS A CA 1
ATOM 3186 C C . LYS A 1 404 ? 4.976 -5.211 -24.077 1.00 94.88 404 LYS A C 1
ATOM 3188 O O . LYS A 1 404 ? 6.149 -4.842 -24.138 1.00 94.88 404 LYS A O 1
ATOM 3193 N N . SER A 1 405 ? 3.984 -4.516 -24.631 1.00 96.06 405 SER A N 1
ATOM 3194 C CA . SER A 1 405 ? 4.193 -3.264 -25.368 1.00 96.06 405 SER A CA 1
ATOM 3195 C C . SER A 1 405 ? 4.801 -2.176 -24.482 1.00 96.06 405 SER A C 1
ATOM 3197 O O . SER A 1 405 ? 5.681 -1.432 -24.924 1.00 96.06 405 SER A O 1
ATOM 3199 N N . VAL A 1 406 ? 4.376 -2.096 -23.216 1.00 96.38 406 VAL A N 1
ATOM 3200 C CA . VAL A 1 406 ? 4.953 -1.167 -22.237 1.00 96.38 406 VAL A CA 1
ATOM 3201 C C . VAL A 1 406 ? 6.411 -1.516 -21.944 1.00 96.38 406 VAL A C 1
ATOM 3203 O O . VAL A 1 406 ? 7.249 -0.615 -22.000 1.00 96.38 406 VAL A O 1
ATOM 3206 N N . VAL A 1 407 ? 6.730 -2.794 -21.711 1.00 97.75 407 VAL A N 1
ATOM 3207 C CA . VAL A 1 407 ? 8.110 -3.249 -21.468 1.00 97.75 407 VAL A CA 1
ATOM 3208 C C . VAL A 1 407 ? 9.017 -2.905 -22.649 1.00 97.75 407 VAL A C 1
ATOM 3210 O O . VAL A 1 407 ? 10.043 -2.254 -22.468 1.00 97.75 407 VAL A O 1
ATOM 3213 N N . ILE A 1 408 ? 8.628 -3.280 -23.871 1.00 97.31 408 ILE A N 1
ATOM 3214 C CA . ILE A 1 408 ? 9.436 -3.046 -25.079 1.00 97.31 408 ILE A CA 1
ATOM 3215 C C . ILE A 1 408 ? 9.723 -1.557 -25.281 1.00 97.31 408 ILE A C 1
ATOM 3217 O O . ILE A 1 408 ? 10.855 -1.198 -25.618 1.00 97.31 408 ILE A O 1
ATOM 3221 N N . ARG A 1 409 ? 8.709 -0.706 -25.084 1.00 97.69 409 ARG A N 1
ATOM 3222 C CA . ARG A 1 409 ? 8.843 0.745 -25.221 1.00 97.69 409 ARG A CA 1
ATOM 3223 C C . ARG A 1 409 ? 9.790 1.317 -24.168 1.00 97.69 409 ARG A C 1
ATOM 3225 O O . ARG A 1 409 ? 10.732 2.010 -24.532 1.00 97.69 409 ARG A O 1
ATOM 3232 N N . LEU A 1 410 ? 9.565 1.016 -22.888 1.00 97.81 410 LEU A N 1
ATOM 3233 C CA . LEU A 1 410 ? 10.358 1.583 -21.792 1.00 97.81 410 LEU A CA 1
ATOM 3234 C C . LEU A 1 410 ? 11.818 1.119 -21.826 1.00 97.81 410 LEU A C 1
ATOM 3236 O O . LEU A 1 410 ? 12.707 1.928 -21.588 1.00 97.81 410 LEU A O 1
ATOM 3240 N N . LEU A 1 411 ? 12.080 -0.144 -22.181 1.00 97.19 411 LEU A N 1
ATOM 3241 C CA . LEU A 1 411 ? 13.450 -0.618 -22.404 1.00 97.19 411 LEU A CA 1
ATOM 3242 C C . LEU A 1 411 ? 14.135 0.156 -23.538 1.00 97.19 411 LEU A C 1
ATOM 3244 O O . LEU A 1 411 ? 15.288 0.541 -23.394 1.00 97.19 411 LEU A O 1
ATOM 3248 N N . GLY A 1 412 ? 13.415 0.436 -24.632 1.00 96.44 412 GLY A N 1
ATOM 3249 C CA . GLY A 1 412 ? 13.941 1.240 -25.739 1.00 96.44 412 GLY A CA 1
ATOM 3250 C C . GLY A 1 412 ? 14.309 2.659 -25.319 1.00 96.44 412 GLY A C 1
ATOM 3251 O O . GLY A 1 412 ? 15.390 3.125 -25.656 1.00 96.44 412 GLY A O 1
ATOM 3252 N N . GLU A 1 413 ? 13.455 3.305 -24.523 1.00 95.81 413 GLU A N 1
ATOM 3253 C CA . GLU A 1 413 ? 13.724 4.645 -23.988 1.00 95.81 413 GLU A CA 1
ATOM 3254 C C . GLU A 1 413 ? 15.005 4.674 -23.135 1.00 95.81 413 GLU A C 1
ATOM 3256 O O . GLU A 1 413 ? 15.841 5.556 -23.319 1.00 95.81 413 GLU A O 1
ATOM 3261 N N . PHE A 1 414 ? 15.208 3.693 -22.248 1.00 95.31 414 PHE A N 1
ATOM 3262 C CA . PHE A 1 414 ? 16.426 3.624 -21.432 1.00 95.31 414 PHE A CA 1
ATOM 3263 C C . PHE A 1 414 ? 17.687 3.283 -22.242 1.00 95.31 414 PHE A C 1
ATOM 3265 O O . PHE A 1 414 ? 18.758 3.822 -21.969 1.00 95.31 414 PHE A O 1
ATOM 3272 N N . GLU A 1 415 ? 17.581 2.409 -23.244 1.00 94.00 415 GLU A N 1
ATOM 3273 C CA . GLU A 1 415 ? 18.691 2.085 -24.152 1.00 94.00 415 GLU A CA 1
ATOM 3274 C C . GLU A 1 415 ? 19.107 3.295 -25.007 1.00 94.00 415 GLU A C 1
ATOM 3276 O O . GLU A 1 415 ? 20.293 3.506 -25.267 1.00 94.00 415 GLU A O 1
ATOM 3281 N N . ASP A 1 416 ? 18.142 4.106 -25.449 1.00 92.12 416 ASP A N 1
ATOM 3282 C CA . ASP A 1 416 ? 18.409 5.339 -26.192 1.00 92.12 416 ASP A CA 1
ATOM 3283 C C . ASP A 1 416 ? 19.133 6.378 -25.329 1.00 92.12 416 ASP A C 1
ATOM 3285 O O . ASP A 1 416 ? 20.090 7.003 -25.793 1.00 92.12 416 ASP A O 1
ATOM 3289 N N . GLU A 1 417 ? 18.729 6.522 -24.066 1.00 88.25 417 GLU A N 1
ATOM 3290 C CA . GLU A 1 417 ? 19.396 7.393 -23.092 1.00 88.25 417 GLU A CA 1
ATOM 3291 C C . GLU A 1 417 ? 20.834 6.949 -22.802 1.00 88.25 417 GLU A C 1
ATOM 3293 O O . GLU A 1 417 ? 21.745 7.779 -22.769 1.00 88.25 417 GLU A O 1
ATOM 3298 N N . GLU A 1 418 ? 21.068 5.642 -22.646 1.00 83.94 418 GLU A N 1
ATOM 3299 C CA . GLU A 1 418 ? 22.414 5.092 -22.462 1.00 83.94 418 GLU A CA 1
ATOM 3300 C C . GLU A 1 418 ? 23.311 5.420 -23.667 1.00 83.94 418 GLU A C 1
ATOM 3302 O O . GLU A 1 418 ? 24.432 5.909 -23.497 1.00 83.94 418 GLU A O 1
ATOM 3307 N N . ARG A 1 419 ? 22.809 5.228 -24.897 1.00 85.69 419 ARG A N 1
ATOM 3308 C CA . ARG A 1 419 ? 23.559 5.530 -26.129 1.00 85.69 419 ARG A CA 1
ATOM 3309 C C . ARG A 1 419 ? 23.960 6.998 -26.230 1.00 85.69 419 ARG A C 1
ATOM 3311 O O . ARG A 1 419 ? 25.105 7.280 -26.575 1.00 85.69 419 ARG A O 1
ATOM 3318 N N . GLN A 1 420 ? 23.050 7.915 -25.907 1.00 80.75 420 GLN A N 1
ATOM 3319 C CA . GLN A 1 420 ? 23.305 9.359 -25.965 1.00 80.75 420 GLN A CA 1
ATOM 3320 C C . GLN A 1 420 ? 24.356 9.834 -24.952 1.00 80.75 420 GLN A C 1
ATOM 3322 O O . GLN A 1 420 ? 24.952 10.888 -25.143 1.00 80.75 420 GLN A O 1
ATOM 3327 N N . HIS A 1 421 ? 24.601 9.080 -23.878 1.00 69.12 421 HIS A N 1
ATOM 3328 C CA . HIS A 1 421 ? 25.629 9.407 -22.887 1.00 69.12 421 HIS A CA 1
ATOM 3329 C C . HIS A 1 421 ? 27.024 8.851 -23.216 1.00 69.12 421 HIS A C 1
ATOM 3331 O O . HIS A 1 421 ? 27.992 9.237 -22.557 1.00 69.12 421 HIS A O 1
ATOM 3337 N N . HIS A 1 422 ? 27.136 7.968 -24.212 1.00 57.94 422 HIS A N 1
ATOM 3338 C CA . HIS A 1 422 ? 28.401 7.386 -24.675 1.00 57.94 422 HIS A CA 1
ATOM 3339 C C . HIS A 1 422 ? 28.920 7.972 -26.001 1.00 57.94 422 HIS A C 1
ATOM 3341 O O . HIS A 1 422 ? 30.039 7.647 -26.404 1.00 57.94 422 HIS A O 1
ATOM 3347 N N . THR A 1 423 ? 28.133 8.827 -26.657 1.00 46.50 423 THR A N 1
ATOM 3348 C CA . THR A 1 423 ? 28.538 9.705 -27.772 1.00 46.50 423 THR A CA 1
ATOM 3349 C C . THR A 1 423 ? 28.865 11.095 -27.265 1.00 46.50 423 THR A C 1
ATOM 3351 O O . THR A 1 423 ? 29.868 11.668 -27.741 1.00 46.50 423 THR A O 1
#